Protein 3ZHO (pdb70)

Structure (mmCIF, N/CA/C/O backbone):
data_3ZHO
#
_entry.id   3ZHO
#
_cell.length_a   61.150
_cell.length_b   61.150
_cell.length_c   169.590
_cell.angle_alpha   90.00
_cell.angle_beta   90.00
_cell.angle_gamma   90.00
#
_symmetry.space_group_name_H-M   'P 41 21 2'
#
loop_
_entity.id
_entity.type
_entity.pdbx_description
1 polymer 'FLAVOPROTEIN WRBA'
2 non-polymer 'FLAVIN MONONUCLEOTIDE'
3 water water
#
loop_
_atom_site.group_PDB
_atom_site.id
_atom_site.type_symbol
_atom_site.label_atom_id
_atom_site.label_alt_id
_atom_site.label_comp_id
_atom_site.label_asym_id
_atom_site.label_entity_id
_atom_site.label_seq_id
_atom_site.pdbx_PDB_ins_code
_atom_site.Cartn_x
_atom_site.Cartn_y
_atom_site.Cartn_z
_atom_site.occupancy
_atom_site.B_iso_or_equiv
_atom_site.auth_seq_id
_atom_site.auth_comp_id
_atom_site.auth_asym_id
_atom_site.auth_atom_id
_atom_site.pdbx_PDB_model_num
ATOM 1 N N . ALA A 1 1 ? -28.515 -12.768 3.891 1.00 20.35 1 ALA A N 1
ATOM 2 C CA . ALA A 1 1 ? -27.269 -12.076 4.330 1.00 19.40 1 ALA A CA 1
ATOM 3 C C . ALA A 1 1 ? -27.548 -10.591 4.480 1.00 17.62 1 ALA A C 1
ATOM 4 O O . ALA A 1 1 ? -28.333 -10.040 3.719 1.00 20.73 1 ALA A O 1
ATOM 6 N N . LYS A 1 2 ? -26.907 -9.946 5.449 1.00 18.03 2 LYS A N 1
ATOM 7 C CA . LYS A 1 2 ? -27.094 -8.523 5.676 1.00 17.50 2 LYS A CA 1
ATOM 8 C C . LYS A 1 2 ? -25.872 -7.763 5.156 1.00 15.01 2 LYS A C 1
ATOM 9 O O . LYS A 1 2 ? -24.734 -8.104 5.497 1.00 15.82 2 LYS A O 1
ATOM 15 N N . VAL A 1 3 ? -26.125 -6.746 4.333 1.00 14.60 3 VAL A N 1
ATOM 16 C CA . VAL A 1 3 ? -25.070 -5.935 3.711 1.00 13.70 3 VAL A CA 1
ATOM 17 C C . VAL A 1 3 ? -25.222 -4.486 4.155 1.00 12.61 3 VAL A C 1
ATOM 18 O O . VAL A 1 3 ? -26.295 -3.894 3.965 1.00 15.07 3 VAL A O 1
ATOM 22 N N . LEU A 1 4 ? -24.171 -3.917 4.738 1.00 12.00 4 LEU A N 1
ATOM 23 C CA . LEU A 1 4 ? -24.132 -2.506 5.106 1.00 11.68 4 LEU A CA 1
ATOM 24 C C . LEU A 1 4 ? -23.312 -1.730 4.095 1.00 11.08 4 LEU A C 1
ATOM 25 O O . LEU A 1 4 ? -22.183 -2.100 3.821 1.00 11.37 4 LEU A O 1
ATOM 30 N N . VAL A 1 5 ? -23.898 -0.668 3.538 1.00 11.14 5 VAL A N 1
ATOM 31 C CA . VAL A 1 5 ? -23.156 0.322 2.766 1.00 10.63 5 VAL A CA 1
ATOM 32 C C . VAL A 1 5 ? -22.915 1.496 3.707 1.00 10.79 5 VAL A C 1
ATOM 33 O O . VAL A 1 5 ? -23.854 2.194 4.088 1.00 12.34 5 VAL A O 1
ATOM 37 N N . LEU A 1 6 ? -21.664 1.629 4.150 1.00 9.98 6 LEU A N 1
ATOM 38 C CA . LEU A 1 6 ? -21.268 2.590 5.171 1.00 10.06 6 LEU A CA 1
ATOM 39 C C . LEU A 1 6 ? -20.391 3.639 4.514 1.00 8.83 6 LEU A C 1
ATOM 40 O O . LEU A 1 6 ? -19.371 3.291 3.927 1.00 9.78 6 LEU A O 1
ATOM 45 N N . TYR A 1 7 ? -20.757 4.911 4.609 1.00 9.46 7 TYR A N 1
ATOM 46 C CA . TYR A 1 7 ? -20.021 5.910 3.843 1.00 9.39 7 TYR A CA 1
ATOM 47 C C . TYR A 1 7 ? -19.815 7.223 4.589 1.00 9.66 7 TYR A C 1
ATOM 48 O O . TYR A 1 7 ? -20.505 7.525 5.564 1.00 11.12 7 TYR A O 1
ATOM 57 N N . TYR A 1 8 ? -18.846 7.991 4.097 1.00 9.24 8 TYR A N 1
ATOM 58 C CA . TYR A 1 8 ? -18.686 9.394 4.428 1.00 9.40 8 TYR A CA 1
ATOM 59 C C . TYR A 1 8 ? -18.752 10.230 3.149 1.00 9.52 8 TYR A C 1
ATOM 60 O O . TYR A 1 8 ? -18.104 9.881 2.163 1.00 10.11 8 TYR A O 1
ATOM 69 N N . SER A 1 9 ? -19.515 11.319 3.184 1.00 10.22 9 SER A N 1
ATOM 70 C CA . SER A 1 9 ? -19.586 12.239 2.080 1.00 10.16 9 SER A CA 1
ATOM 71 C C . SER A 1 9 ? -19.698 13.635 2.645 1.00 10.66 9 SER A C 1
ATOM 72 O O . SER A 1 9 ? -20.475 13.903 3.550 1.00 11.56 9 SER A O 1
ATOM 84 N N . TYR A 1 11 ? -19.684 16.483 0.062 1.00 11.86 11 TYR A N 1
ATOM 85 C CA . TYR A 1 11 ? -20.378 17.258 -0.957 1.00 13.24 11 TYR A CA 1
ATOM 86 C C . TYR A 1 11 ? -21.318 16.387 -1.775 1.00 12.48 11 TYR A C 1
ATOM 87 O O . TYR A 1 11 ? -21.786 16.829 -2.808 1.00 15.34 11 TYR A O 1
ATOM 96 N N . GLY A 1 12 ? -21.625 15.176 -1.308 1.00 11.78 12 GLY A N 1
ATOM 97 C CA . GLY A 1 12 ? -22.629 14.330 -1.945 1.00 11.05 12 GLY A CA 1
ATOM 98 C C . GLY A 1 12 ? -22.177 13.318 -2.983 1.00 10.23 12 GLY A C 1
ATOM 99 O O . GLY A 1 12 ? -22.981 12.498 -3.412 1.00 11.98 12 GLY A O 1
ATOM 100 N N . HIS A 1 13 ? -20.915 13.348 -3.396 1.00 10.04 13 HIS A N 1
ATOM 101 C CA . HIS A 1 13 ? -20.465 12.446 -4.458 1.00 9.67 13 HIS A CA 1
ATOM 102 C C . HIS A 1 13 ? -20.458 11.002 -3.973 1.00 9.45 13 HIS A C 1
ATOM 103 O O . HIS A 1 13 ? -21.016 10.113 -4.628 1.00 10.26 13 HIS A O 1
ATOM 110 N N . ILE A 1 14 ? -19.860 10.755 -2.810 1.00 9.32 14 ILE A N 1
ATOM 111 C CA . ILE A 1 14 ? -19.888 9.416 -2.228 1.00 8.97 14 ILE A CA 1
ATOM 112 C C . ILE A 1 14 ? -21.311 9.004 -1.863 1.00 9.59 14 ILE A C 1
ATOM 113 O O . ILE A 1 14 ? -21.655 7.825 -1.966 1.00 10.45 14 ILE A O 1
ATOM 118 N N . GLU A 1 15 ? -22.135 9.954 -1.432 1.00 10.32 15 GLU A N 1
ATOM 119 C CA . GLU A 1 15 ? -23.530 9.649 -1.155 1.00 11.07 15 GLU A CA 1
ATOM 120 C C . GLU A 1 15 ? -24.231 9.067 -2.384 1.00 11.38 15 GLU A C 1
ATOM 121 O O . GLU A 1 15 ? -24.909 8.040 -2.297 1.00 12.15 15 GLU A O 1
ATOM 127 N N . THR A 1 16 ? -24.051 9.715 -3.531 1.00 10.68 16 THR A N 1
ATOM 128 C CA . THR A 1 16 ? -24.637 9.231 -4.777 1.00 11.59 16 THR A CA 1
ATOM 129 C C . THR A 1 16 ? -24.076 7.856 -5.141 1.00 11.21 16 THR A C 1
ATOM 130 O O . THR A 1 16 ? -24.815 6.958 -5.538 1.00 11.48 16 THR A O 1
ATOM 134 N N . MET A 1 17 ? -22.771 7.685 -4.989 1.00 10.28 17 MET A N 1
ATOM 135 C CA . MET A 1 17 ? -22.154 6.388 -5.237 1.00 10.49 17 MET A CA 1
ATOM 136 C C . MET A 1 17 ? -22.702 5.311 -4.296 1.00 10.19 17 MET A C 1
ATOM 137 O O . MET A 1 17 ? -22.970 4.178 -4.727 1.00 10.03 17 MET A O 1
ATOM 142 N N . ALA A 1 18 ? -22.901 5.675 -3.028 1.00 10.60 18 ALA A N 1
ATOM 143 C CA . ALA A 1 18 ? -23.393 4.725 -2.030 1.00 10.93 18 ALA A CA 1
ATOM 144 C C . ALA A 1 18 ? -24.791 4.245 -2.391 1.00 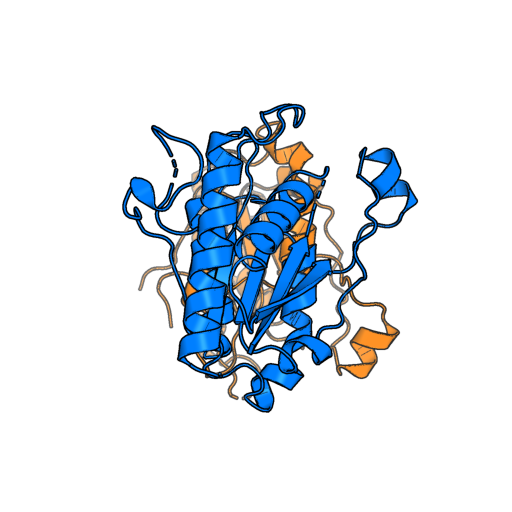11.28 18 ALA A C 1
ATOM 145 O O . ALA A 1 18 ? -25.115 3.075 -2.229 1.00 11.05 18 ALA A O 1
ATOM 147 N N . ARG A 1 19 ? -25.626 5.155 -2.882 1.00 11.85 19 ARG A N 1
ATOM 148 C CA . ARG A 1 19 ? -26.962 4.775 -3.312 1.00 12.41 19 ARG A CA 1
ATOM 149 C C . ARG A 1 19 ? -26.904 3.795 -4.488 1.00 11.58 19 ARG A C 1
ATOM 150 O O . ARG A 1 19 ? -27.700 2.860 -4.558 1.00 12.77 19 ARG A O 1
ATOM 158 N N . ALA A 1 20 ? -25.945 3.993 -5.387 1.00 11.14 20 ALA A N 1
ATOM 159 C CA . ALA A 1 20 ? -25.762 3.079 -6.509 1.00 11.32 20 ALA A CA 1
ATOM 160 C C . ALA A 1 20 ? -25.290 1.708 -6.031 1.00 10.38 20 ALA A C 1
ATOM 161 O O . ALA A 1 20 ? -25.809 0.688 -6.464 1.00 11.51 20 ALA A O 1
ATOM 163 N N . VAL A 1 21 ? -24.316 1.685 -5.132 1.00 10.38 21 VAL A N 1
ATOM 164 C CA . VAL A 1 21 ? -23.855 0.423 -4.549 1.00 10.47 21 VAL A CA 1
ATOM 165 C C . VAL A 1 21 ? -25.035 -0.343 -3.930 1.00 10.82 21 VAL A C 1
ATOM 166 O O . VAL A 1 21 ? -25.205 -1.549 -4.138 1.00 11.43 21 VAL A O 1
ATOM 170 N N . ALA A 1 22 ? -25.854 0.361 -3.160 1.00 11.28 22 ALA A N 1
ATOM 171 C CA . ALA A 1 22 ? -27.020 -0.245 -2.513 1.00 12.11 22 ALA A CA 1
ATOM 172 C C . ALA A 1 22 ? -28.041 -0.758 -3.530 1.00 12.71 22 ALA A C 1
ATOM 173 O O . ALA A 1 22 ? -28.636 -1.816 -3.329 1.00 14.00 22 ALA A O 1
ATOM 175 N N . GLU A 1 23 ? -28.251 -0.015 -4.614 1.00 13.18 23 GLU A N 1
ATOM 176 C CA . GLU A 1 23 ? -29.151 -0.449 -5.683 1.00 13.79 23 GLU A CA 1
ATOM 177 C C . GLU A 1 23 ? -28.680 -1.775 -6.260 1.00 13.82 23 GLU A C 1
ATOM 178 O O . GLU A 1 23 ? -29.474 -2.696 -6.462 1.00 14.95 23 GLU A O 1
ATOM 184 N N . GLY A 1 24 ? -27.387 -1.874 -6.539 1.00 14.07 24 GLY A N 1
ATOM 185 C CA . GLY A 1 24 ? -26.835 -3.101 -7.079 1.00 14.07 24 GLY A CA 1
ATOM 186 C C . GLY A 1 24 ? -26.976 -4.262 -6.111 1.00 14.32 24 GLY A C 1
ATOM 187 O O . GLY A 1 24 ? -27.383 -5.352 -6.491 1.00 15.11 24 GLY A O 1
ATOM 188 N N . ALA A 1 25 ? -26.633 -4.017 -4.853 1.00 13.93 25 ALA A N 1
ATOM 189 C CA . ALA A 1 25 ? -26.729 -5.044 -3.826 1.00 14.32 25 ALA A CA 1
ATOM 190 C C . ALA A 1 25 ? -28.158 -5.550 -3.651 1.00 15.22 25 ALA A C 1
ATOM 191 O O . ALA A 1 25 ? -28.378 -6.737 -3.412 1.00 16.61 25 ALA A O 1
ATOM 193 N N . SER A 1 26 ? -29.125 -4.646 -3.788 1.00 15.93 26 SER A N 1
ATOM 194 C CA A SER A 1 26 ? -30.547 -4.967 -3.615 0.76 16.74 26 SER A CA 1
ATOM 195 C CA B SER A 1 26 ? -30.523 -5.008 -3.577 0.24 16.33 26 SER A CA 1
ATOM 196 C C . SER A 1 26 ? -31.072 -5.932 -4.668 1.00 18.14 26 SER A C 1
ATOM 197 O O . SER A 1 26 ? -32.111 -6.551 -4.472 1.00 21.53 26 SER A O 1
ATOM 202 N N . LYS A 1 27 ? -30.362 -6.037 -5.792 1.00 17.64 27 LYS A N 1
ATOM 203 C CA A LYS A 1 27 ? -30.745 -6.964 -6.859 0.47 18.04 27 LYS A CA 1
ATOM 204 C CA B LYS A 1 27 ? -30.725 -6.958 -6.874 0.53 18.55 27 LYS A CA 1
ATOM 205 C C . LYS A 1 27 ? -30.603 -8.419 -6.439 1.00 19.01 27 LYS A C 1
ATOM 206 O O . LYS A 1 27 ? -31.221 -9.304 -7.026 1.00 22.13 27 LYS A O 1
ATOM 217 N N . VAL A 1 28 ? -29.786 -8.670 -5.423 1.00 18.77 28 VAL A N 1
ATOM 218 C CA . VAL A 1 28 ? -29.538 -10.025 -4.957 1.00 18.36 28 VAL A CA 1
ATOM 219 C C . VAL A 1 28 ? -30.629 -10.438 -3.976 1.00 20.25 28 VAL A C 1
ATOM 220 O O . VAL A 1 28 ? -30.748 -9.878 -2.882 1.00 20.11 28 VAL A O 1
ATOM 224 N N . ASP A 1 29 ? -31.437 -11.410 -4.384 1.00 22.63 29 ASP A N 1
ATOM 225 C CA . ASP A 1 29 ? -32.458 -11.957 -3.508 1.00 27.56 29 ASP A CA 1
ATOM 226 C C . ASP A 1 29 ? -31.785 -12.550 -2.279 1.00 28.68 29 ASP A C 1
ATOM 227 O O . ASP A 1 29 ? -30.760 -13.220 -2.385 1.00 32.51 29 ASP A O 1
ATOM 229 N N . GLY A 1 30 ? -32.343 -12.283 -1.106 1.00 30.59 30 GLY A N 1
ATOM 230 C CA . GLY A 1 30 ? -31.762 -12.789 0.127 1.00 29.11 30 GLY A CA 1
ATOM 231 C C . GLY A 1 30 ? -30.694 -11.896 0.725 1.00 25.59 30 GLY A C 1
ATOM 232 O O . GLY A 1 30 ? -30.200 -12.196 1.804 1.00 27.62 30 GLY A O 1
ATOM 233 N N . ALA A 1 31 ? -30.333 -10.813 0.031 1.00 22.59 31 ALA A N 1
ATOM 234 C CA . ALA A 1 31 ? -29.486 -9.769 0.598 1.00 21.04 31 ALA A CA 1
ATOM 235 C C . ALA A 1 31 ? -30.355 -8.637 1.136 1.00 22.07 31 ALA A C 1
ATOM 236 O O . ALA A 1 31 ? -31.126 -8.031 0.397 1.00 25.59 31 ALA A O 1
ATOM 238 N N . GLU A 1 32 ? -30.236 -8.372 2.430 1.00 19.16 32 GLU A N 1
ATOM 239 C CA . GLU A 1 32 ? -30.904 -7.247 3.063 1.00 19.20 32 GLU A CA 1
ATOM 240 C C . GLU A 1 32 ? -29.881 -6.125 3.162 1.00 17.61 32 GLU A C 1
ATOM 241 O O . GLU A 1 32 ? -28.901 -6.235 3.886 1.00 18.77 32 GLU A O 1
ATOM 247 N N . VAL A 1 33 ? -30.124 -5.044 2.440 1.00 16.87 33 VAL A N 1
ATOM 248 C CA . VAL A 1 33 ? -29.171 -3.947 2.316 1.00 16.42 33 VAL A CA 1
ATOM 249 C C . VAL A 1 33 ? -29.619 -2.750 3.136 1.00 16.94 33 VAL A C 1
ATOM 250 O O . VAL A 1 33 ? -30.803 -2.413 3.167 1.00 19.06 33 VAL A O 1
ATOM 254 N N . VAL A 1 34 ? -28.666 -2.100 3.791 1.00 16.33 34 VAL A N 1
ATOM 255 C CA . VAL A 1 34 ? -28.906 -0.878 4.549 1.00 18.61 34 VAL A CA 1
ATOM 256 C C . VAL A 1 34 ? -27.785 0.120 4.226 1.00 15.54 34 VAL A C 1
ATOM 257 O O . VAL A 1 34 ? -26.626 -0.264 4.125 1.00 15.60 34 VAL A O 1
ATOM 261 N N . VAL A 1 35 ? -28.138 1.394 4.066 1.00 15.61 35 VAL A N 1
ATOM 262 C CA . VAL A 1 35 ? -27.183 2.479 3.856 1.00 14.78 35 VAL A CA 1
ATOM 263 C C . VAL A 1 35 ? -27.116 3.359 5.097 1.00 14.10 35 VAL A C 1
ATOM 264 O O . VAL A 1 35 ? -28.135 3.861 5.551 1.00 15.91 35 VAL A O 1
ATOM 268 N N . LYS A 1 36 ? -25.916 3.531 5.646 1.00 12.73 36 LYS A N 1
ATOM 269 C CA . LYS A 1 36 ? -25.690 4.449 6.758 1.00 13.02 36 LYS A CA 1
ATOM 270 C C . LYS A 1 36 ? -24.438 5.275 6.533 1.00 12.14 36 LYS A C 1
ATOM 271 O O . LYS A 1 36 ? -23.559 4.889 5.760 1.00 12.23 36 LYS A O 1
ATOM 277 N N . ARG A 1 37 ? -24.375 6.422 7.199 1.00 13.04 37 ARG A N 1
ATOM 278 C CA . ARG A 1 37 ? -23.218 7.296 7.124 1.00 12.81 37 ARG A CA 1
ATOM 279 C C . ARG A 1 37 ? -22.509 7.360 8.459 1.00 12.42 37 ARG A C 1
ATOM 280 O O . ARG A 1 37 ? -23.125 7.152 9.502 1.00 13.48 37 ARG A O 1
ATOM 288 N N . VAL A 1 38 ? -21.212 7.651 8.425 1.00 12.56 38 VAL A N 1
ATOM 289 C CA . VAL A 1 38 ? -20.473 7.934 9.648 1.00 12.34 38 VAL A CA 1
ATOM 290 C C . VAL A 1 38 ? -20.749 9.383 10.055 1.00 12.74 38 VAL A C 1
ATOM 291 O O . VAL A 1 38 ? -21.082 10.217 9.210 1.00 12.93 38 VAL A O 1
ATOM 295 N N . PRO A 1 39 ? -20.636 9.686 11.351 1.00 14.01 39 PRO A N 1
ATOM 296 C CA . PRO A 1 39 ? -20.887 11.052 11.779 1.00 14.65 39 PRO A CA 1
ATOM 297 C C . PRO A 1 39 ? -19.996 12.098 11.107 1.00 14.44 39 PRO A C 1
ATOM 298 O O . PRO A 1 39 ? -18.814 11.865 10.871 1.00 14.60 39 PRO A O 1
ATOM 302 N N . GLU A 1 40 ? -20.585 13.248 10.806 1.00 14.41 40 GLU A N 1
ATOM 303 C CA . GLU A 1 40 ? -19.817 14.431 10.497 1.00 14.14 40 GLU A CA 1
ATOM 304 C C . GLU A 1 40 ? -19.142 14.892 11.781 1.00 16.43 40 GLU A C 1
ATOM 305 O O . GLU A 1 40 ? -19.766 14.897 12.840 1.00 20.65 40 GLU A O 1
ATOM 311 N N . THR A 1 41 ? -17.874 15.263 11.685 1.00 16.12 41 THR A N 1
ATOM 312 C CA . THR A 1 41 ? -17.102 15.732 12.824 1.00 17.38 41 THR A CA 1
ATOM 313 C C . THR A 1 41 ? -16.975 17.254 12.844 1.00 17.02 41 THR A C 1
ATOM 314 O O . THR A 1 41 ? -16.721 17.843 13.897 1.00 18.55 41 THR A O 1
ATOM 318 N N . MET A 1 42 ? -17.156 17.896 11.693 1.00 18.01 42 MET A N 1
ATOM 319 C CA . MET A 1 42 ? -17.124 19.354 11.614 1.00 19.26 42 MET A CA 1
ATOM 320 C C . MET A 1 42 ? -18.349 19.926 12.310 1.00 23.36 42 MET A C 1
ATOM 321 O O . MET A 1 42 ? -19.452 19.401 12.142 1.00 24.49 42 MET A O 1
ATOM 326 N N . PRO A 1 43 ? -18.165 21.010 13.086 1.00 26.37 43 PRO A N 1
ATOM 327 C CA . PRO A 1 43 ? -19.307 21.737 13.632 1.00 28.58 43 PRO A CA 1
ATOM 328 C C . PRO A 1 43 ? -20.261 22.156 12.509 1.00 30.43 43 PRO A C 1
ATOM 329 O O . PRO A 1 43 ? -19.795 22.514 11.420 1.00 27.35 43 PRO A O 1
ATOM 333 N N . PRO A 1 44 ? -21.582 22.079 12.752 1.00 33.27 44 PRO A N 1
ATOM 334 C CA . PRO A 1 44 ? -22.582 22.386 11.723 1.00 34.19 44 PRO A CA 1
ATOM 335 C C . PRO A 1 44 ? -22.350 23.708 10.996 1.00 33.93 44 PRO A C 1
ATOM 336 O O . PRO A 1 44 ? -22.463 23.759 9.769 1.00 33.98 44 PRO A O 1
ATOM 340 N N . GLN A 1 45 ? -22.034 24.760 11.750 1.00 35.06 45 GLN A N 1
ATOM 341 C CA . GLN A 1 45 ? -21.787 26.082 11.176 1.00 34.73 45 GLN A CA 1
ATOM 342 C C . GLN A 1 45 ? -20.661 26.064 10.142 1.00 33.11 45 GLN A C 1
ATOM 343 O O . GLN A 1 45 ? -20.817 26.602 9.051 1.00 33.43 45 GLN A O 1
ATOM 345 N N . LEU A 1 46 ? -19.537 25.441 10.490 1.00 32.34 46 LEU A N 1
ATOM 346 C CA . LEU A 1 46 ? -18.394 25.350 9.580 1.00 31.91 46 LEU A CA 1
ATOM 347 C C . LEU A 1 46 ? -18.717 24.464 8.379 1.00 29.46 46 LEU A C 1
ATOM 348 O O . LEU A 1 46 ? -18.350 24.788 7.247 1.00 28.38 46 LEU A O 1
ATOM 353 N N . PHE A 1 47 ? -19.404 23.352 8.632 1.00 25.85 47 PHE A N 1
ATOM 354 C CA . PHE A 1 47 ? -19.816 22.438 7.563 1.00 23.46 47 PHE A CA 1
ATOM 355 C C . PHE A 1 47 ? -20.701 23.157 6.549 1.00 26.11 47 PHE A C 1
ATOM 356 O O . PHE A 1 47 ? -20.460 23.081 5.344 1.00 26.49 47 PHE A O 1
ATOM 364 N N . GLU A 1 48 ? -21.717 23.858 7.049 1.00 28.17 48 GLU A N 1
ATOM 365 C CA . GLU A 1 48 ? -22.639 24.617 6.205 1.00 31.12 48 GLU A CA 1
ATOM 366 C C . GLU A 1 48 ? -21.905 25.707 5.426 1.00 32.43 48 GLU A C 1
ATOM 367 O O . GLU A 1 48 ? -22.121 25.866 4.224 1.00 34.95 48 GLU A O 1
ATOM 369 N N . LYS A 1 49 ? -21.026 26.437 6.110 1.00 32.67 49 LYS A N 1
ATOM 370 C CA . LYS A 1 49 ? -20.272 27.531 5.495 1.00 33.06 49 LYS A CA 1
ATOM 371 C C . LYS A 1 49 ? -19.323 27.025 4.411 1.00 31.88 49 LYS A C 1
ATOM 372 O O . LYS A 1 49 ? -19.027 27.750 3.461 1.00 35.49 49 LYS A O 1
ATOM 374 N N . ALA A 1 50 ? -18.867 25.779 4.550 1.00 30.16 50 ALA A N 1
ATOM 375 C CA . ALA A 1 50 ? -17.983 25.147 3.569 1.00 28.08 50 ALA A CA 1
ATOM 376 C C . ALA A 1 50 ? -18.744 24.592 2.359 1.00 28.31 50 ALA A C 1
ATOM 377 O O . ALA A 1 50 ? -18.131 24.055 1.434 1.00 29.79 50 ALA A O 1
ATOM 379 N N . GLY A 1 51 ? -20.069 24.706 2.377 1.00 27.84 51 GLY A N 1
ATOM 380 C CA . GLY A 1 51 ? -20.911 24.199 1.303 1.00 28.25 51 GLY A CA 1
ATOM 381 C C . GLY A 1 51 ? -21.201 22.718 1.421 1.00 25.26 51 GLY A C 1
ATOM 382 O O . GLY A 1 51 ? -21.505 22.064 0.426 1.00 26.09 51 GLY A O 1
ATOM 383 N N . GLY A 1 52 ? -21.114 22.182 2.636 1.00 23.68 52 GLY A N 1
ATOM 384 C CA . GLY A 1 52 ? -21.379 20.768 2.862 1.00 19.30 52 GLY A CA 1
ATOM 385 C C . GLY A 1 52 ? -22.827 20.397 2.590 1.00 20.63 52 GLY A C 1
ATOM 386 O O . GLY A 1 52 ? -23.736 21.231 2.729 1.00 24.31 52 GLY A O 1
ATOM 387 N N . LYS A 1 53 ? -23.039 19.143 2.199 1.00 20.50 53 LYS A N 1
ATOM 388 C CA . LYS A 1 53 ? -24.375 18.671 1.875 1.00 20.42 53 LYS A CA 1
ATOM 389 C C . LYS A 1 53 ? -24.988 17.881 3.031 1.00 22.16 53 LYS A C 1
ATOM 390 O O . LYS A 1 53 ? -24.406 16.934 3.535 1.00 22.32 53 LYS A O 1
ATOM 396 N N . THR A 1 54 ? -26.181 18.288 3.444 1.00 23.90 54 THR A N 1
ATOM 397 C CA . THR A 1 54 ? -26.956 17.556 4.446 1.00 26.62 54 THR A CA 1
ATOM 398 C C . THR A 1 54 ? -27.491 16.264 3.812 1.00 24.85 54 THR A C 1
ATOM 399 O O . THR A 1 54 ? -27.785 16.220 2.615 1.00 26.26 54 THR A O 1
ATOM 403 N N . GLN A 1 55 ? -27.601 15.207 4.611 1.00 25.04 55 GLN A N 1
ATOM 404 C CA . GLN A 1 55 ? -27.871 13.867 4.083 1.00 22.97 55 GLN A CA 1
ATOM 405 C C . GLN A 1 55 ? -28.878 13.122 4.940 1.00 24.53 55 GLN A C 1
ATOM 406 O O . GLN A 1 55 ? -28.871 13.248 6.161 1.00 28.24 55 GLN A O 1
ATOM 412 N N . THR A 1 56 ? -29.751 12.356 4.294 1.00 25.31 56 THR A N 1
ATOM 413 C CA . THR A 1 56 ? -30.847 11.692 4.999 1.00 26.47 56 THR A CA 1
ATOM 414 C C . THR A 1 56 ? -30.457 10.347 5.605 1.00 24.24 56 THR A C 1
ATOM 415 O O . THR A 1 56 ? -31.184 9.825 6.446 1.00 27.22 56 THR A O 1
ATOM 419 N N . ALA A 1 57 ? -29.329 9.770 5.193 1.00 22.17 57 ALA A N 1
ATOM 420 C CA . ALA A 1 57 ? -28.977 8.458 5.713 1.00 19.64 57 ALA A CA 1
ATOM 421 C C . ALA A 1 57 ? -28.814 8.495 7.229 1.00 18.96 57 ALA A C 1
ATOM 422 O O . ALA A 1 57 ? -28.268 9.465 7.768 1.00 20.56 57 ALA A O 1
ATOM 424 N N . PRO A 1 58 ? -29.285 7.438 7.919 1.00 17.88 58 PRO A N 1
ATOM 425 C CA . PRO A 1 58 ? -29.042 7.306 9.348 1.00 18.03 58 PRO A CA 1
ATOM 426 C C . PRO A 1 58 ? -27.556 7.231 9.656 1.00 15.99 58 PRO A C 1
ATOM 427 O O . PRO A 1 58 ? -26.779 6.771 8.827 1.00 16.27 58 PRO A O 1
ATOM 431 N N . VAL A 1 59 ? -27.191 7.701 10.842 1.00 16.52 59 VAL A N 1
ATOM 432 C CA . VAL A 1 59 ? -25.812 7.695 11.302 1.00 15.99 59 VAL A CA 1
ATOM 433 C C . VAL A 1 59 ? -25.522 6.362 11.989 1.00 15.53 59 VAL A C 1
ATOM 434 O O . VAL A 1 59 ? -26.250 5.946 12.892 1.00 17.91 59 VAL A O 1
ATOM 438 N N . ALA A 1 60 ? -24.477 5.685 11.537 1.00 15.18 60 ALA A N 1
ATOM 439 C CA . ALA A 1 60 ? -24.090 4.406 12.111 1.00 14.21 60 ALA A CA 1
ATOM 440 C C . ALA A 1 60 ? -23.342 4.599 13.414 1.00 14.36 60 ALA A C 1
ATOM 441 O O . ALA A 1 60 ? -22.711 5.625 13.627 1.00 15.96 60 ALA A O 1
ATOM 443 N N . THR A 1 61 ? -23.434 3.604 14.285 1.00 15.35 61 THR A N 1
ATOM 444 C CA . THR A 1 61 ? -22.548 3.502 15.428 1.00 16.06 61 THR A CA 1
ATOM 445 C C . THR A 1 61 ? -21.474 2.470 15.107 1.00 15.77 61 THR A C 1
ATOM 446 O O . THR A 1 61 ? -21.694 1.560 14.301 1.00 15.62 61 THR A O 1
ATOM 450 N N . PRO A 1 62 ? -20.315 2.574 15.764 1.00 16.80 62 PRO A N 1
ATOM 451 C CA . PRO A 1 62 ? -19.298 1.559 15.498 1.00 18.40 62 PRO A CA 1
ATOM 452 C C . PRO A 1 62 ? -19.768 0.150 15.854 1.00 18.19 62 PRO A C 1
ATOM 453 O O . PRO A 1 62 ? -19.433 -0.807 15.161 1.00 20.35 62 PRO A O 1
ATOM 457 N N . GLN A 1 63 ? -20.548 0.036 16.923 1.00 18.57 63 GLN A N 1
ATOM 458 C CA . GLN A 1 63 ? -20.942 -1.265 17.457 1.00 21.69 63 GLN A CA 1
ATOM 459 C C . GLN A 1 63 ? -21.780 -2.058 16.463 1.00 19.92 63 GLN A C 1
ATOM 460 O O . GLN A 1 63 ? -21.657 -3.276 16.376 1.00 23.13 63 GLN A O 1
ATOM 466 N N . GLU A 1 64 ? -22.627 -1.374 15.699 1.00 17.57 64 GLU A N 1
ATOM 467 C CA . GLU A 1 64 ? -23.571 -2.083 14.852 1.00 17.74 64 GLU A CA 1
ATOM 468 C C . GLU A 1 64 ? -22.928 -2.748 13.638 1.00 16.72 64 GLU A C 1
ATOM 469 O O . GLU A 1 64 ? -23.579 -3.561 12.990 1.00 16.26 64 GLU A O 1
ATOM 475 N N . LEU A 1 65 ? -21.673 -2.411 13.322 1.00 15.05 65 LEU A N 1
ATOM 476 C CA . LEU A 1 65 ? -20.980 -3.077 12.213 1.00 13.30 65 LEU A CA 1
ATOM 477 C C . LEU A 1 65 ? -20.946 -4.596 12.403 1.00 13.56 65 LEU A C 1
ATOM 478 O O . LEU A 1 65 ? -20.925 -5.342 11.422 1.00 14.00 65 LEU A O 1
ATOM 483 N N . ALA A 1 66 ? -20.969 -5.046 13.660 1.00 14.78 66 ALA A N 1
ATOM 484 C CA . ALA A 1 66 ? -20.955 -6.468 13.995 1.00 15.50 66 ALA A CA 1
ATOM 485 C C . ALA A 1 66 ? -22.171 -7.217 13.459 1.00 15.28 66 ALA A C 1
ATOM 486 O O . ALA A 1 66 ? -22.149 -8.436 13.332 1.00 17.87 66 ALA A O 1
ATOM 488 N N . ASP A 1 67 ? -23.235 -6.482 13.145 1.00 15.65 67 ASP A N 1
ATOM 489 C CA . ASP A 1 67 ? -24.513 -7.082 12.768 1.00 18.38 67 ASP A CA 1
ATOM 490 C C . ASP A 1 67 ? -24.608 -7.468 11.301 1.00 17.40 67 ASP A C 1
ATOM 491 O O . ASP A 1 67 ? -25.631 -7.983 10.872 1.00 21.26 67 ASP A O 1
ATOM 496 N N . TYR A 1 68 ? -23.561 -7.217 10.523 1.00 15.66 68 TYR A N 1
ATOM 497 C CA . TYR A 1 68 ? -23.627 -7.390 9.069 1.00 15.29 68 TYR A CA 1
ATOM 498 C C . TYR A 1 68 ? -22.690 -8.479 8.596 1.00 15.06 68 TYR A C 1
ATOM 499 O O . TYR A 1 68 ? -21.692 -8.770 9.250 1.00 17.34 68 TYR A O 1
ATOM 508 N N . ASP A 1 69 ? -23.032 -9.097 7.472 1.00 13.61 69 ASP A N 1
ATOM 509 C CA . ASP A 1 69 ? -22.195 -10.110 6.844 1.00 13.68 69 ASP A CA 1
ATOM 510 C C . ASP A 1 69 ? -21.182 -9.534 5.862 1.00 12.35 69 ASP A C 1
ATOM 511 O O . ASP A 1 69 ? -20.181 -10.170 5.551 1.00 12.67 69 ASP A O 1
ATOM 516 N N . ALA A 1 70 ? -21.488 -8.351 5.338 1.00 11.83 70 ALA A N 1
ATOM 517 C CA . ALA A 1 70 ? -20.620 -7.655 4.405 1.00 11.00 70 ALA A CA 1
ATOM 518 C C . ALA A 1 70 ? -20.763 -6.170 4.656 1.00 10.80 70 ALA A C 1
ATOM 519 O O . ALA A 1 70 ? -21.869 -5.698 4.930 1.00 11.87 70 ALA A O 1
ATOM 521 N N . ILE A 1 71 ? -19.649 -5.450 4.571 1.00 10.17 71 ILE A N 1
ATOM 522 C CA . ILE A 1 71 ? -19.661 -4.004 4.711 1.00 10.02 71 ILE A CA 1
ATOM 523 C C . ILE A 1 71 ? -18.911 -3.396 3.536 1.00 8.95 71 ILE A C 1
ATOM 524 O O . ILE A 1 71 ? -17.765 -3.759 3.267 1.00 9.45 71 ILE A O 1
ATOM 529 N N . ILE A 1 72 ? -19.585 -2.499 2.819 1.00 9.17 72 ILE A N 1
ATOM 530 C CA . ILE A 1 72 ? -18.998 -1.812 1.686 1.00 8.79 72 ILE A CA 1
ATOM 531 C C . ILE A 1 72 ? -18.796 -0.360 2.111 1.00 8.77 72 ILE A C 1
ATOM 532 O O . ILE A 1 72 ? -19.762 0.363 2.381 1.00 10.00 72 ILE A O 1
ATOM 537 N N . PHE A 1 73 ? -17.529 0.033 2.214 1.00 8.33 73 PHE A N 1
ATOM 538 C CA . PHE A 1 73 ? -17.128 1.323 2.755 1.00 8.57 73 PHE A CA 1
ATOM 539 C C . PHE A 1 73 ? -16.900 2.324 1.633 1.00 8.18 73 PHE A C 1
ATOM 540 O O . PHE A 1 73 ? -16.142 2.044 0.700 1.00 8.70 73 PHE A O 1
ATOM 548 N N . GLY A 1 74 ? -17.486 3.511 1.755 1.00 8.29 74 GLY A N 1
ATOM 549 C CA . GLY A 1 74 ? -17.264 4.595 0.819 1.00 7.83 74 GLY A CA 1
ATOM 550 C C . GLY A 1 74 ? -16.617 5.778 1.500 1.00 7.56 74 GLY A C 1
ATOM 551 O O . GLY A 1 74 ? -17.060 6.219 2.562 1.00 8.91 74 GLY A O 1
ATOM 552 N N . THR A 1 75 ? -15.582 6.316 0.875 1.00 8.04 75 THR A N 1
ATOM 553 C CA . THR A 1 75 ? -14.913 7.498 1.389 1.00 8.31 75 THR A CA 1
ATOM 554 C C . THR A 1 75 ? -14.369 8.326 0.233 1.00 7.87 75 THR A C 1
ATOM 555 O O . THR A 1 75 ? -13.844 7.761 -0.730 1.00 8.20 75 THR A O 1
ATOM 559 N N . PRO A 1 76 ? -14.442 9.657 0.336 1.00 8.24 76 PRO A N 1
ATOM 560 C CA . PRO A 1 76 ? -13.693 10.445 -0.630 1.00 8.69 76 PRO A CA 1
ATOM 561 C C . PRO A 1 76 ? -12.195 10.256 -0.431 1.00 8.92 76 PRO A C 1
ATOM 562 O O . PRO A 1 76 ? -11.731 9.869 0.633 1.00 9.28 76 PRO A O 1
ATOM 566 N N . THR A 1 77 ? -11.447 10.554 -1.483 1.00 9.21 77 THR A N 1
ATOM 567 C CA . THR A 1 77 ? -10.000 10.604 -1.425 1.00 10.21 77 THR A CA 1
ATOM 568 C C . THR A 1 77 ? -9.593 11.910 -0.769 1.00 9.65 77 THR A C 1
ATOM 569 O O . THR A 1 77 ? -9.975 12.989 -1.235 1.00 10.66 77 THR A O 1
ATOM 573 N N . ARG A 1 78 ? -8.811 11.792 0.302 1.00 9.35 78 ARG A N 1
ATOM 574 C CA . ARG A 1 78 ? -8.270 12.932 1.038 1.00 10.07 78 ARG A CA 1
ATOM 575 C C . ARG A 1 78 ? -6.750 12.766 1.079 1.00 8.76 78 ARG A C 1
ATOM 576 O O . ARG A 1 78 ? -6.211 12.091 1.948 1.00 8.77 78 ARG A O 1
ATOM 584 N N . PHE A 1 79 ? -6.063 13.342 0.096 1.00 9.46 79 PHE A N 1
ATOM 585 C CA . PHE A 1 79 ? -4.612 13.218 -0.046 1.00 9.52 79 PHE A CA 1
ATOM 586 C C . PHE A 1 79 ? -4.182 11.750 0.035 1.00 8.76 79 PHE A C 1
ATOM 587 O O . PHE A 1 79 ? -3.221 11.395 0.709 1.00 8.89 79 PHE A O 1
ATOM 595 N N . GLY A 1 80 ? -4.908 10.902 -0.690 1.00 8.91 80 GLY A N 1
ATOM 596 C CA . GLY A 1 80 ? -4.554 9.500 -0.807 1.00 9.74 80 GLY A CA 1
ATOM 597 C C . GLY A 1 80 ? -4.851 8.627 0.405 1.00 8.37 80 GLY A C 1
ATOM 598 O O . GLY A 1 80 ? -4.357 7.492 0.494 1.00 8.69 80 GLY A O 1
ATOM 599 N N . ASN A 1 81 ? -5.652 9.141 1.344 1.00 8.33 81 ASN A N 1
ATOM 600 C CA . ASN A 1 81 ? -6.190 8.363 2.463 1.00 8.24 81 ASN A CA 1
A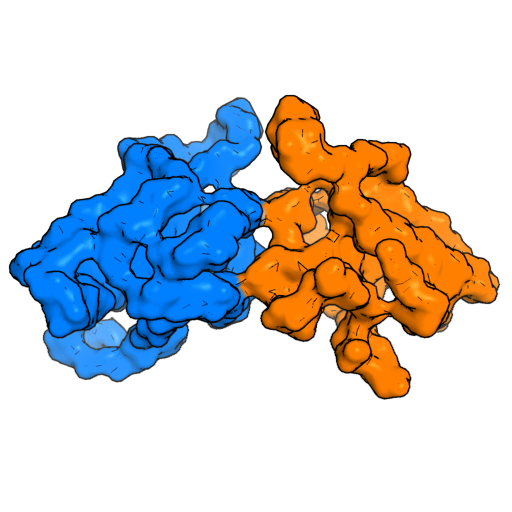TOM 601 C C . ASN A 1 81 ? -7.701 8.512 2.480 1.00 7.85 81 ASN A C 1
ATOM 602 O O . ASN A 1 81 ? -8.274 9.330 1.773 1.00 9.30 81 ASN A O 1
ATOM 607 N N . MET A 1 82 ? -8.341 7.720 3.325 1.00 7.99 82 MET A N 1
ATOM 608 C CA . MET A 1 82 ? -9.726 7.935 3.679 1.00 8.03 82 MET A CA 1
ATOM 609 C C . MET A 1 82 ? -9.864 9.282 4.395 1.00 7.71 82 MET A C 1
ATOM 610 O O . MET A 1 82 ? -8.877 9.876 4.840 1.00 8.55 82 MET A O 1
ATOM 615 N N . SER A 1 83 ? -11.094 9.769 4.501 1.00 8.55 83 SER A N 1
ATOM 616 C CA . SER A 1 83 ? -11.328 11.007 5.225 1.00 8.95 83 SER A CA 1
ATOM 617 C C . SER A 1 83 ? -11.087 10.898 6.727 1.00 8.52 83 SER A C 1
ATOM 618 O O . SER A 1 83 ? -11.176 9.819 7.307 1.00 9.08 83 SER A O 1
ATOM 621 N N . GLY A 1 84 ? -10.832 12.042 7.354 1.00 8.95 84 GLY A N 1
ATOM 622 C CA . GLY A 1 84 ? -10.721 12.104 8.815 1.00 9.32 84 GLY A CA 1
ATOM 623 C C . GLY A 1 84 ? -11.967 11.584 9.501 1.00 9.32 84 GLY A C 1
ATOM 624 O O . GLY A 1 84 ? -11.868 10.946 10.543 1.00 10.13 84 GLY A O 1
ATOM 625 N N . GLN A 1 85 ? -13.133 11.807 8.907 1.00 9.57 85 GLN A N 1
ATOM 626 C CA . GLN A 1 85 ? -14.374 11.340 9.507 1.00 10.31 85 GLN A CA 1
ATOM 627 C C . GLN A 1 85 ? -14.473 9.817 9.510 1.00 9.66 85 GLN A C 1
ATOM 628 O O . GLN A 1 85 ? -14.865 9.216 10.510 1.00 11.02 85 GLN A O 1
ATOM 634 N N . MET A 1 86 ? -14.088 9.181 8.405 1.00 8.94 86 MET A N 1
ATOM 635 C CA . MET A 1 86 ? -14.072 7.725 8.346 1.00 8.21 86 MET A CA 1
ATOM 636 C C . MET A 1 86 ? -12.976 7.148 9.247 1.00 7.91 86 MET A C 1
ATOM 637 O O . MET A 1 86 ? -13.187 6.143 9.914 1.00 9.02 86 MET A O 1
ATOM 642 N N . ARG A 1 87 ? -11.810 7.784 9.269 1.00 8.37 87 ARG A N 1
ATOM 643 C CA . ARG A 1 87 ? -10.705 7.333 10.107 1.00 7.88 87 ARG A CA 1
ATOM 644 C C . ARG A 1 87 ? -11.063 7.424 11.601 1.00 8.88 87 ARG A C 1
ATOM 645 O O . ARG A 1 87 ? -10.778 6.523 12.382 1.00 9.76 87 ARG A O 1
ATOM 653 N N . THR A 1 88 ? -11.692 8.524 11.993 1.00 9.51 88 THR A N 1
ATOM 654 C CA . THR A 1 88 ? -12.141 8.712 13.371 1.00 10.17 88 THR A CA 1
ATOM 655 C C . THR A 1 88 ? -13.138 7.625 13.747 1.00 10.66 88 THR A C 1
ATOM 656 O O . THR A 1 88 ? -13.069 7.052 14.835 1.00 11.71 88 THR A O 1
ATOM 660 N N . PHE A 1 89 ? -14.075 7.336 12.850 1.00 9.85 89 PHE A N 1
ATOM 661 C CA . PHE A 1 89 ? -15.076 6.306 13.097 1.00 10.01 89 PHE A CA 1
ATOM 662 C C . PHE A 1 89 ? -14.407 4.935 13.251 1.00 9.83 89 PHE A C 1
ATOM 663 O O . PHE A 1 89 ? -14.692 4.205 14.196 1.00 10.36 89 PHE A O 1
ATOM 671 N N . LEU A 1 90 ? -13.508 4.577 12.341 1.00 9.94 90 LEU A N 1
ATOM 672 C CA . LEU A 1 90 ? -12.848 3.280 12.405 1.00 9.52 90 LEU A CA 1
ATOM 673 C C . LEU A 1 90 ? -11.938 3.158 13.633 1.00 8.99 90 LEU A C 1
ATOM 674 O O . LEU A 1 90 ? -11.763 2.065 14.181 1.00 9.80 90 LEU A O 1
ATOM 679 N N . ASP A 1 91 ? -11.413 4.285 14.121 1.00 9.23 91 ASP A N 1
ATOM 680 C CA . ASP A 1 91 ? -10.623 4.265 15.343 1.00 9.52 91 ASP A CA 1
ATOM 681 C C . ASP A 1 91 ? -11.485 3.944 16.566 1.00 10.82 91 ASP A C 1
ATOM 682 O O . ASP A 1 91 ? -10.930 3.660 17.626 1.00 12.90 91 ASP A O 1
ATOM 687 N N . GLN A 1 92 ? -12.813 3.969 16.435 1.00 10.92 92 GLN A N 1
ATOM 688 C CA . GLN A 1 92 ? -13.726 3.613 17.512 1.00 11.59 92 GLN A CA 1
ATOM 689 C C . GLN A 1 92 ? -14.144 2.145 17.477 1.00 12.98 92 GLN A C 1
ATOM 690 O O . GLN A 1 92 ? -15.012 1.737 18.251 1.00 14.64 92 GLN A O 1
ATOM 696 N N . THR A 1 93 ? -13.524 1.351 16.603 1.00 12.27 93 THR A N 1
ATOM 697 C CA . THR A 1 93 ? -13.870 -0.072 16.444 1.00 12.04 93 THR A CA 1
ATOM 698 C C . THR A 1 93 ? -12.924 -1.025 17.202 1.00 12.26 93 THR A C 1
ATOM 699 O O . THR A 1 93 ? -12.919 -2.224 16.949 1.00 12.29 93 THR A O 1
ATOM 703 N N . GLY A 1 94 ? -12.173 -0.494 18.170 1.00 13.24 94 GLY A N 1
ATOM 704 C CA . GLY A 1 94 ? -11.279 -1.298 18.996 1.00 14.20 94 GLY A CA 1
ATOM 705 C C . GLY A 1 94 ? -11.957 -2.424 19.767 1.00 14.29 94 GLY A C 1
ATOM 706 O O . GLY A 1 94 ? -11.396 -3.511 19.917 1.00 14.50 94 GLY A O 1
ATOM 707 N N . GLY A 1 95 ? -13.165 -2.174 20.265 1.00 15.58 95 GLY A N 1
ATOM 708 C CA . GLY A 1 95 ? -13.922 -3.209 20.958 1.00 16.59 95 GLY A CA 1
ATOM 709 C C . GLY A 1 95 ? -14.303 -4.349 20.038 1.00 15.77 95 GLY A C 1
ATOM 710 O O . GLY A 1 95 ? -14.179 -5.517 20.397 1.00 17.72 95 GLY A O 1
ATOM 711 N N . LEU A 1 96 ? -14.764 -4.009 18.838 1.00 15.65 96 LEU A N 1
ATOM 712 C CA . LEU A 1 96 ? -15.048 -5.019 17.823 1.00 15.19 96 LEU A CA 1
ATOM 713 C C . LEU A 1 96 ? -13.792 -5.801 17.482 1.00 13.58 96 LEU A C 1
ATOM 714 O O . LEU A 1 96 ? -13.839 -7.009 17.293 1.00 14.61 96 LEU A O 1
ATOM 719 N N . TRP A 1 97 ? -12.673 -5.097 17.367 1.00 12.74 97 TRP A N 1
ATOM 720 C CA . TRP A 1 97 ? -11.414 -5.750 17.034 1.00 13.03 97 TRP A CA 1
ATOM 721 C C . TRP A 1 97 ? -11.044 -6.800 18.086 1.00 15.56 97 TRP A C 1
ATOM 722 O O . TRP A 1 97 ? -10.669 -7.934 17.767 1.00 15.29 97 TRP A O 1
ATOM 733 N N . ALA A 1 98 ? -11.141 -6.410 19.348 1.00 16.43 98 ALA A N 1
ATOM 734 C CA . ALA A 1 98 ? -10.734 -7.275 20.438 1.00 17.93 98 ALA A CA 1
ATOM 735 C C . ALA A 1 98 ? -11.586 -8.543 20.528 1.00 18.48 98 ALA A C 1
ATOM 736 O O . ALA A 1 98 ? -11.087 -9.601 20.922 1.00 20.28 98 ALA A O 1
ATOM 738 N N . SER A 1 99 ? -12.863 -8.441 20.161 1.00 17.95 99 SER A N 1
ATOM 739 C CA . SER A 1 99 ? -13.768 -9.585 20.258 1.00 17.99 99 SER A CA 1
ATOM 740 C C . SER A 1 99 ? -13.828 -10.412 18.976 1.00 17.34 99 SER A C 1
ATOM 741 O O . SER A 1 99 ? -14.516 -11.418 18.928 1.00 20.37 99 SER A O 1
ATOM 744 N N . GLY A 1 100 ? -13.142 -9.976 17.926 1.00 16.16 100 GLY A N 1
ATOM 745 C CA . GLY A 1 100 ? -13.179 -10.685 16.657 1.00 14.16 100 GLY A CA 1
ATOM 746 C C . GLY A 1 100 ? -14.479 -10.475 15.905 1.00 13.97 100 GLY A C 1
ATOM 747 O O . GLY A 1 100 ? -14.824 -11.274 15.029 1.00 15.25 100 GLY A O 1
ATOM 748 N N . ALA A 1 101 ? -15.196 -9.394 16.212 1.00 14.94 101 ALA A N 1
ATOM 749 C CA . ALA A 1 101 ? -16.553 -9.225 15.703 1.00 15.85 101 ALA A CA 1
ATOM 750 C C . ALA A 1 101 ? -16.663 -9.166 14.187 1.00 15.09 101 ALA A C 1
ATOM 751 O O . ALA A 1 101 ? -17.663 -9.594 13.629 1.00 16.91 101 ALA A O 1
ATOM 753 N N . LEU A 1 102 ? -15.648 -8.633 13.517 1.00 12.67 102 LEU A N 1
ATOM 754 C CA . LEU A 1 102 ? -15.697 -8.498 12.070 1.00 12.61 102 LEU A CA 1
ATOM 755 C C . LEU A 1 102 ? -14.898 -9.571 11.342 1.00 11.34 102 LEU A C 1
ATOM 756 O O . LEU A 1 102 ? -14.842 -9.567 10.111 1.00 12.32 102 LEU A O 1
ATOM 761 N N . TYR A 1 103 ? -14.294 -10.497 12.081 1.00 11.37 103 TYR A N 1
ATOM 762 C CA . TYR A 1 103 ? -13.402 -11.469 11.473 1.00 10.61 103 TYR A CA 1
ATOM 763 C C . TYR A 1 103 ? -14.129 -12.300 10.436 1.00 10.75 103 TYR A C 1
ATOM 764 O O . TYR A 1 103 ? -15.176 -12.880 10.710 1.00 12.56 103 TYR A O 1
ATOM 773 N N . GLY A 1 104 ? -13.555 -12.357 9.244 1.00 10.48 104 GLY A N 1
ATOM 774 C CA . GLY A 1 104 ? -14.056 -13.231 8.202 1.00 11.69 104 GLY A CA 1
ATOM 775 C C . GLY A 1 104 ? -15.194 -12.665 7.382 1.00 11.92 104 GLY A C 1
ATOM 776 O O . GLY A 1 104 ? -15.593 -13.282 6.397 1.00 13.77 104 GLY A O 1
ATOM 777 N N . LYS A 1 105 ? -15.734 -11.517 7.792 1.00 11.57 105 LYS A N 1
ATOM 778 C CA . LYS A 1 105 ? -16.813 -10.862 7.067 1.00 11.34 105 LYS A CA 1
ATOM 779 C C . LYS A 1 105 ? -16.261 -10.200 5.812 1.00 10.42 105 LYS A C 1
ATOM 780 O O . LYS A 1 105 ? -15.078 -9.875 5.729 1.00 10.66 105 LYS A O 1
ATOM 786 N N . LEU A 1 106 ? -17.116 -10.014 4.817 1.00 10.31 106 LEU A N 1
ATOM 787 C CA . LEU A 1 106 ? -16.680 -9.409 3.568 1.00 9.75 106 LEU A CA 1
ATOM 788 C C . LEU A 1 106 ? -16.590 -7.895 3.683 1.00 9.89 106 LEU A C 1
ATOM 789 O O . LEU A 1 106 ? -17.449 -7.260 4.298 1.00 10.87 106 LEU A O 1
ATOM 794 N N . ALA A 1 107 ? -15.576 -7.330 3.035 1.00 9.23 107 ALA A N 1
ATOM 795 C CA . ALA A 1 107 ? -15.375 -5.898 2.969 1.00 9.29 107 ALA A CA 1
ATOM 796 C C . ALA A 1 107 ? -15.029 -5.485 1.555 1.00 8.50 107 ALA A C 1
ATOM 797 O O . ALA A 1 107 ? -14.352 -6.210 0.834 1.00 9.51 107 ALA A O 1
ATOM 799 N N . SER A 1 108 ? -15.472 -4.295 1.169 1.00 8.20 108 SER A N 1
ATOM 800 C CA . SER A 1 108 ? -15.140 -3.761 -0.142 1.00 7.78 108 SER A CA 1
ATOM 801 C C . SER A 1 108 ? -15.184 -2.237 -0.031 1.00 7.18 108 SER A C 1
ATOM 802 O O . SER A 1 108 ? -15.793 -1.725 0.897 1.00 8.55 108 SER A O 1
ATOM 805 N N . VAL A 1 109 ? -14.531 -1.519 -0.948 1.00 7.46 109 VAL A N 1
ATOM 806 C CA . VAL A 1 109 ? -14.348 -0.073 -0.804 1.00 7.21 109 VAL A CA 1
ATOM 807 C C . VAL A 1 109 ? -14.602 0.660 -2.115 1.0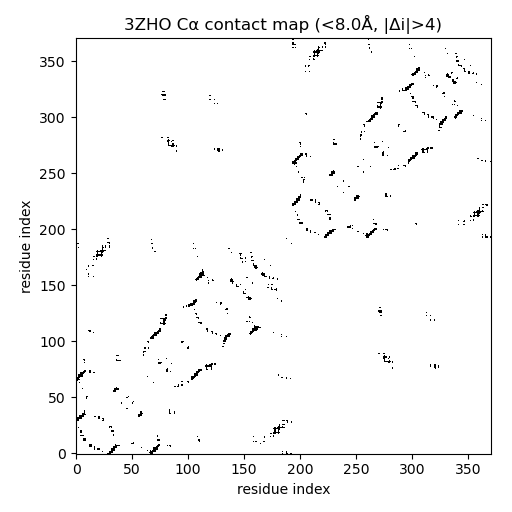0 7.11 109 VAL A C 1
ATOM 808 O O . VAL A 1 109 ? -14.210 0.160 -3.169 1.00 7.55 109 VAL A O 1
ATOM 812 N N . PHE A 1 110 ? -15.228 1.831 -2.031 1.00 7.63 110 PHE A N 1
ATOM 813 C CA . PHE A 1 110 ? -15.409 2.711 -3.178 1.00 7.82 110 PHE A CA 1
ATOM 814 C C . PHE A 1 110 ? -15.007 4.129 -2.792 1.00 8.05 110 PHE A C 1
ATOM 815 O O . PHE A 1 110 ? -14.984 4.489 -1.594 1.00 8.69 110 PHE A O 1
ATOM 823 N N . SER A 1 111 ? -14.682 4.948 -3.795 1.00 8.26 111 SER A N 1
ATOM 824 C CA A SER A 1 111 ? -14.155 6.282 -3.516 0.79 8.58 111 SER A CA 1
ATOM 825 C CA B SER A 1 111 ? -14.088 6.256 -3.574 0.21 8.29 111 SER A CA 1
ATOM 826 C C . SER A 1 111 ? -14.581 7.316 -4.557 1.00 8.31 111 SER A C 1
ATOM 827 O O . SER A 1 111 ? -15.394 7.049 -5.448 1.00 9.90 111 SER A O 1
ATOM 832 N N . SER A 1 112 ? -14.066 8.520 -4.359 1.00 9.50 112 SER A N 1
ATOM 833 C CA A SER A 1 112 ? -14.320 9.655 -5.221 0.52 10.08 112 SER A CA 1
ATOM 834 C CA B SER A 1 112 ? -14.312 9.649 -5.233 0.48 9.81 112 SER A CA 1
ATOM 835 C C . SER A 1 112 ? -13.088 10.552 -5.159 1.00 10.23 112 SER A C 1
ATOM 836 O O . SER A 1 112 ? -12.389 10.567 -4.159 1.00 11.26 112 SER A O 1
ATOM 841 N N . THR A 1 113 ? -12.814 11.282 -6.224 1.00 10.81 113 THR A N 1
ATOM 842 C CA . THR A 1 113 ? -11.698 12.216 -6.265 1.00 10.96 113 THR A CA 1
ATOM 843 C C . THR A 1 113 ? -12.119 13.488 -6.960 1.00 11.15 113 THR A C 1
ATOM 844 O O . THR A 1 113 ? -13.117 13.507 -7.648 1.00 14.35 113 THR A O 1
ATOM 848 N N . GLY A 1 114 ? -11.345 14.537 -6.785 1.00 11.78 114 GLY A N 1
ATOM 849 C CA . GLY A 1 114 ? -11.530 15.775 -7.520 1.00 13.00 114 GLY A CA 1
ATOM 850 C C . GLY A 1 114 ? -10.977 15.640 -8.928 1.00 15.27 114 GLY A C 1
ATOM 851 O O . GLY A 1 114 ? -11.677 15.898 -9.896 1.00 16.42 114 GLY A O 1
ATOM 852 N N . THR A 1 115 ? -9.723 15.204 -9.035 1.00 16.42 115 THR A N 1
ATOM 853 C CA . THR A 1 115 ? -9.017 15.134 -10.322 1.00 19.14 115 THR A CA 1
ATOM 854 C C . THR A 1 115 ? -8.271 13.816 -10.585 1.00 20.51 115 THR A C 1
ATOM 855 O O . THR A 1 115 ? -7.449 13.748 -11.506 1.00 24.04 115 THR A O 1
ATOM 859 N N . GLY A 1 116 ? -8.547 12.781 -9.790 1.00 19.96 116 GLY A N 1
ATOM 860 C CA . GLY A 1 116 ? -8.032 11.433 -10.041 1.00 19.02 116 GLY A CA 1
ATOM 861 C C . GLY A 1 116 ? -6.916 10.965 -9.112 1.00 19.18 116 GLY A C 1
ATOM 862 O O . GLY A 1 116 ? -6.882 9.786 -8.693 1.00 22.58 116 GLY A O 1
ATOM 863 N N . GLY A 1 117 ? -6.002 11.872 -8.770 1.00 16.13 117 GLY A N 1
ATOM 864 C CA . GLY A 1 117 ? -4.787 11.489 -8.052 1.00 13.94 117 GLY A CA 1
ATOM 865 C C . GLY A 1 117 ? -5.050 11.048 -6.627 1.00 11.36 117 GLY A C 1
ATOM 866 O O . GLY A 1 117 ? -5.689 11.739 -5.847 1.00 14.22 117 GLY A O 1
ATOM 867 N N . GLY A 1 118 ? -4.555 9.875 -6.279 1.00 9.98 118 GLY A N 1
ATOM 868 C CA . GLY A 1 118 ? -4.659 9.352 -4.940 1.00 9.92 118 GLY A CA 1
ATOM 869 C C . GLY A 1 118 ? -5.745 8.330 -4.706 1.00 8.25 118 GLY A C 1
ATOM 870 O O . GLY A 1 118 ? -5.764 7.700 -3.650 1.00 10.14 118 GLY A O 1
ATOM 871 N N . GLN A 1 119 ? -6.633 8.117 -5.663 1.00 9.19 119 GLN A N 1
ATOM 872 C CA . GLN A 1 119 ? -7.745 7.186 -5.460 1.00 10.28 119 GLN A CA 1
ATOM 873 C C . GLN A 1 119 ? -7.283 5.769 -5.160 1.00 8.79 119 GLN A C 1
ATOM 874 O O . GLN A 1 119 ? -7.885 5.069 -4.336 1.00 10.35 119 GLN A O 1
ATOM 880 N N . GLU A 1 120 ? -6.220 5.341 -5.830 1.00 8.09 120 GLU A N 1
ATOM 881 C CA . GLU A 1 120 ? -5.718 3.982 -5.617 1.00 8.25 120 GLU A CA 1
ATOM 882 C C . GLU A 1 120 ? -5.221 3.806 -4.193 1.00 7.79 120 GLU A C 1
ATOM 883 O O . GLU A 1 120 ? -5.472 2.788 -3.539 1.00 8.94 120 GLU A O 1
ATOM 889 N N . GLN A 1 121 ? -4.524 4.817 -3.711 1.00 7.77 121 GLN A N 1
ATOM 890 C CA . GLN A 1 121 ? -3.952 4.803 -2.370 1.00 7.53 121 GLN A CA 1
ATOM 891 C C . GLN A 1 121 ? -5.051 4.888 -1.303 1.00 6.69 121 GLN A C 1
ATOM 892 O O . GLN A 1 121 ? -4.948 4.258 -0.256 1.00 7.63 121 GLN A O 1
ATOM 898 N N . THR A 1 122 ? -6.105 5.643 -1.578 1.00 6.98 122 THR A N 1
ATOM 899 C CA . THR A 1 122 ? -7.226 5.708 -0.647 1.00 6.89 122 THR A CA 1
ATOM 900 C C . THR A 1 122 ? -7.839 4.329 -0.441 1.00 7.03 122 THR A C 1
ATOM 901 O O . THR A 1 122 ? -8.087 3.889 0.689 1.00 7.63 122 THR A O 1
ATOM 905 N N . ILE A 1 123 ? -8.086 3.615 -1.537 1.00 6.97 123 ILE A N 1
ATOM 906 C CA . ILE A 1 123 ? -8.711 2.313 -1.433 1.00 7.69 123 ILE A CA 1
ATOM 907 C C . ILE A 1 123 ? -7.794 1.306 -0.749 1.00 6.63 123 ILE A C 1
ATOM 908 O O . ILE A 1 123 ? -8.210 0.619 0.189 1.00 7.50 123 ILE A O 1
ATOM 913 N N . THR A 1 124 ? -6.551 1.198 -1.195 1.00 7.01 124 THR A N 1
ATOM 914 C CA . THR A 1 124 ? -5.673 0.185 -0.624 1.00 7.49 124 THR A CA 1
ATOM 915 C C . THR A 1 124 ? -5.302 0.485 0.827 1.00 6.87 124 THR A C 1
ATOM 916 O O . THR A 1 124 ? -5.135 -0.443 1.624 1.00 7.50 124 THR A O 1
ATOM 920 N N . SER A 1 125 ? -5.206 1.757 1.205 1.00 6.97 125 SER A N 1
ATOM 921 C CA . SER A 1 125 ? -4.920 2.072 2.604 1.00 7.56 125 SER A CA 1
ATOM 922 C C . SER A 1 125 ? -6.143 1.871 3.496 1.00 7.61 125 SER A C 1
ATOM 923 O O . SER A 1 125 ? -5.998 1.674 4.697 1.00 9.46 125 SER A O 1
ATOM 926 N N . THR A 1 126 ? -7.332 1.840 2.920 1.00 6.89 126 THR A N 1
ATOM 927 C CA . THR A 1 126 ? -8.534 1.448 3.661 1.00 7.11 126 THR A CA 1
ATOM 928 C C . THR A 1 126 ? -8.538 -0.075 3.851 1.00 7.14 126 THR A C 1
ATOM 929 O O . THR A 1 126 ? -8.855 -0.582 4.934 1.00 7.71 126 THR A O 1
ATOM 933 N N . TRP A 1 127 ? -8.167 -0.820 2.804 1.00 7.08 127 TRP A N 1
ATOM 934 C CA . TRP A 1 127 ? -8.009 -2.275 2.919 1.00 7.44 127 TRP A CA 1
ATOM 935 C C . TRP A 1 127 ? -7.140 -2.661 4.111 1.00 6.71 127 TRP A C 1
ATOM 936 O O . TRP A 1 127 ? -7.431 -3.648 4.800 1.00 7.67 127 TRP A O 1
ATOM 947 N N . THR A 1 128 ? -6.070 -1.911 4.376 1.00 7.63 128 THR A N 1
ATOM 948 C CA . THR A 1 128 ? -5.193 -2.218 5.504 1.00 7.63 128 THR A CA 1
ATOM 949 C C . THR A 1 128 ? -6.000 -2.369 6.786 1.00 6.93 128 THR A C 1
ATOM 950 O O . THR A 1 128 ? -5.851 -3.357 7.513 1.00 7.68 128 THR A O 1
ATOM 954 N N . THR A 1 129 ? -6.825 -1.386 7.102 1.00 7.53 129 THR A N 1
ATOM 955 C CA . THR A 1 129 ? -7.615 -1.443 8.331 1.00 8.12 129 THR A CA 1
ATOM 956 C C . THR A 1 129 ? -8.582 -2.619 8.347 1.00 7.87 129 THR A C 1
ATOM 957 O O . THR A 1 129 ? -8.761 -3.286 9.368 1.00 8.84 129 THR A O 1
ATOM 961 N N . LEU A 1 130 ? -9.214 -2.883 7.211 1.00 7.71 130 LEU A N 1
ATOM 962 C CA . LEU A 1 130 ? -10.110 -4.021 7.087 1.00 8.34 130 LEU A CA 1
ATOM 963 C C . LEU A 1 130 ? -9.370 -5.327 7.395 1.00 7.40 130 LEU A C 1
ATOM 964 O O . LEU A 1 130 ? -9.919 -6.225 8.036 1.00 7.81 130 LEU A O 1
ATOM 969 N N . ALA A 1 131 ? -8.129 -5.422 6.951 1.00 7.32 131 ALA A N 1
ATOM 970 C CA . ALA A 1 131 ? -7.326 -6.599 7.205 1.00 8.12 131 ALA A CA 1
ATOM 971 C C . ALA A 1 131 ? -6.982 -6.776 8.680 1.00 7.80 131 ALA A C 1
ATOM 972 O O . ALA A 1 131 ? -6.906 -7.909 9.165 1.00 8.06 131 ALA A O 1
ATOM 974 N N . HIS A 1 132 ? -6.779 -5.677 9.411 1.00 7.76 132 HIS A N 1
ATOM 975 C CA . HIS A 1 132 ? -6.547 -5.790 10.862 1.00 8.23 132 HIS A CA 1
ATOM 976 C C . HIS A 1 132 ? -7.741 -6.411 11.568 1.00 8.28 132 HIS A C 1
ATOM 977 O O . HIS A 1 132 ? -7.566 -7.118 12.554 1.00 9.20 132 HIS A O 1
ATOM 984 N N . HIS A 1 133 ? -8.939 -6.168 11.037 1.00 8.20 133 HIS A N 1
ATOM 985 C CA . HIS A 1 133 ? -10.175 -6.775 11.529 1.00 8.47 133 HIS A CA 1
ATOM 986 C C . HIS A 1 133 ? -10.406 -8.187 10.983 1.00 8.17 133 HIS A C 1
ATOM 987 O O . HIS A 1 133 ? -11.421 -8.814 11.322 1.00 9.96 133 HIS A O 1
ATOM 994 N N . GLY A 1 134 ? -9.499 -8.693 10.153 1.00 7.81 134 GLY A N 1
ATOM 995 C CA . GLY A 1 134 ? -9.637 -10.022 9.596 1.00 8.13 134 GLY A CA 1
ATOM 996 C C . GLY A 1 134 ? -10.701 -10.142 8.521 1.00 7.84 134 GLY A C 1
ATOM 997 O O . GLY A 1 134 ? -11.151 -11.246 8.207 1.00 8.62 134 GLY A O 1
ATOM 998 N N . MET A 1 135 ? -11.108 -9.025 7.921 1.00 7.88 135 MET A N 1
ATOM 999 C CA . MET A 1 135 ? -12.141 -9.072 6.901 1.00 7.95 135 MET A CA 1
ATOM 1000 C C . MET A 1 135 ? -11.562 -9.565 5.584 1.00 7.88 135 MET A C 1
ATOM 1001 O O . MET A 1 135 ? -10.410 -9.300 5.252 1.00 8.72 135 MET A O 1
ATOM 1006 N N . VAL A 1 136 ? -12.410 -10.255 4.823 1.00 8.21 136 VAL A N 1
ATOM 1007 C CA . VAL A 1 136 ? -12.085 -10.724 3.486 1.00 8.13 136 VAL A CA 1
ATOM 1008 C C . VAL A 1 136 ? -12.304 -9.553 2.532 1.00 9.26 136 VAL A C 1
ATOM 1009 O O . VAL A 1 136 ? -13.363 -8.949 2.524 1.00 11.98 136 VAL A O 1
ATOM 1013 N N . ILE A 1 137 ? -11.283 -9.214 1.759 1.00 8.46 137 ILE A N 1
ATOM 1014 C CA . ILE A 1 137 ? -11.273 -8.000 0.933 1.00 8.49 137 ILE A CA 1
ATOM 1015 C C . ILE A 1 137 ? -11.672 -8.324 -0.493 1.00 8.17 137 ILE A C 1
ATOM 1016 O O . ILE A 1 137 ? -11.092 -9.199 -1.123 1.00 9.12 137 ILE A O 1
ATOM 1021 N N . VAL A 1 138 ? -12.641 -7.576 -1.010 1.00 8.25 138 VAL A N 1
ATOM 1022 C CA . VAL A 1 138 ? -13.188 -7.825 -2.337 1.00 8.24 138 VAL A CA 1
ATOM 1023 C C . VAL A 1 138 ? -12.851 -6.654 -3.271 1.00 7.51 138 VAL A C 1
ATOM 1024 O O . VAL A 1 138 ? -13.505 -5.612 -3.243 1.00 8.39 138 VAL A O 1
ATOM 1028 N N . PRO A 1 139 ? -11.817 -6.808 -4.111 1.00 7.77 139 PRO A N 1
ATOM 1029 C CA A PRO A 1 139 ? -11.559 -5.868 -5.196 0.50 7.65 139 PRO A CA 1
ATOM 1030 C CA B PRO A 1 139 ? -11.595 -5.837 -5.176 0.50 7.99 139 PRO A CA 1
ATOM 1031 C C . PRO A 1 139 ? -12.562 -6.114 -6.324 1.00 7.86 139 PRO A C 1
ATOM 1032 O O . PRO A 1 139 ? -13.199 -7.164 -6.370 1.00 9.66 139 PRO A O 1
ATOM 1039 N N . ILE A 1 140 ? -12.698 -5.169 -7.240 1.00 8.87 140 ILE A N 1
ATOM 1040 C CA . ILE A 1 140 ? -13.605 -5.367 -8.364 1.00 9.39 140 ILE A CA 1
ATOM 1041 C C . ILE A 1 140 ? -12.922 -5.827 -9.645 1.00 9.35 140 ILE A C 1
ATOM 1042 O O . ILE A 1 140 ? -13.602 -6.283 -10.552 1.00 11.07 140 ILE A O 1
ATOM 1047 N N . GLY A 1 141 ? -11.594 -5.766 -9.714 1.00 9.02 141 GLY A N 1
ATOM 1048 C CA . GLY A 1 141 ? -10.887 -6.160 -10.919 1.00 10.40 141 GLY A CA 1
ATOM 1049 C C . GLY A 1 141 ? -11.475 -5.465 -12.124 1.00 10.45 141 GLY A C 1
ATOM 1050 O O . GLY A 1 141 ? -11.861 -4.286 -12.064 1.00 11.50 141 GLY A O 1
ATOM 1051 N N . TYR A 1 142 ? -11.543 -6.205 -13.222 1.00 12.70 142 TYR A N 1
ATOM 1052 C CA . TYR A 1 142 ? -12.195 -5.718 -14.433 1.00 13.87 142 TYR A CA 1
ATOM 1053 C C . TYR A 1 142 ? -13.235 -6.762 -14.809 1.00 13.92 142 TYR A C 1
ATOM 1054 O O . TYR A 1 142 ? -12.928 -7.727 -15.496 1.00 15.81 142 TYR A O 1
ATOM 1063 N N . ALA A 1 143 ? -14.457 -6.592 -14.321 1.00 14.43 143 ALA A N 1
ATOM 1064 C CA . ALA A 1 143 ? -15.492 -7.612 -14.453 1.00 15.59 143 ALA A CA 1
ATOM 1065 C C . ALA A 1 143 ? -15.927 -7.788 -15.888 1.00 16.21 143 ALA A C 1
ATOM 1066 O O . ALA A 1 143 ? -15.756 -6.896 -16.724 1.00 17.23 143 ALA A O 1
ATOM 1068 N N . ALA A 1 144 ? -16.492 -8.957 -16.167 1.00 17.20 144 ALA A N 1
ATOM 1069 C CA . ALA A 1 144 ? -17.077 -9.244 -17.467 1.00 18.48 144 ALA A CA 1
ATOM 1070 C C . ALA A 1 144 ? -18.034 -8.119 -17.861 1.00 19.18 144 ALA A C 1
ATOM 1071 O O . ALA A 1 144 ? -18.917 -7.736 -17.090 1.00 18.61 144 ALA A O 1
ATOM 1073 N N . GLN A 1 145 ? -17.852 -7.596 -19.069 1.00 22.62 145 GLN A N 1
ATOM 1074 C CA . GLN A 1 145 ? -18.583 -6.408 -19.528 1.00 23.62 145 GLN A CA 1
ATOM 1075 C C . GLN A 1 145 ? -20.102 -6.546 -19.452 1.00 22.81 145 GLN A C 1
ATOM 1076 O O . GLN A 1 145 ? -20.800 -5.570 -19.172 1.00 26.06 145 GLN A O 1
ATOM 1078 N N . GLU A 1 146 ? -20.621 -7.749 -19.684 1.00 24.64 146 GLU A N 1
ATOM 1079 C CA . GLU A 1 146 ? -22.075 -7.936 -19.689 1.00 27.41 146 GLU A CA 1
ATOM 1080 C C . GLU A 1 146 ? -22.700 -7.852 -18.290 1.00 25.14 146 GLU A C 1
ATOM 1081 O O . GLU A 1 146 ? -23.924 -7.790 -18.163 1.00 28.07 146 GLU A O 1
ATOM 1087 N N . LEU A 1 147 ? -21.870 -7.846 -17.247 1.00 21.97 147 LEU A N 1
ATOM 1088 C CA . LEU A 1 147 ? -22.372 -7.711 -15.879 1.00 21.75 147 LEU A CA 1
ATOM 1089 C C . LEU A 1 147 ? -22.635 -6.263 -15.456 1.00 21.37 147 LEU A C 1
ATOM 1090 O O . LEU A 1 147 ? -23.195 -6.024 -14.377 1.00 24.02 147 LEU A O 1
ATOM 1095 N N . PHE A 1 148 ? -22.222 -5.297 -16.281 1.00 20.30 148 PHE A N 1
ATOM 1096 C CA . PHE A 1 148 ? -22.551 -3.884 -16.038 1.00 19.98 148 PHE A CA 1
ATOM 1097 C C . PHE A 1 148 ? -23.844 -3.527 -16.748 1.00 20.44 148 PHE A C 1
ATOM 1098 O O . PHE A 1 148 ? -24.077 -3.950 -17.890 1.00 21.36 148 PHE A O 1
ATOM 1106 N N . ASP A 1 149 ? -24.679 -2.726 -16.092 1.00 18.74 149 ASP A N 1
ATOM 1107 C CA . ASP A 1 149 ? -25.973 -2.370 -16.670 1.00 19.58 149 ASP A CA 1
ATOM 1108 C C . ASP A 1 149 ? -25.894 -1.178 -17.636 1.00 21.72 149 ASP A C 1
ATOM 1109 O O . ASP A 1 149 ? -26.915 -0.747 -18.182 1.00 25.69 149 ASP A O 1
ATOM 1114 N N . VAL A 1 150 ? -24.682 -0.666 -17.850 1.00 22.40 150 VAL A N 1
ATOM 1115 C CA . VAL A 1 150 ? -24.402 0.334 -18.884 1.00 25.75 150 VAL A CA 1
ATOM 1116 C C . VAL A 1 150 ? -23.310 -0.221 -19.798 1.00 31.90 150 VAL A C 1
ATOM 1117 O O . VAL A 1 150 ? -22.268 -0.677 -19.318 1.00 35.80 150 VAL A O 1
ATOM 1121 N N . SER A 1 151 ? -23.555 -0.183 -21.107 1.00 36.88 151 SER A N 1
ATOM 1122 C CA . SER A 1 151 ? -22.630 -0.743 -22.094 1.00 39.24 151 SER A CA 1
ATOM 1123 C C . SER A 1 151 ? -21.361 0.095 -22.239 1.00 42.38 151 SER A C 1
ATOM 1124 O O . SER A 1 151 ? -21.345 1.280 -21.902 1.00 38.22 151 SER A O 1
ATOM 1127 N N . GLN A 1 152 ? -20.307 -0.543 -22.749 1.00 45.50 152 GLN A N 1
ATOM 1128 C CA . GLN A 1 152 ? -19.025 0.114 -23.033 1.00 46.21 152 GLN A CA 1
ATOM 1129 C C . GLN A 1 152 ? -18.391 0.761 -21.795 1.00 47.67 152 GLN A C 1
ATOM 1130 O O . GLN A 1 152 ? -17.794 1.836 -21.883 1.00 50.21 152 GLN A O 1
ATOM 1132 N N . VAL A 1 153 ? -18.513 0.090 -20.651 1.00 47.01 153 VAL A N 1
ATOM 1133 C CA . VAL A 1 153 ? -17.972 0.595 -19.383 1.00 41.06 153 VAL A CA 1
ATOM 1134 C C . VAL A 1 153 ? -16.461 0.361 -19.305 1.00 42.66 153 VAL A C 1
ATOM 1135 O O . VAL A 1 153 ? -15.956 -0.688 -19.713 1.00 47.40 153 VAL A O 1
ATOM 11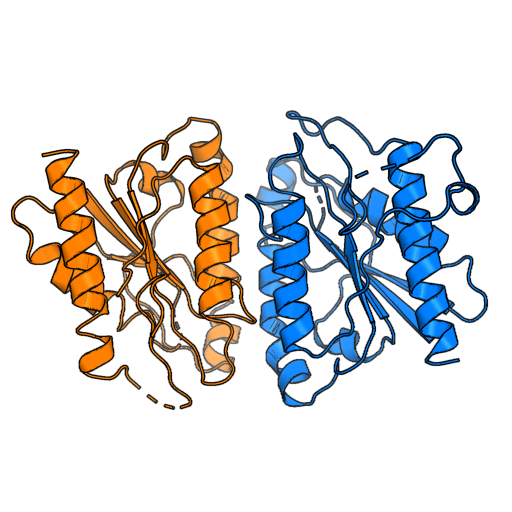39 N N . THR A 1 157 ? -10.067 1.929 -11.773 1.00 21.54 157 THR A N 1
ATOM 1140 C CA . THR A 1 157 ? -9.173 1.022 -11.074 1.00 16.90 157 THR A CA 1
ATOM 1141 C C . THR A 1 157 ? -9.845 -0.347 -10.827 1.00 12.85 157 THR A C 1
ATOM 1142 O O . THR A 1 157 ? -11.053 -0.479 -10.772 1.00 14.13 157 THR A O 1
ATOM 1146 N N . PRO A 1 158 ? -9.035 -1.361 -10.610 1.00 10.01 158 PRO A N 1
ATOM 1147 C CA . PRO A 1 158 ? -9.547 -2.659 -10.196 1.00 9.09 158 PRO A CA 1
ATOM 1148 C C . PRO A 1 158 ? -9.792 -2.742 -8.685 1.00 7.82 158 PRO A C 1
ATOM 1149 O O . PRO A 1 158 ? -10.205 -3.783 -8.175 1.00 8.76 158 PRO A O 1
ATOM 1153 N N . TYR A 1 159 ? -9.502 -1.676 -7.950 1.00 7.72 159 TYR A N 1
ATOM 1154 C CA . TYR A 1 159 ? -9.517 -1.760 -6.481 1.00 8.13 159 TYR A CA 1
ATOM 1155 C C . TYR A 1 159 ? -10.931 -1.546 -5.925 1.00 7.60 159 TYR A C 1
ATOM 1156 O O . TYR A 1 159 ? -11.305 -2.162 -4.949 1.00 9.32 159 TYR A O 1
ATOM 1165 N N . GLY A 1 160 ? -11.709 -0.696 -6.577 1.00 8.61 160 GLY A N 1
ATOM 1166 C CA . GLY A 1 160 ? -13.067 -0.386 -6.160 1.00 8.62 160 GLY A CA 1
ATOM 1167 C C . GLY A 1 160 ? -13.614 0.690 -7.075 1.00 8.54 160 GLY A C 1
ATOM 1168 O O . GLY A 1 160 ? -12.866 1.308 -7.813 1.00 9.89 160 GLY A O 1
ATOM 1169 N N . ALA A 1 161 ? -14.915 0.932 -7.032 1.00 8.28 161 ALA A N 1
ATOM 1170 C CA . ALA A 1 161 ? -15.528 1.918 -7.902 1.00 8.65 161 ALA A CA 1
ATOM 1171 C C . ALA A 1 161 ? -15.111 3.302 -7.495 1.00 9.03 161 ALA A C 1
ATOM 1172 O O . ALA A 1 161 ? -14.939 3.598 -6.322 1.00 10.46 161 ALA A O 1
ATOM 1174 N N . THR A 1 162 ? -14.983 4.182 -8.474 1.00 9.12 162 THR A N 1
ATOM 1175 C CA A THR A 1 162 ? -14.580 5.570 -8.254 0.50 10.31 162 THR A CA 1
ATOM 1176 C CA B THR A 1 162 ? -14.680 5.585 -8.188 0.50 9.46 162 THR A CA 1
ATOM 1177 C C . THR A 1 162 ? -15.406 6.537 -9.125 1.00 9.79 162 THR A C 1
ATOM 1178 O O . THR A 1 162 ? -16.100 6.125 -10.065 1.00 10.79 162 THR A O 1
ATOM 1185 N N . THR A 1 163 ? -15.316 7.818 -8.801 1.00 10.70 163 THR A N 1
ATOM 1186 C CA . THR A 1 163 ? -15.975 8.858 -9.564 1.00 10.33 163 THR A CA 1
ATOM 1187 C C . THR A 1 163 ? -15.168 10.138 -9.458 1.00 10.81 163 THR A C 1
ATOM 1188 O O . THR A 1 163 ? -14.473 10.358 -8.466 1.00 12.42 163 THR A O 1
ATOM 1192 N N . ILE A 1 164 ? -15.260 10.965 -10.490 1.00 11.44 164 ILE A N 1
ATOM 1193 C CA . ILE A 1 164 ? -14.553 12.230 -10.570 1.00 11.57 164 ILE A CA 1
ATOM 1194 C C . ILE A 1 164 ? -15.504 13.386 -10.266 1.00 11.05 164 ILE A C 1
ATOM 1195 O O . ILE A 1 164 ? -16.513 13.557 -10.945 1.00 11.43 164 ILE A O 1
ATOM 1200 N N . ALA A 1 165 ? -15.165 14.187 -9.267 1.00 12.40 165 ALA A N 1
ATOM 1201 C CA . ALA A 1 165 ? -15.979 15.326 -8.840 1.00 13.17 165 ALA A CA 1
ATOM 1202 C C . ALA A 1 165 ? -15.577 16.614 -9.530 1.00 13.80 165 ALA A C 1
ATOM 1203 O O . ALA A 1 165 ? -16.296 17.606 -9.443 1.00 14.98 165 ALA A O 1
ATOM 1205 N N . GLY A 1 166 ? -14.426 16.606 -10.200 1.00 13.70 166 GLY A N 1
ATOM 1206 C CA . GLY A 1 166 ? -13.888 17.802 -10.833 1.00 15.21 166 GLY A CA 1
ATOM 1207 C C . GLY A 1 166 ? -13.116 18.642 -9.841 1.00 18.13 166 GLY A C 1
ATOM 1208 O O . GLY A 1 166 ? -13.306 18.532 -8.617 1.00 17.50 166 GLY A O 1
ATOM 1209 N N . GLY A 1 167 ? -12.233 19.488 -10.356 1.00 20.75 167 GLY A N 1
ATOM 1210 C CA . GLY A 1 167 ? -11.462 20.383 -9.511 1.00 22.15 167 GLY A CA 1
ATOM 1211 C C . GLY A 1 167 ? -12.344 21.314 -8.699 1.00 23.13 167 GLY A C 1
ATOM 1212 O O . GLY A 1 167 ? -11.979 21.704 -7.589 1.00 27.04 167 GLY A O 1
ATOM 1213 N N . ASP A 1 168 ? -13.502 21.665 -9.257 1.00 22.84 168 ASP A N 1
ATOM 1214 C CA . ASP A 1 168 ? -14.448 22.574 -8.602 1.00 22.81 168 ASP A CA 1
ATOM 1215 C C . ASP A 1 168 ? -15.533 21.835 -7.809 1.00 20.15 168 ASP A C 1
ATOM 1216 O O . ASP A 1 168 ? -16.392 22.470 -7.195 1.00 22.19 168 ASP A O 1
ATOM 1221 N N . GLY A 1 169 ? -15.489 20.501 -7.817 1.00 18.14 169 GLY A N 1
ATOM 1222 C CA . GLY A 1 169 ? -16.492 19.694 -7.127 1.00 17.34 169 GLY A CA 1
ATOM 1223 C C . GLY A 1 169 ? -17.865 19.639 -7.781 1.00 16.08 169 GLY A C 1
ATOM 1224 O O . GLY A 1 169 ? -18.775 18.990 -7.276 1.00 16.52 169 GLY A O 1
ATOM 1225 N N . SER A 1 170 ? -18.029 20.283 -8.934 1.00 14.99 170 SER A N 1
ATOM 1226 C CA . SER A 1 170 ? -19.366 20.418 -9.514 1.00 15.85 170 SER A CA 1
ATOM 1227 C C . SER A 1 170 ? -19.774 19.243 -10.417 1.00 14.59 170 SER A C 1
ATOM 1228 O O . SER A 1 170 ? -20.929 19.148 -10.819 1.00 16.61 170 SER A O 1
ATOM 1231 N N . ARG A 1 171 ? -18.846 18.350 -10.746 1.00 13.00 171 ARG A N 1
ATOM 1232 C CA . ARG A 1 171 ? -19.189 17.218 -11.595 1.00 12.52 171 ARG A CA 1
ATOM 1233 C C . ARG A 1 171 ? -19.925 16.172 -10.762 1.00 12.98 171 ARG A C 1
ATOM 1234 O O . ARG A 1 171 ? -19.581 15.945 -9.613 1.00 14.78 171 ARG A O 1
ATOM 1242 N N . GLN A 1 172 ? -20.946 15.550 -11.343 1.00 12.88 172 GLN A N 1
ATOM 1243 C CA . GLN A 1 172 ? -21.728 14.502 -10.696 1.00 13.91 172 GLN A CA 1
ATOM 1244 C C . GLN A 1 172 ? -21.369 13.165 -11.327 1.00 11.69 172 GLN A C 1
ATOM 1245 O O . GLN A 1 172 ? -20.904 13.127 -12.463 1.00 12.26 172 GLN A O 1
ATOM 1251 N N . PRO A 1 173 ? -21.596 12.057 -10.612 1.00 11.94 173 PRO A N 1
ATOM 1252 C CA . PRO A 1 173 ? -21.186 10.783 -11.192 1.00 11.79 173 PRO A CA 1
ATOM 1253 C C . PRO A 1 173 ? -21.927 10.473 -12.486 1.00 12.67 173 PRO A C 1
ATOM 1254 O O . PRO A 1 173 ? -23.139 10.676 -12.580 1.00 13.66 173 PRO A O 1
ATOM 1258 N N . SER A 1 174 ? -21.187 9.997 -13.477 1.00 11.76 174 SER A N 1
ATOM 1259 C CA . SER A 1 174 ? -21.778 9.633 -14.752 1.00 11.55 174 SER A CA 1
ATOM 1260 C C . SER A 1 174 ? -22.465 8.280 -14.629 1.00 12.02 174 SER A C 1
ATOM 1261 O O . SER A 1 174 ? -22.190 7.520 -13.709 1.00 11.96 174 SER A O 1
ATOM 1264 N N . GLN A 1 175 ? -23.333 7.953 -15.578 1.00 12.29 175 GLN A N 1
ATOM 1265 C CA . GLN A 1 175 ? -23.970 6.643 -15.545 1.00 13.35 175 GLN A CA 1
ATOM 1266 C C . GLN A 1 175 ? -22.953 5.505 -15.714 1.00 12.64 175 GLN A C 1
ATOM 1267 O O . GLN A 1 175 ? -23.140 4.439 -15.147 1.00 14.27 175 GLN A O 1
ATOM 1273 N N . GLU A 1 176 ? -21.859 5.746 -16.438 1.00 12.59 176 GLU A N 1
ATOM 1274 C CA . GLU A 1 176 ? -20.780 4.761 -16.548 1.00 13.55 176 GLU A CA 1
ATOM 1275 C C . GLU A 1 176 ? -20.172 4.476 -15.173 1.00 12.42 176 GLU A C 1
ATOM 1276 O O . GLU A 1 176 ? -19.988 3.315 -14.787 1.00 13.04 176 GLU A O 1
ATOM 1279 N N . GLU A 1 177 ? -19.851 5.535 -14.433 1.00 11.45 177 GLU A N 1
ATOM 1280 C CA . GLU A 1 177 ? -19.292 5.381 -13.091 1.00 10.13 177 GLU A CA 1
ATOM 1281 C C . GLU A 1 177 ? -20.294 4.713 -12.153 1.00 10.06 177 GLU A C 1
ATOM 1282 O O . GLU A 1 177 ? -19.930 3.826 -11.373 1.00 11.06 177 GLU A O 1
ATOM 1288 N N . LEU A 1 178 ? -21.554 5.118 -12.218 1.00 10.55 178 LEU A N 1
ATOM 1289 C CA . LEU A 1 178 ? -22.552 4.545 -11.328 1.00 11.16 178 LEU A CA 1
ATOM 1290 C C . LEU A 1 178 ? -22.818 3.084 -11.653 1.00 10.99 178 LEU A C 1
ATOM 1291 O O . LEU A 1 178 ? -23.121 2.298 -10.765 1.00 11.88 178 LEU A O 1
ATOM 1296 N N . SER A 1 179 ? -22.708 2.709 -12.923 1.00 11.58 179 SER A N 1
ATOM 1297 C CA . SER A 1 179 ? -22.860 1.325 -13.314 1.00 12.23 179 SER A CA 1
ATOM 1298 C C . SER A 1 179 ? -21.814 0.428 -12.647 1.00 11.09 179 SER A C 1
ATOM 1299 O O . SER A 1 179 ? -22.127 -0.690 -12.222 1.00 11.16 179 SER A O 1
ATOM 1302 N N . ILE A 1 180 ? -20.577 0.908 -12.556 1.00 10.23 180 ILE A N 1
ATOM 1303 C CA . ILE A 1 180 ? -19.529 0.141 -11.887 1.00 10.16 180 ILE A CA 1
ATOM 1304 C C . ILE A 1 180 ? -19.815 0.032 -10.385 1.00 9.56 180 ILE A C 1
ATOM 1305 O O . ILE A 1 180 ? -19.640 -1.025 -9.797 1.00 10.03 180 ILE A O 1
ATOM 1310 N N . ALA A 1 181 ? -20.297 1.111 -9.772 1.00 9.43 181 ALA A N 1
ATOM 1311 C CA . ALA A 1 181 ? -20.715 1.081 -8.378 1.00 9.36 181 ALA A CA 1
ATOM 1312 C C . ALA A 1 181 ? -21.847 0.074 -8.154 1.00 9.17 181 ALA A C 1
ATOM 1313 O O . ALA A 1 181 ? -21.815 -0.697 -7.198 1.00 9.79 181 ALA A O 1
ATOM 1315 N N . ARG A 1 182 ? -22.836 0.068 -9.038 1.00 10.10 182 ARG A N 1
ATOM 1316 C CA . ARG A 1 182 ? -23.933 -0.890 -8.932 1.00 10.54 182 ARG A CA 1
ATOM 1317 C C . ARG A 1 182 ? -23.416 -2.322 -9.054 1.00 11.07 182 ARG A C 1
ATOM 1318 O O . ARG A 1 182 ? -23.843 -3.213 -8.312 1.00 11.63 182 ARG A O 1
ATOM 1326 N N . TYR A 1 183 ? -22.494 -2.547 -9.992 1.00 10.56 183 TYR A N 1
ATOM 1327 C CA . TYR A 1 183 ? -21.885 -3.862 -10.118 1.00 10.59 183 TYR A CA 1
ATOM 1328 C C . TYR A 1 183 ? -21.184 -4.272 -8.816 1.00 10.62 183 TYR A C 1
ATOM 1329 O O . TYR A 1 183 ? -21.316 -5.409 -8.364 1.00 10.95 183 TYR A O 1
ATOM 1338 N N . GLN A 1 184 ? -20.412 -3.363 -8.235 1.00 9.84 184 GLN A N 1
ATOM 1339 C CA . GLN A 1 184 ? -19.685 -3.658 -6.997 1.00 9.51 184 GLN A CA 1
ATOM 1340 C C . GLN A 1 184 ? -20.652 -4.120 -5.894 1.00 9.28 184 GLN A C 1
ATOM 1341 O O . GLN A 1 184 ? -20.398 -5.107 -5.203 1.00 10.33 184 GLN A O 1
ATOM 1347 N N . GLY A 1 185 ? -21.765 -3.424 -5.735 1.00 9.74 185 GLY A N 1
ATOM 1348 C CA . GLY A 1 185 ? -22.765 -3.817 -4.757 1.00 10.31 185 GLY A CA 1
ATOM 1349 C C . GLY A 1 185 ? -23.361 -5.178 -5.045 1.00 11.40 185 GLY A C 1
ATOM 1350 O O . GLY A 1 185 ? -23.516 -5.999 -4.146 1.00 11.50 185 GLY A O 1
ATOM 1351 N N . GLU A 1 186 ? -23.727 -5.412 -6.300 1.00 11.30 186 GLU A N 1
ATOM 1352 C CA . GLU A 1 186 ? -24.323 -6.689 -6.680 1.00 12.10 186 GLU A CA 1
ATOM 1353 C C . GLU A 1 186 ? -23.358 -7.848 -6.481 1.00 11.65 186 GLU A C 1
ATOM 1354 O O . GLU A 1 186 ? -23.734 -8.906 -5.987 1.00 12.33 186 GLU A O 1
ATOM 1360 N N . TYR A 1 187 ? -22.111 -7.628 -6.861 1.00 11.41 187 TYR A N 1
ATOM 1361 C CA . TYR A 1 187 ? -21.066 -8.639 -6.727 1.00 11.37 187 TYR A CA 1
ATOM 1362 C C . TYR A 1 187 ? -20.813 -8.995 -5.259 1.00 11.56 187 TYR A C 1
ATOM 1363 O O . TYR A 1 187 ? -20.840 -10.166 -4.887 1.00 12.45 187 TYR A O 1
ATOM 1372 N N . VAL A 1 188 ? -20.609 -7.989 -4.420 1.00 11.43 188 VAL A N 1
ATOM 1373 C CA . VAL A 1 188 ? -20.376 -8.227 -3.002 1.00 11.62 188 VAL A CA 1
ATOM 1374 C C . VAL A 1 188 ? -21.584 -8.879 -2.327 1.00 12.10 188 VAL A C 1
ATOM 1375 O O . VAL A 1 188 ? -21.425 -9.808 -1.537 1.00 12.14 188 VAL A O 1
ATOM 1379 N N . ALA A 1 189 ? -22.790 -8.412 -2.646 1.00 12.30 189 ALA A N 1
ATOM 1380 C CA . ALA A 1 189 ? -23.979 -8.994 -2.046 1.00 13.33 189 ALA A CA 1
ATOM 1381 C C . ALA A 1 189 ? -24.146 -10.454 -2.444 1.00 13.98 189 ALA A C 1
ATOM 1382 O O . ALA A 1 189 ? -24.564 -11.267 -1.633 1.00 14.29 189 ALA A O 1
ATOM 1384 N N . GLY A 1 190 ? -23.817 -10.786 -3.687 1.00 13.08 190 GLY A N 1
ATOM 1385 C CA . GLY A 1 190 ? -23.882 -12.171 -4.146 1.00 13.90 190 GLY A CA 1
ATOM 1386 C C . GLY A 1 190 ? -22.958 -13.073 -3.368 1.00 14.18 190 GLY A C 1
ATOM 1387 O O . GLY A 1 190 ? -23.316 -14.191 -2.991 1.00 14.62 190 GLY A O 1
ATOM 1388 N N . LEU A 1 191 ? -21.752 -12.581 -3.122 1.00 14.08 191 LEU A N 1
ATOM 1389 C CA . LEU A 1 191 ? -20.792 -13.309 -2.306 1.00 14.07 191 LEU A CA 1
ATOM 1390 C C . LEU A 1 191 ? -21.293 -13.495 -0.878 1.00 14.55 191 LEU A C 1
ATOM 1391 O O . LEU A 1 191 ? -21.125 -14.564 -0.283 1.00 15.83 191 LEU A O 1
ATOM 1396 N N . ALA A 1 192 ? -21.901 -12.446 -0.325 1.00 13.75 192 ALA A N 1
ATOM 1397 C CA . ALA A 1 192 ? -22.412 -12.508 1.041 1.00 15.68 192 ALA A CA 1
ATOM 1398 C C . ALA A 1 192 ? -23.484 -13.580 1.184 1.00 15.53 192 ALA A C 1
ATOM 1399 O O . ALA A 1 192 ? -23.509 -14.306 2.170 1.00 16.91 192 ALA A O 1
ATOM 1401 N N . VAL A 1 193 ? -24.365 -13.677 0.193 1.00 16.24 193 VAL A N 1
ATOM 1402 C CA . VAL A 1 193 ? -25.419 -14.692 0.200 1.00 17.87 193 VAL A CA 1
ATOM 1403 C C . VAL A 1 193 ? -24.837 -16.088 -0.001 1.00 18.13 193 VAL A C 1
ATOM 1404 O O . VAL A 1 193 ? -25.258 -17.037 0.647 1.00 20.14 193 VAL A O 1
ATOM 1408 N N . LYS A 1 194 ? -23.844 -16.203 -0.872 1.00 17.19 194 LYS A N 1
ATOM 1409 C CA . LYS A 1 194 ? -23.175 -17.483 -1.098 1.00 19.20 194 LYS A CA 1
ATOM 1410 C C . LYS A 1 194 ? -22.551 -18.017 0.195 1.00 19.51 194 LYS A C 1
ATOM 1411 O O . LYS A 1 194 ? -22.626 -19.213 0.485 1.00 21.79 194 LYS A O 1
ATOM 1417 N N . LEU A 1 195 ? -21.951 -17.118 0.974 1.00 19.56 195 LEU A N 1
ATOM 1418 C CA . LEU A 1 195 ? -21.277 -17.490 2.223 1.00 20.90 195 LEU A CA 1
ATOM 1419 C C . LEU A 1 195 ? -22.195 -17.620 3.443 1.00 21.50 195 LEU A C 1
ATOM 1420 O O . LEU A 1 195 ? -21.894 -18.389 4.354 1.00 25.46 195 LEU A O 1
ATOM 1425 N N . ASN A 1 196 ? -23.291 -16.866 3.478 1.00 22.65 196 ASN A N 1
ATOM 1426 C CA . ASN A 1 196 ? -24.118 -16.755 4.691 1.00 23.30 196 ASN A CA 1
ATOM 1427 C C . ASN A 1 196 ? -25.603 -17.086 4.544 1.00 23.76 196 ASN A C 1
ATOM 1428 O O . ASN A 1 196 ? -26.334 -17.090 5.540 1.00 26.72 196 ASN A O 1
ATOM 1433 N N A GLY A 1 197 ? -26.044 -17.372 3.320 0.42 24.77 197 GLY A N 1
ATOM 1434 N N B GLY A 1 197 ? -26.044 -17.362 3.321 0.58 24.40 197 GLY A N 1
ATOM 1435 C CA A GLY A 1 197 ? -27.442 -17.711 3.054 0.42 25.29 197 GLY A CA 1
ATOM 1436 C CA B GLY A 1 197 ? -27.460 -17.580 3.051 0.58 20.03 197 GLY A CA 1
ATOM 1437 C C A GLY A 1 197 ? -28.264 -16.509 2.628 0.42 23.73 197 GLY A C 1
ATOM 1438 C C B GLY A 1 197 ? -28.243 -16.281 3.071 0.58 23.04 197 GLY A C 1
ATOM 1439 O O A GLY A 1 197 ? -29.483 -16.486 2.805 0.42 20.94 197 GLY A O 1
ATOM 1440 O O B GLY A 1 197 ? -27.663 -15.195 3.117 0.58 20.88 197 GLY A O 1
ATOM 1441 N N . ALA B 1 1 ? 17.749 26.738 9.744 1.00 24.08 1 ALA B N 1
ATOM 1442 C CA . ALA B 1 1 ? 16.525 26.041 9.248 1.00 22.77 1 ALA B CA 1
ATOM 1443 C C . ALA B 1 1 ? 15.551 25.755 10.389 1.00 22.40 1 ALA B C 1
ATOM 1444 O O . ALA B 1 1 ? 15.975 25.495 11.511 1.00 26.90 1 ALA B O 1
ATOM 1446 N N . LYS B 1 2 ? 14.256 25.822 10.097 1.00 22.19 2 LYS B N 1
ATOM 1447 C CA . LYS B 1 2 ? 13.210 25.611 11.090 1.00 20.44 2 LYS B CA 1
ATOM 1448 C C . LYS B 1 2 ? 12.646 24.193 10.947 1.00 17.64 2 LYS B C 1
ATOM 1449 O O . LYS B 1 2 ? 12.232 23.800 9.859 1.00 17.10 2 LYS B O 1
ATOM 1455 N N . VAL B 1 3 ? 12.646 23.437 12.047 1.00 16.58 3 VAL B N 1
ATOM 1456 C CA . VAL B 1 3 ? 12.147 22.070 12.090 1.00 15.13 3 VAL B CA 1
ATOM 1457 C C . VAL B 1 3 ? 10.975 21.981 13.053 1.00 14.14 3 VAL B C 1
ATOM 1458 O O . VAL B 1 3 ? 11.098 22.351 14.215 1.00 15.87 3 VAL B O 1
ATOM 1462 N N . LEU B 1 4 ? 9.840 21.497 12.570 1.00 13.06 4 LEU B N 1
ATOM 1463 C CA . LEU B 1 4 ? 8.681 21.229 13.397 1.00 13.18 4 LEU B CA 1
ATOM 1464 C C . LEU B 1 4 ? 8.553 19.737 13.653 1.00 12.20 4 LEU B C 1
ATOM 1465 O O . LEU B 1 4 ? 8.543 18.949 12.708 1.00 12.67 4 LEU B O 1
ATOM 1470 N N . VAL B 1 5 ? 8.432 19.346 14.916 1.00 12.27 5 VAL B N 1
ATOM 1471 C CA . VAL B 1 5 ? 8.049 17.987 15.289 1.00 12.09 5 VAL B CA 1
ATOM 1472 C C . VAL B 1 5 ? 6.577 18.088 15.654 1.00 11.60 5 VAL B C 1
ATOM 1473 O O . VAL B 1 5 ? 6.224 18.730 16.648 1.00 13.22 5 VAL B O 1
ATOM 1477 N N . LEU B 1 6 ? 5.727 17.505 14.806 1.00 11.25 6 LEU B N 1
ATOM 1478 C CA . LEU B 1 6 ? 4.273 17.620 14.925 1.00 10.76 6 LEU B CA 1
ATOM 1479 C C . LEU B 1 6 ? 3.710 16.249 15.219 1.00 10.23 6 LEU B C 1
ATOM 1480 O O . LEU B 1 6 ? 3.942 15.329 14.447 1.00 10.24 6 LEU B O 1
ATOM 1485 N N . TYR B 1 7 ? 2.973 16.095 16.310 1.00 10.78 7 TYR B N 1
ATOM 1486 C CA . TYR B 1 7 ? 2.577 14.762 16.716 1.00 10.76 7 TYR B CA 1
ATOM 1487 C C . TYR B 1 7 ? 1.157 14.672 17.240 1.00 10.45 7 TYR B C 1
ATOM 1488 O O . TYR B 1 7 ? 0.554 15.668 17.670 1.00 12.48 7 TYR B O 1
ATOM 1497 N N . TYR B 1 8 ? 0.640 13.447 17.190 1.00 9.85 8 TYR B N 1
ATOM 1498 C CA . TYR B 1 8 ? -0.550 13.057 17.925 1.00 9.40 8 TYR B CA 1
ATOM 1499 C C . TYR B 1 8 ? -0.179 11.929 18.877 1.00 9.27 8 TYR B C 1
ATOM 1500 O O . TYR B 1 8 ? 0.443 10.961 18.467 1.00 8.92 8 TYR B O 1
ATOM 1509 N N . SER B 1 9 ? -0.587 12.056 20.138 1.00 9.43 9 SER B N 1
ATOM 1510 C CA . SER B 1 9 ? -0.441 10.986 21.107 1.00 9.48 9 SER B CA 1
ATOM 1511 C C . SER B 1 9 ? -1.692 10.946 21.973 1.00 10.35 9 SER B C 1
ATOM 1512 O O . SER B 1 9 ? -2.233 11.966 22.387 1.00 11.87 9 SER B O 1
ATOM 1524 N N . TYR B 1 11 ? -1.795 8.040 24.530 1.00 9.75 11 TYR B N 1
ATOM 1525 C CA . TYR B 1 11 ? -1.341 7.454 25.793 1.00 10.60 11 TYR B CA 1
ATOM 1526 C C . TYR B 1 11 ? 0.112 7.795 26.119 1.00 9.79 11 TYR B C 1
ATOM 1527 O O . TYR B 1 11 ? 0.696 7.196 27.014 1.00 12.24 11 TYR B O 1
ATOM 1536 N N . GLY B 1 12 ? 0.692 8.756 25.403 1.00 9.86 12 GLY B N 1
ATOM 1537 C CA . GLY B 1 12 ? 2.016 9.260 25.718 1.00 9.95 12 GLY B CA 1
ATOM 1538 C C . GLY B 1 12 ? 3.196 8.657 24.977 1.00 8.72 12 GLY B C 1
ATOM 1539 O O . GLY B 1 12 ? 4.307 9.168 25.112 1.00 10.09 12 GLY B O 1
ATOM 1540 N N . HIS B 1 13 ? 3.010 7.587 24.205 1.00 9.05 13 HIS B N 1
ATOM 1541 C CA . HIS B 1 13 ? 4.159 6.935 23.573 1.00 9.13 13 HIS B CA 1
ATOM 1542 C C . HIS B 1 13 ? 4.772 7.802 22.477 1.00 8.56 13 HIS B C 1
ATOM 1543 O O . HIS B 1 13 ? 5.974 8.019 22.442 1.00 9.00 13 HIS B O 1
ATOM 1550 N N . ILE B 1 14 ? 3.931 8.330 21.598 1.00 8.24 14 ILE B N 1
ATOM 1551 C CA . ILE B 1 14 ? 4.402 9.263 20.572 1.00 8.53 14 ILE B CA 1
ATOM 1552 C C . ILE B 1 14 ? 4.931 10.546 21.228 1.00 8.89 14 ILE B C 1
ATOM 1553 O O . ILE B 1 14 ? 5.922 11.110 20.768 1.00 9.87 14 ILE B O 1
ATOM 1558 N N . GLU B 1 15 ? 4.289 10.999 22.303 1.00 9.04 15 GLU B N 1
ATOM 1559 C CA . GLU B 1 15 ? 4.779 12.169 23.039 1.00 10.16 15 GLU B CA 1
ATOM 1560 C C . GLU B 1 15 ? 6.233 11.965 23.468 1.00 9.76 15 GLU B C 1
ATOM 1561 O O . GLU B 1 15 ? 7.072 12.846 23.287 1.00 10.54 15 GLU B O 1
ATOM 1567 N N . THR B 1 16 ? 6.526 10.803 24.050 1.00 9.59 16 THR B N 1
ATOM 1568 C CA . THR B 1 16 ? 7.885 10.483 24.473 1.00 10.31 16 THR B CA 1
ATOM 1569 C C . THR B 1 16 ? 8.843 10.433 23.273 1.00 9.57 16 THR B C 1
ATOM 1570 O O . THR B 1 16 ? 9.956 10.947 23.319 1.00 10.43 16 THR B O 1
ATOM 1574 N N A MET B 1 17 ? 8.406 9.789 22.198 0.78 9.25 17 MET B N 1
ATOM 1575 N N B MET B 1 17 ? 8.403 9.796 22.192 0.22 9.37 17 MET B N 1
ATOM 1576 C CA A MET B 1 17 ? 9.212 9.737 20.982 0.78 9.42 17 MET B CA 1
ATOM 1577 C CA B MET B 1 17 ? 9.204 9.740 20.971 0.22 9.32 17 MET B CA 1
ATOM 1578 C C A MET B 1 17 ? 9.481 11.124 20.393 0.78 9.55 17 MET B C 1
ATOM 1579 C C B MET B 1 17 ? 9.488 11.130 20.410 0.22 9.74 17 MET B C 1
ATOM 1580 O O A MET B 1 17 ? 10.584 11.392 19.904 0.78 10.51 17 MET B O 1
ATOM 1581 O O B MET B 1 17 ? 10.600 11.402 19.954 0.22 9.88 17 MET B O 1
ATOM 1590 N N . ALA B 1 18 ? 8.483 12.002 20.449 1.00 9.66 18 ALA B N 1
ATOM 1591 C CA . ALA B 1 18 ? 8.612 13.345 19.878 1.00 10.27 18 ALA B CA 1
ATOM 1592 C C . ALA B 1 18 ? 9.701 14.136 20.608 1.00 10.79 18 ALA B C 1
ATOM 1593 O O . ALA B 1 18 ? 10.455 14.869 19.980 1.00 10.89 18 ALA B O 1
ATOM 1595 N N . ARG B 1 19 ? 9.801 13.972 21.925 1.00 11.02 19 ARG B N 1
ATOM 1596 C CA . ARG B 1 19 ? 10.865 14.623 22.679 1.00 12.38 19 ARG B CA 1
ATOM 1597 C C . ARG B 1 19 ? 12.234 14.144 22.224 1.00 11.75 19 ARG B C 1
ATOM 1598 O O . ARG B 1 19 ? 13.146 14.939 22.060 1.00 12.70 19 ARG B O 1
ATOM 1606 N N . ALA B 1 20 ? 12.369 12.841 21.984 1.00 10.73 20 ALA B N 1
ATOM 1607 C CA . ALA B 1 20 ? 13.627 12.284 21.496 1.00 11.04 20 ALA B CA 1
ATOM 1608 C C . ALA B 1 20 ? 13.968 12.810 20.089 1.00 10.18 20 ALA B C 1
ATOM 1609 O O . ALA B 1 20 ? 15.100 13.198 19.816 1.00 11.47 20 ALA B O 1
ATOM 1611 N N . VAL B 1 21 ? 12.984 12.819 19.192 1.00 10.55 21 VAL B N 1
ATOM 1612 C CA . VAL B 1 21 ? 13.207 13.367 17.862 1.00 10.88 21 VAL B CA 1
ATOM 1613 C C . VAL B 1 21 ? 13.704 14.817 17.949 1.00 11.09 21 VAL B C 1
ATOM 1614 O O . VAL B 1 21 ? 14.673 15.203 17.281 1.00 12.59 21 VAL B O 1
ATOM 1618 N N . ALA B 1 22 ? 13.039 15.614 18.779 1.00 12.12 22 ALA B N 1
ATOM 1619 C CA . ALA B 1 22 ? 13.414 17.013 18.965 1.00 13.44 22 ALA B CA 1
ATOM 1620 C C . ALA B 1 22 ? 14.828 17.176 19.521 1.00 14.33 22 ALA B C 1
ATOM 1621 O O . ALA B 1 22 ? 15.554 18.071 19.101 1.00 15.74 22 ALA B O 1
ATOM 1623 N N . GLU B 1 23 ? 15.204 16.311 20.462 1.00 14.64 23 GLU B N 1
ATOM 1624 C CA . GLU B 1 23 ? 16.571 16.292 21.002 1.00 15.77 23 GLU B CA 1
ATOM 1625 C C . GLU B 1 23 ? 17.590 16.074 19.895 1.00 15.30 23 GLU B C 1
ATOM 1626 O O . GLU B 1 23 ? 18.609 16.764 19.831 1.00 17.51 23 GLU B O 1
ATOM 1632 N N . GLY B 1 24 ? 17.326 15.088 19.043 1.00 13.71 24 GLY B N 1
ATOM 1633 C CA . GLY B 1 24 ? 18.224 14.797 17.938 1.00 13.68 24 GLY B CA 1
ATOM 1634 C C . GLY B 1 24 ? 18.360 15.977 16.995 1.00 13.70 24 GLY B C 1
ATOM 1635 O O . GLY B 1 24 ? 19.472 16.361 16.623 1.00 15.92 24 GLY B O 1
ATOM 1636 N N . ALA B 1 25 ? 17.228 16.561 16.605 1.00 13.79 25 ALA B N 1
ATOM 1637 C CA . ALA B 1 25 ? 17.234 17.712 15.707 1.00 14.49 25 ALA B CA 1
ATOM 1638 C C . ALA B 1 25 ? 18.005 18.877 16.317 1.00 15.66 25 ALA B C 1
ATOM 1639 O O . ALA B 1 25 ? 18.686 19.620 15.611 1.00 18.08 25 ALA B O 1
ATOM 1641 N N . SER B 1 26 ? 17.916 19.025 17.638 1.00 16.58 26 SER B N 1
ATOM 1642 C CA . SER B 1 26 ? 18.569 20.129 18.329 1.00 19.01 26 SER B CA 1
ATOM 1643 C C . SER B 1 26 ? 20.096 19.994 18.401 1.00 19.48 26 SER B C 1
ATOM 1644 O O . SER B 1 26 ? 20.789 20.975 18.693 1.00 23.48 26 SER B O 1
ATOM 1647 N N . LYS B 1 27 ? 20.616 18.793 18.143 1.00 19.61 27 LYS B N 1
ATOM 1648 C CA . LYS B 1 27 ? 22.067 18.585 18.037 1.00 20.86 27 LYS B CA 1
ATOM 1649 C C . LYS B 1 27 ? 22.688 19.292 16.827 1.00 21.84 27 LYS B C 1
ATOM 1650 O O . LYS B 1 27 ? 23.891 19.511 16.798 1.00 25.05 27 LYS B O 1
ATOM 1656 N N . VAL B 1 28 ? 21.868 19.625 15.833 1.00 20.17 28 VAL B N 1
ATOM 1657 C CA . VAL B 1 28 ? 22.352 20.205 14.593 1.00 19.36 28 VAL B CA 1
ATOM 1658 C C . VAL B 1 28 ? 22.442 21.727 14.720 1.00 19.81 28 VAL B C 1
ATOM 1659 O O . VAL B 1 28 ? 21.441 22.409 14.937 1.00 19.64 28 VAL B O 1
ATOM 1663 N N . ASP B 1 29 ? 23.654 22.253 14.587 1.00 23.84 29 ASP B N 1
ATOM 1664 C CA . ASP B 1 29 ? 23.865 23.695 14.595 1.00 28.12 29 ASP B CA 1
ATOM 1665 C C . ASP B 1 29 ? 23.078 24.332 13.454 1.00 28.45 29 ASP B C 1
ATOM 1666 O O . ASP B 1 29 ? 23.145 23.881 12.314 1.00 32.95 29 ASP B O 1
ATOM 1671 N N . GLY B 1 30 ? 22.326 25.380 13.765 1.00 30.96 30 GLY B N 1
ATOM 1672 C CA . GLY B 1 30 ? 21.543 26.081 12.754 1.00 30.96 30 GLY B CA 1
ATOM 1673 C C . GLY B 1 30 ? 20.120 25.574 12.620 1.00 28.76 30 GLY B C 1
ATOM 1674 O O . GLY B 1 30 ? 19.312 26.191 11.933 1.00 31.87 30 GLY B O 1
ATOM 1675 N N . ALA B 1 31 ? 19.807 24.460 13.283 1.00 25.23 31 ALA B N 1
ATOM 1676 C CA . ALA B 1 31 ? 18.441 23.953 13.325 1.00 24.09 31 ALA B CA 1
ATOM 1677 C C . ALA B 1 31 ? 17.685 24.571 14.502 1.00 23.70 31 ALA B C 1
ATOM 1678 O O . ALA B 1 31 ? 18.128 24.487 15.653 1.00 30.10 31 ALA B O 1
ATOM 1680 N N . GLU B 1 32 ? 16.576 25.229 14.189 1.00 22.37 32 GLU B N 1
ATOM 1681 C CA A GLU B 1 32 ? 15.663 25.780 15.196 0.50 23.15 32 GLU B CA 1
ATOM 1682 C CA B GLU B 1 32 ? 15.663 25.785 15.168 0.50 23.25 32 GLU B CA 1
ATOM 1683 C C . GLU B 1 32 ? 14.462 24.842 15.291 1.00 22.51 32 GLU B C 1
ATOM 1684 O O . GLU B 1 32 ? 13.688 24.701 14.348 1.00 25.82 32 GLU B O 1
ATOM 1695 N N . VAL B 1 33 ? 14.318 24.197 16.443 1.00 20.51 33 VAL B N 1
ATOM 1696 C CA . VAL B 1 33 ? 13.361 23.110 16.626 1.00 19.53 33 VAL B CA 1
ATOM 1697 C C . VAL B 1 33 ? 12.193 23.488 17.524 1.00 18.62 33 VAL B C 1
ATOM 1698 O O . VAL B 1 33 ? 12.384 24.095 18.573 1.00 22.03 33 VAL B O 1
ATOM 1702 N N . VAL B 1 34 ? 10.993 23.094 17.109 1.00 17.78 34 VAL B N 1
ATOM 1703 C CA A VAL B 1 34 ? 9.742 23.350 17.826 0.51 18.64 34 VAL B CA 1
ATOM 1704 C CA B VAL B 1 34 ? 9.811 23.283 17.928 0.49 18.57 34 VAL B CA 1
ATOM 1705 C C . VAL B 1 34 ? 8.911 22.057 17.861 1.00 16.96 34 VAL B C 1
ATOM 1706 O O . VAL B 1 34 ? 8.827 21.370 16.845 1.00 16.99 34 VAL B O 1
ATOM 1713 N N . VAL B 1 35 ? 8.280 21.758 18.988 1.00 17.02 35 VAL B N 1
ATOM 1714 C CA . VAL B 1 35 ? 7.419 20.602 19.131 1.00 16.11 35 VAL B CA 1
ATOM 1715 C C . VAL B 1 35 ? 5.996 21.077 19.362 1.00 15.02 35 VAL B C 1
ATOM 1716 O O . VAL B 1 35 ? 5.738 21.870 20.273 1.00 17.98 35 VAL B O 1
ATOM 1720 N N . LYS B 1 36 ? 5.070 20.593 18.543 1.00 14.74 36 LYS B N 1
ATOM 1721 C CA . LYS B 1 36 ? 3.659 20.902 18.711 1.00 14.21 36 LYS B CA 1
ATOM 1722 C C . LYS B 1 36 ? 2.824 19.660 18.492 1.00 12.95 36 LYS B C 1
ATOM 1723 O O . LYS B 1 36 ? 3.255 18.712 17.831 1.00 13.59 36 LYS B O 1
ATOM 1729 N N . ARG B 1 37 ? 1.608 19.692 19.025 1.00 13.66 37 ARG B N 1
ATOM 1730 C CA . ARG B 1 37 ? 0.655 18.615 18.810 1.00 13.29 37 ARG B CA 1
ATOM 1731 C C . ARG B 1 37 ? -0.516 19.055 17.957 1.00 13.70 37 ARG B C 1
ATOM 1732 O O . ARG B 1 37 ? -0.817 20.241 17.863 1.00 14.73 37 ARG B O 1
ATOM 1740 N N . VAL B 1 38 ? -1.156 18.083 17.319 1.00 12.64 38 VAL B N 1
ATOM 1741 C CA . VAL B 1 38 ? -2.454 18.322 16.684 1.00 13.19 38 VAL B CA 1
ATOM 1742 C C . VAL B 1 38 ? -3.527 18.247 17.778 1.00 13.17 38 VAL B C 1
ATOM 1743 O O . VAL B 1 38 ? -3.344 17.575 18.805 1.00 13.88 38 VAL B O 1
ATOM 1747 N N . PRO B 1 39 ? -4.650 18.948 17.578 1.00 14.07 39 PRO B N 1
ATOM 1748 C CA . PRO B 1 39 ? -5.714 18.919 18.566 1.00 15.66 39 PRO B CA 1
ATOM 1749 C C . PRO B 1 39 ? -6.244 17.532 18.838 1.00 14.11 39 PRO B C 1
ATOM 1750 O O . PRO B 1 39 ? -6.355 16.717 17.932 1.00 14.91 39 PRO B O 1
ATOM 1754 N N . GLU B 1 40 ? -6.590 17.281 20.093 1.00 14.65 40 GLU B N 1
ATOM 1755 C CA . GLU B 1 40 ? -7.411 16.145 20.416 1.00 14.61 40 GLU B CA 1
ATOM 1756 C C . GLU B 1 40 ? -8.804 16.445 19.876 1.00 16.81 40 GLU B C 1
ATOM 1757 O O . GLU B 1 40 ? -9.292 17.560 20.008 1.00 22.53 40 GLU B O 1
ATOM 1763 N N . THR B 1 41 ? -9.419 15.465 19.233 1.00 15.42 41 THR B N 1
ATOM 1764 C CA . THR B 1 41 ? -10.745 15.628 18.665 1.00 16.75 41 THR B CA 1
ATOM 1765 C C . THR B 1 41 ? -11.821 15.082 19.582 1.00 17.06 41 THR B C 1
ATOM 1766 O O . THR B 1 41 ? -12.970 15.525 19.508 1.00 19.03 41 THR B O 1
ATOM 1770 N N . MET B 1 42 ? -11.477 14.126 20.448 1.00 17.09 42 MET B N 1
ATOM 1771 C CA A MET B 1 42 ? -12.414 13.526 21.404 0.50 16.68 42 MET B CA 1
ATOM 1772 C CA B MET B 1 42 ? -12.523 13.603 21.294 0.50 19.11 42 MET B CA 1
ATOM 1773 C C . MET B 1 42 ? -12.791 14.548 22.462 1.00 17.73 42 MET B C 1
ATOM 1774 O O . MET B 1 42 ? -11.897 15.223 22.981 1.00 20.21 42 MET B O 1
ATOM 1783 N N . PRO B 1 43 ? -14.079 14.658 22.819 1.00 19.81 43 PRO B N 1
ATOM 1784 C CA . PRO B 1 43 ? -14.435 15.462 23.972 1.00 19.00 43 PRO B CA 1
ATOM 1785 C C . PRO B 1 43 ? -13.650 14.953 25.175 1.00 17.34 43 PRO B C 1
ATOM 1786 O O . PRO B 1 43 ? -13.426 13.736 25.294 1.00 16.48 43 PRO B O 1
ATOM 1790 N N . PRO B 1 44 ? -13.191 15.867 26.047 1.00 17.15 44 PRO B N 1
ATOM 1791 C CA . PRO B 1 44 ? -12.411 15.430 27.209 1.00 17.95 44 PRO B CA 1
ATOM 1792 C C . PRO B 1 44 ? -13.069 14.300 28.003 1.00 17.96 44 PRO B C 1
ATOM 1793 O O . PRO B 1 44 ? -12.377 13.404 28.486 1.00 20.22 44 PRO B O 1
ATOM 1797 N N . GLN B 1 45 ? -14.393 14.337 28.120 1.00 19.84 45 GLN B N 1
ATOM 1798 C CA . GLN B 1 45 ? -15.150 13.244 28.728 1.00 21.86 45 GLN B CA 1
ATOM 1799 C C . GLN B 1 45 ? -14.763 11.881 28.196 1.00 20.22 45 GLN B C 1
ATOM 1800 O O . GLN B 1 45 ? -14.514 10.934 28.958 1.00 22.32 45 GLN B O 1
ATOM 1806 N N . LEU B 1 46 ? -14.775 11.779 26.872 1.00 18.66 46 LEU B N 1
ATOM 1807 C CA . LEU B 1 46 ? -14.494 10.535 26.185 1.00 18.20 46 LEU B CA 1
ATOM 1808 C C . LEU B 1 46 ? -12.998 10.187 26.247 1.00 17.27 46 LEU B C 1
ATOM 1809 O O . LEU B 1 46 ? -12.632 9.014 26.385 1.00 20.25 46 LEU B O 1
ATOM 1814 N N . PHE B 1 47 ? -12.138 11.201 26.167 1.00 16.82 47 PHE B N 1
ATOM 1815 C CA . PHE B 1 47 ? -10.685 11.016 26.289 1.00 15.74 47 PHE B CA 1
ATOM 1816 C C . PHE B 1 47 ? -10.313 10.451 27.661 1.00 16.34 47 PHE B C 1
ATOM 1817 O O . PHE B 1 47 ? -9.525 9.513 27.774 1.00 16.05 47 PHE B O 1
ATOM 1825 N N . GLU B 1 48 ? -10.928 11.008 28.699 1.00 18.82 48 GLU B N 1
ATOM 1826 C CA . GLU B 1 48 ? -10.735 10.542 30.070 1.00 22.05 48 GLU B CA 1
ATOM 1827 C C . GLU B 1 48 ? -11.276 9.130 30.275 1.00 21.97 48 GLU B C 1
ATOM 1828 O O . GLU B 1 48 ? -10.606 8.299 30.891 1.00 25.27 48 GLU B O 1
ATOM 1831 N N . LYS B 1 49 ? -12.465 8.854 29.737 1.00 23.57 49 LYS B N 1
ATOM 1832 C CA . LYS B 1 49 ? -13.080 7.524 29.844 1.00 24.55 49 LYS B CA 1
ATOM 1833 C C . LYS B 1 49 ? -12.158 6.456 29.271 1.00 24.12 49 LYS B C 1
ATOM 1834 O O . LYS B 1 49 ? -12.065 5.352 29.800 1.00 25.40 49 LYS B O 1
ATOM 1837 N N . ALA B 1 50 ? -11.463 6.810 28.196 1.00 23.40 50 ALA B N 1
ATOM 1838 C CA . ALA B 1 50 ? -10.546 5.895 27.523 1.00 21.63 50 ALA B CA 1
ATOM 1839 C C . ALA B 1 50 ? -9.157 5.828 28.174 1.00 19.93 50 ALA B C 1
ATOM 1840 O O . ALA B 1 50 ? -8.296 5.104 27.692 1.00 20.28 50 ALA B O 1
ATOM 1842 N N . GLY B 1 51 ? -8.939 6.579 29.250 1.00 18.47 51 GLY B N 1
ATOM 1843 C CA . GLY B 1 51 ? -7.665 6.557 29.983 1.00 18.97 51 GLY B CA 1
ATOM 1844 C C . GLY B 1 51 ? -6.543 7.338 29.306 1.00 16.44 51 GLY B C 1
ATOM 1845 O O . GLY B 1 51 ? -5.358 7.032 29.480 1.00 17.14 51 GLY B O 1
ATOM 1846 N N . GLY B 1 52 ? -6.903 8.346 28.526 1.00 13.98 52 GLY B N 1
ATOM 1847 C CA . GLY B 1 52 ? -5.910 9.142 27.823 1.00 13.15 52 GLY B CA 1
ATOM 1848 C C . GLY B 1 52 ? -5.003 9.941 28.734 1.00 13.42 52 GLY B C 1
ATOM 1849 O O . GLY B 1 52 ? -5.379 10.303 29.855 1.00 15.09 52 GLY B O 1
ATOM 1850 N N . LYS B 1 53 ? -3.801 10.212 28.247 1.00 13.15 53 LYS B N 1
ATOM 1851 C CA . LYS B 1 53 ? -2.819 11.044 28.925 1.00 13.95 53 LYS B CA 1
ATOM 1852 C C . LYS B 1 53 ? -2.928 12.455 28.366 1.00 13.72 53 LYS B C 1
ATOM 1853 O O . LYS B 1 53 ? -2.607 12.700 27.211 1.00 14.65 53 LYS B O 1
ATOM 1859 N N . THR B 1 54 ? -3.388 13.397 29.180 1.00 17.61 54 THR B N 1
ATOM 1860 C CA . THR B 1 54 ? -3.636 14.734 28.673 1.00 18.56 54 THR B CA 1
ATOM 1861 C C . THR B 1 54 ? -2.339 15.325 28.148 1.00 18.42 54 THR B C 1
ATOM 1862 O O . THR B 1 54 ? -1.305 15.272 28.809 1.00 17.51 54 THR B O 1
ATOM 1866 N N . GLN B 1 55 ? -2.401 15.842 26.926 1.00 18.14 55 GLN B N 1
ATOM 1867 C CA . GLN B 1 55 ? -1.264 16.454 26.272 1.00 18.05 55 GLN B CA 1
ATOM 1868 C C . GLN B 1 55 ? -1.249 17.950 26.566 1.00 17.21 55 GLN B C 1
ATOM 1869 O O . GLN B 1 55 ? -2.299 18.588 26.599 1.00 18.60 55 GLN B O 1
ATOM 1875 N N . THR B 1 56 ? -0.056 18.492 26.798 1.00 19.22 56 THR B N 1
ATOM 1876 C CA . THR B 1 56 ? 0.122 19.898 27.137 1.00 19.81 56 THR B CA 1
ATOM 1877 C C . THR B 1 56 ? 1.041 20.688 26.190 1.00 19.06 56 THR B C 1
ATOM 1878 O O . THR B 1 56 ? 1.222 21.893 26.376 1.00 20.84 56 THR B O 1
ATOM 1882 N N . ALA B 1 57 ? 1.615 20.036 25.178 1.00 17.51 57 ALA B N 1
ATOM 1883 C CA . ALA B 1 57 ? 2.386 20.753 24.155 1.00 17.26 57 ALA B CA 1
ATOM 1884 C C . ALA B 1 57 ? 1.491 21.777 23.472 1.00 16.99 57 ALA B C 1
ATOM 1885 O O . ALA B 1 57 ? 0.275 21.595 23.425 1.00 17.07 57 ALA B O 1
ATOM 1887 N N . PRO B 1 58 ? 2.084 22.867 22.957 1.00 17.83 58 PRO B N 1
ATOM 1888 C CA . PRO B 1 58 ? 1.295 23.823 22.190 1.00 18.33 58 PRO B CA 1
ATOM 1889 C C . PRO B 1 58 ? 0.621 23.135 21.000 1.00 16.30 58 PRO B C 1
ATOM 1890 O O . PRO B 1 58 ? 1.186 22.211 20.395 1.00 16.13 58 PRO B O 1
ATOM 1894 N N . VAL B 1 59 ? -0.595 23.578 20.705 1.00 15.95 59 VAL B N 1
ATOM 1895 C CA . VAL B 1 59 ? -1.374 23.022 19.630 1.00 17.96 59 VAL B CA 1
ATOM 1896 C C . VAL B 1 59 ? -1.059 23.766 18.333 1.00 18.29 59 VAL B C 1
ATOM 1897 O O . VAL B 1 59 ? -1.128 24.994 18.267 1.00 20.00 59 VAL B O 1
ATOM 1901 N N . ALA B 1 60 ? -0.720 23.009 17.295 1.00 18.69 60 ALA B N 1
ATOM 1902 C CA . ALA B 1 60 ? -0.461 23.602 15.987 1.00 18.36 60 ALA B CA 1
ATOM 1903 C C . ALA B 1 60 ? -1.764 23.927 15.265 1.00 18.87 60 ALA B C 1
ATOM 1904 O O . ALA B 1 60 ? -2.782 23.258 15.461 1.00 20.03 60 ALA B O 1
ATOM 1906 N N . THR B 1 61 ? -1.725 24.959 14.429 1.00 19.60 61 THR B N 1
ATOM 1907 C CA . THR B 1 61 ? -2.781 25.191 13.445 1.00 18.92 61 THR B CA 1
ATOM 1908 C C . THR B 1 61 ? -2.348 24.554 12.135 1.00 17.82 61 THR B C 1
ATOM 1909 O O . THR B 1 61 ? -1.153 24.393 11.904 1.00 17.68 61 THR B O 1
ATOM 1913 N N . PRO B 1 62 ? -3.310 24.198 11.264 1.00 18.01 62 PRO B N 1
ATOM 1914 C CA . PRO B 1 62 ? -2.913 23.603 9.994 1.00 16.76 62 PRO B CA 1
ATOM 1915 C C . PRO B 1 62 ? -2.075 24.556 9.162 1.00 16.47 62 PRO B C 1
ATOM 1916 O O . PRO B 1 62 ? -1.170 24.118 8.447 1.00 18.58 62 PRO B O 1
ATOM 1920 N N . GLN B 1 63 ? -2.363 25.853 9.267 1.00 16.84 63 GLN B N 1
ATOM 1921 C CA . GLN B 1 63 ? -1.760 26.824 8.378 1.00 18.49 63 GLN B CA 1
ATOM 1922 C C . GLN B 1 63 ? -0.309 27.139 8.723 1.00 18.85 63 GLN B C 1
ATOM 1923 O O . GLN B 1 63 ? 0.461 27.506 7.840 1.00 20.87 63 GLN B O 1
ATOM 1929 N N . GLU B 1 64 ? 0.084 26.966 9.987 1.00 18.25 64 GLU B N 1
ATOM 1930 C CA . GLU B 1 64 ? 1.443 27.344 10.401 1.00 19.53 64 GLU B CA 1
ATOM 1931 C C . GLU B 1 64 ? 2.519 26.369 9.922 1.00 18.18 64 GLU B C 1
ATOM 1932 O O . GLU B 1 64 ? 3.710 26.660 10.027 1.00 19.75 64 GLU B O 1
ATOM 1938 N N . LEU B 1 65 ? 2.106 25.210 9.415 1.00 17.88 65 LEU B N 1
ATOM 1939 C CA . LEU B 1 65 ? 3.048 24.227 8.883 1.00 16.96 65 LEU B CA 1
ATOM 1940 C C . LEU B 1 65 ? 3.940 24.839 7.798 1.00 17.67 65 LEU B C 1
ATOM 1941 O O . LEU B 1 65 ? 5.096 24.452 7.643 1.00 18.18 65 LEU B O 1
ATOM 1946 N N . ALA B 1 66 ? 3.400 25.818 7.077 1.00 19.90 66 ALA B N 1
ATOM 1947 C CA . ALA B 1 66 ? 4.120 26.501 6.002 1.00 21.12 66 ALA B CA 1
ATOM 1948 C C . ALA B 1 66 ? 5.389 27.232 6.476 1.00 20.82 66 ALA B C 1
ATOM 1949 O O . ALA B 1 66 ? 6.288 27.530 5.685 1.00 22.75 66 ALA B O 1
ATOM 1951 N N . ASP B 1 67 ? 5.468 27.529 7.770 1.00 19.77 67 ASP B N 1
ATOM 1952 C CA . ASP B 1 67 ? 6.593 28.287 8.301 1.00 19.59 67 ASP B CA 1
ATOM 1953 C C . ASP B 1 67 ? 7.886 27.489 8.463 1.00 19.51 67 ASP B C 1
ATOM 1954 O O . ASP B 1 67 ? 8.934 28.084 8.706 1.00 23.83 67 ASP B O 1
ATOM 1959 N N . TYR B 1 68 ? 7.831 26.169 8.297 1.00 18.03 68 TYR B N 1
ATOM 1960 C CA . TYR B 1 68 ? 8.971 25.308 8.618 1.00 17.51 68 TYR B CA 1
ATOM 1961 C C . TYR B 1 68 ? 9.659 24.776 7.371 1.00 16.15 68 TYR B C 1
ATOM 1962 O O . TYR B 1 68 ? 9.049 24.669 6.327 1.00 17.95 68 TYR B O 1
ATOM 1971 N N . ASP B 1 69 ? 10.938 24.449 7.505 1.00 16.60 69 ASP B N 1
ATOM 1972 C CA . ASP B 1 69 ? 11.726 23.861 6.418 1.00 15.53 69 ASP B CA 1
ATOM 1973 C C . ASP B 1 69 ? 11.621 22.334 6.385 1.00 14.13 69 ASP B C 1
ATOM 1974 O O . ASP B 1 69 ? 11.788 21.707 5.344 1.00 13.83 69 ASP B O 1
ATOM 1979 N N . ALA B 1 70 ? 11.346 21.743 7.542 1.00 13.03 70 ALA B N 1
ATOM 1980 C CA . ALA B 1 70 ? 11.164 20.300 7.691 1.00 12.00 70 ALA B CA 1
ATOM 1981 C C . ALA B 1 70 ? 10.084 20.066 8.724 1.00 11.25 70 ALA B C 1
ATOM 1982 O O . ALA B 1 70 ? 10.030 20.779 9.728 1.00 13.65 70 ALA B O 1
ATOM 1984 N N . ILE B 1 71 ? 9.234 19.079 8.470 1.00 10.80 71 ILE B N 1
ATOM 1985 C CA . ILE B 1 71 ? 8.224 18.664 9.433 1.00 10.16 71 ILE B CA 1
ATOM 1986 C C . ILE B 1 71 ? 8.357 17.166 9.652 1.00 9.42 71 ILE B C 1
ATOM 1987 O O . ILE B 1 71 ? 8.338 16.387 8.703 1.00 9.47 71 ILE B O 1
ATOM 1992 N N . ILE B 1 72 ? 8.511 16.771 10.911 1.00 9.99 72 ILE B N 1
ATOM 1993 C CA . ILE B 1 72 ? 8.621 15.376 11.304 1.00 9.07 72 ILE B CA 1
ATOM 1994 C C . ILE B 1 72 ? 7.339 15.021 12.049 1.00 8.55 72 ILE B C 1
ATOM 1995 O O . ILE B 1 72 ? 7.061 15.562 13.140 1.00 10.64 72 ILE B O 1
ATOM 2000 N N . PHE B 1 73 ? 6.537 14.160 11.426 1.00 8.60 73 PHE B N 1
ATOM 2001 C CA . PHE B 1 73 ? 5.200 13.839 11.881 1.00 8.60 73 PHE B CA 1
ATOM 2002 C C . PHE B 1 73 ? 5.205 12.561 12.704 1.00 8.11 73 PHE B C 1
ATOM 2003 O O . PHE B 1 73 ? 5.743 11.542 12.255 1.00 8.64 73 PHE B O 1
ATOM 2011 N N . GLY B 1 74 ? 4.562 12.589 13.873 1.00 8.51 74 GLY B N 1
ATOM 2012 C CA . GLY B 1 74 ? 4.427 11.421 14.725 1.00 8.41 74 GLY B CA 1
ATOM 2013 C C . GLY B 1 74 ? 2.975 11.036 14.888 1.00 7.66 74 GLY B C 1
ATOM 2014 O O . GLY B 1 74 ? 2.141 11.880 15.215 1.00 9.36 74 GLY B O 1
ATOM 2015 N N . THR B 1 75 ? 2.672 9.755 14.682 1.00 7.64 75 THR B N 1
ATOM 2016 C CA . THR B 1 75 ? 1.326 9.249 14.887 1.00 8.40 75 THR B CA 1
ATOM 2017 C C . THR B 1 75 ? 1.371 7.824 15.419 1.00 7.97 75 THR B C 1
ATOM 2018 O O . THR B 1 75 ? 2.221 7.046 15.002 1.00 8.26 75 THR B O 1
ATOM 2022 N N . PRO B 1 76 ? 0.455 7.465 16.320 1.00 7.85 76 PRO B N 1
ATOM 2023 C CA . PRO B 1 76 ? 0.313 6.054 16.634 1.00 7.99 76 PRO B CA 1
ATOM 2024 C C . PRO B 1 76 ? -0.177 5.276 15.420 1.00 8.04 76 PRO B C 1
ATOM 2025 O O . PRO B 1 76 ? -0.794 5.851 14.526 1.00 8.76 76 PRO B O 1
ATOM 2029 N N . THR B 1 77 ? 0.097 3.983 15.426 1.00 8.40 77 THR B N 1
ATOM 2030 C CA . THR B 1 77 ? -0.461 3.038 14.481 1.00 8.73 77 THR B CA 1
ATOM 2031 C C . THR B 1 77 ? -1.903 2.743 14.882 1.00 9.12 77 THR B C 1
ATOM 2032 O O . THR B 1 77 ? -2.161 2.282 15.995 1.00 10.27 77 THR B O 1
ATOM 2036 N N . ARG B 1 78 ? -2.832 3.026 13.972 1.00 9.46 78 ARG B N 1
ATOM 2037 C CA . ARG B 1 78 ? -4.251 2.809 14.171 1.00 9.88 78 ARG B CA 1
ATOM 2038 C C . ARG B 1 78 ? -4.764 1.921 13.019 1.00 8.69 78 ARG B C 1
ATOM 2039 O O . ARG B 1 78 ? -5.153 2.414 11.945 1.00 9.15 78 ARG B O 1
ATOM 2047 N N . PHE B 1 79 ? -4.712 0.614 13.229 1.00 9.02 79 PHE B N 1
ATOM 2048 C CA . PHE B 1 79 ? -5.049 -0.353 12.190 1.00 8.63 79 PHE B CA 1
ATOM 2049 C C . PHE B 1 79 ? -4.331 -0.053 10.875 1.00 7.96 79 PHE B C 1
ATOM 2050 O O . PHE B 1 79 ? -4.911 -0.098 9.794 1.00 8.33 79 PHE B O 1
ATOM 2058 N N . GLY B 1 80 ? -3.043 0.223 10.980 1.00 8.45 80 GLY B N 1
ATOM 2059 C CA . GLY B 1 80 ? -2.220 0.427 9.799 1.00 8.44 80 GLY B CA 1
ATOM 2060 C C . GLY B 1 80 ? -2.416 1.751 9.070 1.00 7.55 80 GLY B C 1
ATOM 2061 O O . GLY B 1 80 ? -1.959 1.899 7.925 1.00 8.34 80 GLY B O 1
ATOM 2062 N N . ASN B 1 81 ? -3.073 2.718 9.721 1.00 7.60 81 ASN B N 1
ATOM 2063 C CA . ASN B 1 81 ? -3.158 4.102 9.249 1.00 7.58 81 ASN B CA 1
ATOM 2064 C C . ASN B 1 81 ? -2.685 5.028 10.361 1.00 6.90 81 ASN B C 1
ATOM 2065 O O . ASN B 1 81 ? -2.506 4.609 11.512 1.00 8.40 81 ASN B O 1
ATOM 2070 N N . MET B 1 82 ? -2.518 6.300 10.022 1.00 7.33 82 MET B N 1
ATOM 2071 C CA . MET B 1 82 ? -2.401 7.343 11.032 1.00 7.13 82 MET B CA 1
ATOM 2072 C C . MET B 1 82 ? -3.692 7.418 11.861 1.00 7.39 82 MET B C 1
ATOM 2073 O O . MET B 1 82 ? -4.735 6.888 11.471 1.00 8.11 82 MET B O 1
ATOM 2078 N N . SER B 1 83 ? -3.641 8.128 12.980 1.00 7.80 83 SER B N 1
ATOM 2079 C CA . SER B 1 83 ? -4.833 8.283 13.804 1.00 7.97 83 SER B CA 1
ATOM 2080 C C . SER B 1 83 ? -5.856 9.197 13.148 1.00 7.63 83 SER B C 1
ATOM 2081 O O . SER B 1 83 ? -5.525 10.063 12.330 1.00 8.24 83 SER B O 1
ATOM 2084 N N . GLY B 1 84 ? -7.108 9.056 13.580 1.00 8.00 84 GLY B N 1
ATOM 2085 C CA . GLY B 1 84 ? -8.152 9.966 13.121 1.00 9.10 84 GLY B CA 1
ATOM 2086 C C . GLY B 1 84 ? -7.846 11.419 13.424 1.00 8.41 84 GLY B C 1
ATOM 2087 O O . GLY B 1 84 ? -8.212 12.300 12.660 1.00 9.79 84 GLY B O 1
ATOM 2088 N N . GLN B 1 85 ? -7.163 11.679 14.530 1.00 9.04 85 GLN B N 1
ATOM 2089 C CA . GLN B 1 85 ? -6.827 13.040 14.922 1.00 9.76 85 GLN B CA 1
ATOM 2090 C C . GLN B 1 85 ? -5.819 13.652 13.960 1.00 9.35 85 GLN B C 1
ATOM 2091 O O . GLN B 1 85 ? -5.963 14.804 13.549 1.00 10.10 85 GLN B O 1
ATOM 2097 N N . MET B 1 86 ? -4.810 12.883 13.569 1.00 9.04 86 MET B N 1
ATOM 2098 C CA . MET B 1 86 ? -3.843 13.352 12.580 1.00 9.20 86 MET B CA 1
ATOM 2099 C C . MET B 1 86 ? -4.499 13.489 11.199 1.00 8.54 86 MET B C 1
ATOM 2100 O O . MET B 1 86 ? -4.224 14.451 10.474 1.00 9.43 86 MET B O 1
ATOM 2105 N N . ARG B 1 87 ? -5.361 12.543 10.847 1.00 8.69 87 ARG B N 1
ATOM 2106 C CA . ARG B 1 87 ? -6.059 12.585 9.556 1.00 8.59 87 ARG B CA 1
ATOM 2107 C C . ARG B 1 87 ? -6.960 13.801 9.469 1.00 9.27 87 ARG B C 1
ATOM 2108 O O . ARG B 1 87 ? -7.010 14.492 8.450 1.00 10.23 87 ARG B O 1
ATOM 2116 N N . THR B 1 88 ? -7.683 14.073 10.542 1.00 9.89 88 THR B N 1
ATOM 2117 C CA . THR B 1 88 ? -8.562 15.235 10.604 1.00 10.96 88 THR B CA 1
ATOM 2118 C C . THR B 1 88 ? -7.756 16.516 10.435 1.00 10.75 88 THR B C 1
ATOM 2119 O O . THR B 1 88 ? -8.132 17.405 9.668 1.00 12.22 88 THR B O 1
ATOM 2123 N N . PHE B 1 89 ? -6.641 16.603 11.148 1.00 10.32 89 PHE B N 1
ATOM 2124 C CA . PHE B 1 89 ? -5.766 17.764 11.038 1.00 10.92 89 PHE B CA 1
ATOM 2125 C C . PHE B 1 89 ? -5.245 17.934 9.606 1.00 11.16 89 PHE B C 1
ATOM 2126 O O . PHE B 1 89 ? -5.301 19.029 9.036 1.00 12.20 89 PHE B O 1
ATOM 2134 N N . LEU B 1 90 ? -4.749 16.859 9.003 1.00 10.76 90 LEU B N 1
ATOM 2135 C CA . LEU B 1 90 ? -4.221 16.951 7.643 1.00 10.38 90 LEU B CA 1
ATOM 2136 C C . LEU B 1 90 ? -5.321 17.259 6.620 1.00 10.72 90 LEU B C 1
ATOM 2137 O O . LEU B 1 90 ? -5.065 17.918 5.613 1.00 11.08 90 LEU B O 1
ATOM 2142 N N . ASP B 1 91 ? -6.554 16.836 6.896 1.00 10.60 91 ASP B N 1
ATOM 2143 C CA . ASP B 1 91 ? -7.689 17.199 6.042 1.00 10.81 91 ASP B CA 1
ATOM 2144 C C . ASP B 1 91 ? -7.995 18.703 6.107 1.00 11.84 91 ASP B C 1
ATOM 2145 O O . ASP B 1 91 ? -8.779 19.192 5.299 1.00 14.84 91 ASP B O 1
ATOM 2150 N N . GLN B 1 92 ? -7.384 19.435 7.038 1.00 11.74 92 GLN B N 1
ATOM 2151 C CA . GLN B 1 92 ? -7.567 20.874 7.154 1.00 12.95 92 GLN B CA 1
ATOM 2152 C C . GLN B 1 92 ? -6.436 21.646 6.480 1.00 14.31 92 GLN B C 1
ATOM 2153 O O . GLN B 1 92 ? -6.364 22.864 6.593 1.00 16.14 92 GLN B O 1
ATOM 2159 N N . THR B 1 93 ? -5.574 20.946 5.744 1.00 14.67 93 THR B N 1
ATOM 2160 C CA . THR B 1 93 ? -4.457 21.593 5.038 1.00 14.98 93 THR B CA 1
ATOM 2161 C C . THR B 1 93 ? -4.742 21.836 3.544 1.00 14.27 93 THR B C 1
ATOM 2162 O O . THR B 1 93 ? -3.817 22.099 2.770 1.00 16.24 93 THR B O 1
ATOM 2166 N N . GLY B 1 94 ? -6.008 21.770 3.143 1.00 16.54 94 GLY B N 1
ATOM 2167 C CA . GLY B 1 94 ? -6.409 22.065 1.770 1.00 17.82 94 GLY B CA 1
ATOM 2168 C C . GLY B 1 94 ? -5.988 23.440 1.276 1.00 18.48 94 GLY B C 1
ATOM 2169 O O . GLY B 1 94 ?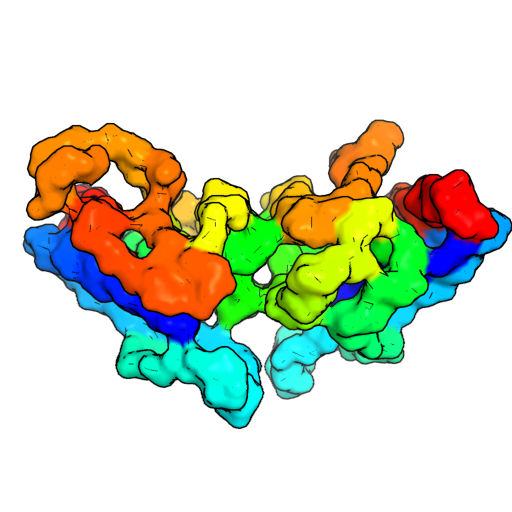 -5.611 23.586 0.122 1.00 19.26 94 GLY B O 1
ATOM 2170 N N . GLY B 1 95 ? -6.036 24.441 2.146 1.00 18.85 95 GLY B N 1
ATOM 2171 C CA . GLY B 1 95 ? -5.617 25.793 1.786 1.00 18.98 95 GLY B CA 1
ATOM 2172 C C . GLY B 1 95 ? -4.139 25.875 1.462 1.00 19.14 95 GLY B C 1
ATOM 2173 O O . GLY B 1 95 ? -3.727 26.559 0.542 1.00 21.70 95 GLY B O 1
ATOM 2174 N N . LEU B 1 96 ? -3.331 25.154 2.220 1.00 17.97 96 LEU B N 1
ATOM 2175 C CA . LEU B 1 96 ? -1.901 25.062 1.938 1.00 18.61 96 LEU B CA 1
ATOM 2176 C C . LEU B 1 96 ? -1.651 24.309 0.638 1.00 17.76 96 LEU B C 1
ATOM 2177 O O . LEU B 1 96 ? -0.766 24.682 -0.131 1.00 18.85 96 LEU B O 1
ATOM 2182 N N . TRP B 1 97 ? -2.408 23.235 0.410 1.00 17.09 97 TRP B N 1
ATOM 2183 C CA . TRP B 1 97 ? -2.222 22.439 -0.791 1.00 15.42 97 TRP B CA 1
ATOM 2184 C C . TRP B 1 97 ? -2.457 23.288 -2.045 1.00 16.40 97 TRP B C 1
ATOM 2185 O O . TRP B 1 97 ? -1.669 23.250 -3.007 1.00 18.21 97 TRP B O 1
ATOM 2196 N N . ALA B 1 98 ? -3.542 24.057 -2.037 1.00 17.85 98 ALA B N 1
ATOM 2197 C CA . ALA B 1 98 ? -3.887 24.889 -3.175 1.00 20.09 98 ALA B CA 1
ATOM 2198 C C . ALA B 1 98 ? -2.829 25.953 -3.452 1.00 19.62 98 ALA B C 1
ATOM 2199 O O . ALA B 1 98 ? -2.654 26.364 -4.598 1.00 22.26 98 ALA B O 1
ATOM 2201 N N . SER B 1 99 ? -2.151 26.417 -2.410 1.00 18.99 99 SER B N 1
ATOM 2202 C CA A SER B 1 99 ? -1.157 27.481 -2.566 0.58 17.91 99 SER B CA 1
ATOM 2203 C CA B SER B 1 99 ? -1.149 27.476 -2.529 0.42 16.73 99 SER B CA 1
ATOM 2204 C C . SER B 1 99 ? 0.260 26.954 -2.786 1.00 19.45 99 SER B C 1
ATOM 2205 O O . SER B 1 99 ? 1.173 27.734 -3.038 1.00 21.04 99 SER B O 1
ATOM 2210 N N . GLY B 1 100 ? 0.442 25.638 -2.700 1.00 18.66 100 GLY B N 1
ATOM 2211 C CA . GLY B 1 100 ? 1.764 25.041 -2.854 1.00 18.79 100 GLY B CA 1
ATOM 2212 C C . GLY B 1 100 ? 2.673 25.343 -1.673 1.00 16.12 100 GLY B C 1
ATOM 2213 O O . GLY B 1 100 ? 3.893 25.295 -1.793 1.00 15.89 100 GLY B O 1
ATOM 2214 N N . ALA B 1 101 ? 2.080 25.633 -0.522 1.00 18.04 101 ALA B N 1
ATOM 2215 C CA . ALA B 1 101 ? 2.840 26.165 0.602 1.00 18.70 101 ALA B CA 1
ATOM 2216 C C . ALA B 1 101 ? 3.867 25.197 1.193 1.00 17.42 101 ALA B C 1
ATOM 2217 O O . ALA B 1 101 ? 4.889 25.626 1.739 1.00 20.73 101 ALA B O 1
ATOM 2219 N N . LEU B 1 102 ? 3.606 23.902 1.096 1.00 14.32 102 LEU B N 1
ATOM 2220 C CA . LEU B 1 102 ? 4.532 22.909 1.658 1.00 12.53 102 LEU B CA 1
ATOM 2221 C C . LEU B 1 102 ? 5.427 22.292 0.588 1.00 11.58 102 LEU B C 1
ATOM 2222 O O . LEU B 1 102 ? 6.254 21.444 0.899 1.00 11.92 102 LEU B O 1
ATOM 2227 N N . TYR B 1 103 ? 5.294 22.758 -0.652 1.00 12.02 103 TYR B N 1
ATOM 2228 C CA . TYR B 1 103 ? 5.981 22.123 -1.761 1.00 11.72 103 TYR B CA 1
ATOM 2229 C C . TYR B 1 103 ? 7.497 22.137 -1.556 1.00 11.66 103 TYR B C 1
ATOM 2230 O O . TYR B 1 103 ? 8.082 23.192 -1.296 1.00 13.40 103 TYR B O 1
ATOM 2239 N N . GLY B 1 104 ? 8.130 20.975 -1.703 1.00 10.93 104 GLY B N 1
ATOM 2240 C CA . GLY B 1 104 ? 9.574 20.877 -1.663 1.00 12.20 104 GLY B CA 1
ATOM 2241 C C . GLY B 1 104 ? 10.197 20.828 -0.280 1.00 11.79 104 GLY B C 1
ATOM 2242 O O . GLY B 1 104 ? 11.401 20.613 -0.154 1.00 13.56 104 GLY B O 1
ATOM 2243 N N . LYS B 1 105 ? 9.392 21.035 0.760 1.00 11.05 105 LYS B N 1
ATOM 2244 C CA . LYS B 1 105 ? 9.886 20.965 2.136 1.00 10.81 105 LYS B CA 1
ATOM 2245 C C . LYS B 1 105 ? 10.097 19.522 2.552 1.00 10.17 105 LYS B C 1
ATOM 2246 O O . LYS B 1 105 ? 9.482 18.613 2.002 1.00 10.47 105 LYS B O 1
ATOM 2252 N N . LEU B 1 106 ? 10.985 19.315 3.510 1.00 10.13 106 LEU B N 1
ATOM 2253 C CA . LEU B 1 106 ? 11.288 17.976 3.991 1.00 9.46 106 LEU B CA 1
ATOM 2254 C C . LEU B 1 106 ? 10.220 17.437 4.934 1.00 9.37 106 LEU B C 1
ATOM 2255 O O . LEU B 1 106 ? 9.723 18.162 5.787 1.00 10.64 106 LEU B O 1
ATOM 2260 N N . ALA B 1 107 ? 9.908 16.157 4.785 1.00 9.10 107 ALA B N 1
ATOM 2261 C CA . ALA B 1 107 ? 8.962 15.470 5.657 1.00 8.53 107 ALA B CA 1
ATOM 2262 C C . ALA B 1 107 ? 9.529 14.138 6.074 1.00 8.45 107 ALA B C 1
ATOM 2263 O O . ALA B 1 107 ? 10.209 13.476 5.301 1.00 9.30 107 ALA B O 1
ATOM 2265 N N . SER B 1 108 ? 9.187 13.709 7.288 1.00 8.36 108 SER B N 1
ATOM 2266 C CA . SER B 1 108 ? 9.624 12.420 7.799 1.00 7.85 108 SER B CA 1
ATOM 2267 C C . SER B 1 108 ? 8.597 11.985 8.833 1.00 6.92 108 SER B C 1
ATOM 2268 O O . SER B 1 108 ? 7.891 12.832 9.355 1.00 8.27 108 SER B O 1
ATOM 2271 N N . VAL B 1 109 ? 8.504 10.686 9.108 1.00 7.58 109 VAL B N 1
ATOM 2272 C CA . VAL B 1 109 ? 7.430 10.147 9.940 1.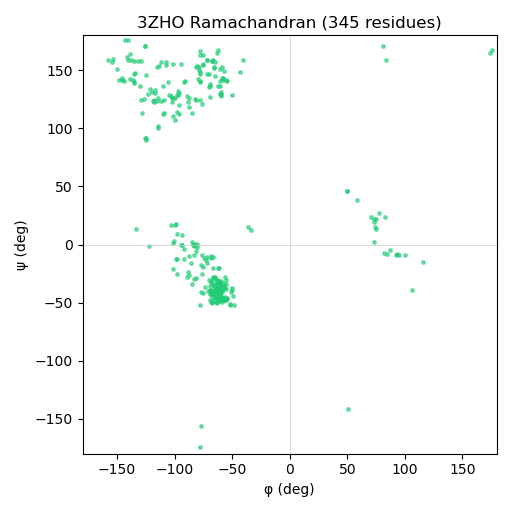00 7.02 109 VAL B CA 1
ATOM 2273 C C . VAL B 1 109 ? 7.953 9.142 10.956 1.00 7.33 109 VAL B C 1
ATOM 2274 O O . VAL B 1 109 ? 8.822 8.339 10.630 1.00 7.52 109 VAL B O 1
ATOM 2278 N N . PHE B 1 110 ? 7.416 9.205 12.176 1.00 7.79 110 PHE B N 1
ATOM 2279 C CA . PHE B 1 110 ? 7.695 8.201 13.207 1.00 7.69 110 PHE B CA 1
ATOM 2280 C C . PHE B 1 110 ? 6.382 7.702 13.780 1.00 7.54 110 PHE B C 1
ATOM 2281 O O . PHE B 1 110 ? 5.346 8.371 13.686 1.00 7.61 110 PHE B O 1
ATOM 2289 N N . SER B 1 111 ? 6.412 6.513 14.373 1.00 8.25 111 SER B N 1
ATOM 2290 C CA A SER B 1 111 ? 5.179 5.900 14.856 0.50 7.47 111 SER B CA 1
ATOM 2291 C CA B SER B 1 111 ? 5.192 5.858 14.833 0.50 8.78 111 SER B CA 1
ATOM 2292 C C . SER B 1 111 ? 5.374 5.120 16.157 1.00 8.87 111 SER B C 1
ATOM 2293 O O . SER B 1 111 ? 6.487 4.948 16.639 1.00 12.36 111 SER B O 1
ATOM 2298 N N . SER B 1 112 ? 4.255 4.699 16.730 1.00 10.86 112 SER B N 1
ATOM 2299 C CA A SER B 1 112 ? 4.208 3.867 17.927 0.64 10.57 112 SER B CA 1
ATOM 2300 C CA B SER B 1 112 ? 4.218 3.864 17.917 0.36 11.23 112 SER B CA 1
ATOM 2301 C C . SER B 1 112 ? 3.194 2.792 17.627 1.00 10.15 112 SER B C 1
ATOM 2302 O O . SER B 1 112 ? 2.256 3.014 16.865 1.00 12.16 112 SER B O 1
ATOM 2307 N N . THR B 1 113 ? 3.374 1.635 18.230 1.00 10.98 113 THR B N 1
ATOM 2308 C CA . THR B 1 113 ? 2.510 0.527 17.942 1.00 10.28 113 THR B CA 1
ATOM 2309 C C . THR B 1 113 ? 2.529 -0.464 19.081 1.00 11.17 113 THR B C 1
ATOM 2310 O O . THR B 1 113 ? 3.447 -0.472 19.905 1.00 12.81 113 THR B O 1
ATOM 2314 N N . GLY B 1 114 ? 1.482 -1.271 19.135 1.00 11.13 114 GLY B N 1
ATOM 2315 C CA . GLY B 1 114 ? 1.512 -2.503 19.913 1.00 12.32 114 GLY B CA 1
ATOM 2316 C C . GLY B 1 114 ? 2.303 -3.562 19.157 1.00 12.89 114 GLY B C 1
ATOM 2317 O O . GLY B 1 114 ? 3.132 -3.244 18.282 1.00 13.97 114 GLY B O 1
ATOM 2318 N N . THR B 1 115 ? 2.040 -4.824 19.456 1.00 14.31 115 THR B N 1
ATOM 2319 C CA . THR B 1 115 ? 2.815 -5.906 18.874 1.00 15.37 115 THR B CA 1
ATOM 2320 C C . THR B 1 115 ? 2.079 -6.623 17.755 1.00 16.00 115 THR B C 1
ATOM 2321 O O . THR B 1 115 ? 2.451 -7.733 17.373 1.00 19.13 115 THR B O 1
ATOM 2325 N N . GLY B 1 116 ? 1.037 -5.994 17.229 1.00 14.31 116 GLY B N 1
ATOM 2326 C CA . GLY B 1 116 ? 0.213 -6.619 16.210 1.00 15.01 116 GLY B CA 1
ATOM 2327 C C . GLY B 1 116 ? 0.597 -6.305 14.781 1.00 13.94 116 GLY B C 1
ATOM 2328 O O . GLY B 1 116 ? -0.038 -6.810 13.860 1.00 16.38 116 GLY B O 1
ATOM 2329 N N . GLY B 1 117 ? 1.624 -5.488 14.572 1.00 12.34 117 GLY B N 1
ATOM 2330 C CA . GLY B 1 117 ? 1.958 -5.051 13.222 1.00 12.01 117 GLY B CA 1
ATOM 2331 C C . GLY B 1 117 ? 1.087 -3.901 12.744 1.00 9.34 117 GLY B C 1
ATOM 2332 O O . GLY B 1 117 ? 0.105 -3.524 13.369 1.00 10.92 117 GLY B O 1
ATOM 2333 N N . GLY B 1 118 ? 1.474 -3.334 11.606 1.00 8.49 118 GLY B N 1
ATOM 2334 C CA . GLY B 1 118 ? 0.787 -2.216 10.997 1.00 7.73 118 GLY B CA 1
ATOM 2335 C C . GLY B 1 118 ? 1.602 -0.952 10.935 1.00 7.02 118 GLY B C 1
ATOM 2336 O O . GLY B 1 118 ? 1.246 -0.030 10.199 1.00 7.97 118 GLY B O 1
ATOM 2337 N N . GLN B 1 119 ? 2.697 -0.889 11.685 1.00 7.83 119 GLN B N 1
ATOM 2338 C CA . GLN B 1 119 ? 3.492 0.339 11.747 1.00 8.96 119 GLN B CA 1
ATOM 2339 C C . GLN B 1 119 ? 4.090 0.729 10.398 1.00 7.81 119 GLN B C 1
ATOM 2340 O O . GLN B 1 119 ? 4.236 1.913 10.117 1.00 8.90 119 GLN B O 1
ATOM 2346 N N . GLU B 1 120 ? 4.415 -0.249 9.557 1.00 7.84 120 GLU B N 1
ATOM 2347 C CA . GLU B 1 120 ? 4.971 0.075 8.236 1.00 8.29 120 GLU B CA 1
ATOM 2348 C C . GLU B 1 120 ? 3.905 0.715 7.361 1.00 7.04 120 GLU B C 1
ATOM 2349 O O . GLU B 1 120 ? 4.165 1.705 6.672 1.00 8.50 120 GLU B O 1
ATOM 2355 N N . GLN B 1 121 ? 2.702 0.157 7.409 1.00 7.18 121 GLN B N 1
ATOM 2356 C CA . GLN B 1 121 ? 1.582 0.697 6.671 1.00 7.25 121 GLN B CA 1
ATOM 2357 C C . GLN B 1 121 ? 1.189 2.086 7.183 1.00 7.24 121 GLN B C 1
ATOM 2358 O O . GLN B 1 121 ? 0.817 2.954 6.393 1.00 7.11 121 GLN B O 1
ATOM 2364 N N . THR B 1 122 ? 1.278 2.319 8.486 1.00 6.92 122 THR B N 1
ATOM 2365 C CA . THR B 1 122 ? 0.997 3.640 9.024 1.00 6.89 122 THR B CA 1
ATOM 2366 C C . THR B 1 122 ? 1.956 4.672 8.456 1.00 6.49 122 THR B C 1
ATOM 2367 O O . THR B 1 122 ? 1.552 5.753 8.028 1.00 7.35 122 THR B O 1
ATOM 2371 N N . ILE B 1 123 ? 3.239 4.342 8.451 1.00 6.77 123 ILE B N 1
ATOM 2372 C CA . ILE B 1 123 ? 4.231 5.304 7.958 1.00 7.30 123 ILE B CA 1
ATOM 2373 C C . ILE B 1 123 ? 4.074 5.565 6.459 1.00 7.10 123 ILE B C 1
ATOM 2374 O O . ILE B 1 123 ? 4.019 6.717 6.017 1.00 7.51 123 ILE B O 1
ATOM 2379 N N . THR B 1 124 ? 3.971 4.503 5.683 1.00 7.08 124 THR B N 1
ATOM 2380 C CA . THR B 1 124 ? 3.905 4.689 4.233 1.00 7.95 124 THR B CA 1
ATOM 2381 C C . THR B 1 124 ? 2.592 5.321 3.772 1.00 7.03 124 THR B C 1
ATOM 2382 O O . THR B 1 124 ? 2.579 6.079 2.792 1.00 7.64 124 THR B O 1
ATOM 2386 N N . SER B 1 125 ? 1.492 5.074 4.487 1.00 6.91 125 SER B N 1
ATOM 2387 C CA . SER B 1 125 ? 0.234 5.727 4.122 1.00 7.62 125 SER B CA 1
ATOM 2388 C C . SER B 1 125 ? 0.215 7.180 4.574 1.00 7.33 125 SER B C 1
ATOM 2389 O O . SER B 1 125 ? -0.549 7.974 4.048 1.00 11.15 125 SER B O 1
ATOM 2392 N N . THR B 1 126 ? 1.085 7.547 5.497 1.00 7.01 126 THR B N 1
ATOM 2393 C CA . THR B 1 126 ? 1.270 8.955 5.868 1.00 7.30 126 THR B C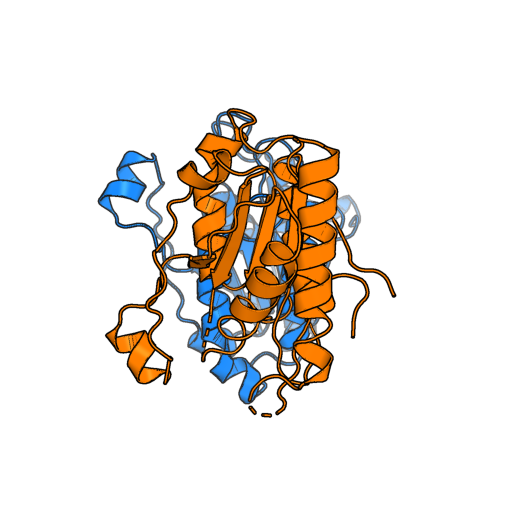A 1
ATOM 2394 C C . THR B 1 126 ? 2.114 9.656 4.782 1.00 6.86 126 THR B C 1
ATOM 2395 O O . THR B 1 126 ? 1.806 10.775 4.350 1.00 7.91 126 THR B O 1
ATOM 2399 N N . TRP B 1 127 ? 3.144 8.971 4.289 1.00 7.50 127 TRP B N 1
ATOM 2400 C CA . TRP B 1 127 ? 3.931 9.479 3.170 1.00 7.54 127 TRP B CA 1
ATOM 2401 C C . TRP B 1 127 ? 3.061 9.901 2.001 1.00 7.60 127 TRP B C 1
ATOM 2402 O O . TRP B 1 127 ? 3.345 10.894 1.334 1.00 8.49 127 TRP B O 1
ATOM 2413 N N . THR B 1 128 ? 2.022 9.121 1.702 1.00 7.57 128 THR B N 1
ATOM 2414 C CA . THR B 1 128 ? 1.142 9.438 0.589 1.00 8.90 128 THR B CA 1
ATOM 2415 C C . THR B 1 128 ? 0.656 10.873 0.687 1.00 8.21 128 THR B C 1
ATOM 2416 O O . THR B 1 128 ? 0.727 11.638 -0.280 1.00 8.48 128 THR B O 1
ATOM 2420 N N . THR B 1 129 ? 0.120 11.265 1.835 1.00 8.03 129 THR B N 1
ATOM 2421 C CA . THR B 1 129 ? -0.407 12.612 1.997 1.00 8.83 129 THR B CA 1
ATOM 2422 C C . THR B 1 129 ? 0.678 13.676 1.844 1.00 8.05 129 THR B C 1
ATOM 2423 O O . THR B 1 129 ? 0.472 14.725 1.230 1.00 8.99 129 THR B O 1
ATOM 2427 N N . LEU B 1 130 ? 1.845 13.386 2.402 1.00 7.76 130 LEU B N 1
ATOM 2428 C CA . LEU B 1 130 ? 2.978 14.294 2.297 1.00 8.61 130 LEU B CA 1
ATOM 2429 C C . LEU B 1 130 ? 3.339 14.526 0.822 1.00 8.17 130 LEU B C 1
ATOM 2430 O O . LEU B 1 130 ? 3.660 15.641 0.417 1.00 8.58 130 LEU B O 1
ATOM 2435 N N . ALA B 1 131 ? 3.261 13.464 0.028 1.00 7.59 131 ALA B N 1
ATOM 2436 C CA . ALA B 1 131 ? 3.565 13.546 -1.402 1.00 8.33 131 ALA B CA 1
ATOM 2437 C C . ALA B 1 131 ? 2.540 14.388 -2.158 1.00 7.90 131 ALA B C 1
ATOM 2438 O O . ALA B 1 131 ? 2.898 15.089 -3.106 1.00 8.46 131 ALA B O 1
ATOM 2440 N N . HIS B 1 132 ? 1.273 14.359 -1.746 1.00 8.31 132 HIS B N 1
ATOM 2441 C CA . HIS B 1 132 ? 0.280 15.228 -2.388 1.00 8.94 132 HIS B CA 1
ATOM 2442 C C . HIS B 1 132 ? 0.643 16.697 -2.205 1.00 9.30 132 HIS B C 1
ATOM 2443 O O . HIS B 1 132 ? 0.371 17.521 -3.079 1.00 11.23 132 HIS B O 1
ATOM 2450 N N . HIS B 1 133 ? 1.249 17.016 -1.060 1.00 9.75 133 HIS B N 1
ATOM 2451 C CA . HIS B 1 133 ? 1.749 18.361 -0.776 1.00 9.98 133 HIS B CA 1
ATOM 2452 C C . HIS B 1 133 ? 3.105 18.646 -1.428 1.00 9.62 133 HIS B C 1
ATOM 2453 O O . HIS B 1 133 ? 3.652 19.735 -1.273 1.00 11.27 133 HIS B O 1
ATOM 2460 N N . GLY B 1 134 ? 3.655 17.682 -2.154 1.00 8.96 134 GLY B N 1
ATOM 2461 C CA . GLY B 1 134 ? 4.930 17.860 -2.824 1.00 9.05 134 GLY B CA 1
ATOM 2462 C C . GLY B 1 134 ? 6.118 17.861 -1.893 1.00 9.00 134 GLY B C 1
ATOM 2463 O O . GLY B 1 134 ? 7.182 18.356 -2.260 1.00 9.83 134 GLY B O 1
ATOM 2464 N N . MET B 1 135 ? 5.965 17.283 -0.706 1.00 9.03 135 MET B N 1
ATOM 2465 C CA . MET B 1 135 ? 7.073 17.237 0.246 1.00 8.56 135 MET B CA 1
ATOM 2466 C C . MET B 1 135 ? 8.070 16.153 -0.122 1.00 8.55 135 MET B C 1
ATOM 2467 O O . MET B 1 135 ? 7.706 15.112 -0.656 1.00 9.01 135 MET B O 1
ATOM 2472 N N . VAL B 1 136 ? 9.334 16.428 0.177 1.00 8.73 136 VAL B N 1
ATOM 2473 C CA . VAL B 1 136 ? 10.422 15.487 0.014 1.00 8.68 136 VAL B CA 1
ATOM 2474 C C . VAL B 1 136 ? 10.438 14.544 1.210 1.00 8.86 136 VAL B C 1
ATOM 2475 O O . VAL B 1 136 ? 10.492 14.999 2.345 1.00 12.14 136 VAL B O 1
ATOM 2479 N N . ILE B 1 137 ? 10.367 13.245 0.958 1.00 8.27 137 ILE B N 1
ATOM 2480 C CA . ILE B 1 137 ? 10.147 12.248 1.999 1.00 8.21 137 ILE B CA 1
ATOM 2481 C C . ILE B 1 137 ? 11.467 11.622 2.434 1.00 7.41 137 ILE B C 1
ATOM 2482 O O . ILE B 1 137 ? 12.240 11.137 1.608 1.00 8.28 137 ILE B O 1
ATOM 2487 N N . VAL B 1 138 ? 11.722 11.608 3.741 1.00 7.81 138 VAL B N 1
ATOM 2488 C CA . VAL B 1 138 ? 12.986 11.135 4.291 1.00 8.10 138 VAL B CA 1
ATOM 2489 C C . VAL B 1 138 ? 12.750 9.874 5.120 1.00 7.49 138 VAL B C 1
ATOM 2490 O O . VAL B 1 138 ? 12.277 9.941 6.258 1.00 8.16 138 VAL B O 1
ATOM 2494 N N . PRO B 1 139 ? 13.063 8.706 4.553 1.00 7.91 139 PRO B N 1
ATOM 2495 C CA . PRO B 1 139 ? 13.106 7.480 5.338 1.00 7.65 139 PRO B CA 1
ATOM 2496 C C . PRO B 1 139 ? 14.404 7.418 6.137 1.00 8.44 139 PRO B C 1
ATOM 2497 O O . PRO B 1 139 ? 15.346 8.153 5.835 1.00 9.31 139 PRO B O 1
ATOM 2501 N N . ILE B 1 140 ? 14.485 6.519 7.107 1.00 9.22 140 ILE B N 1
ATOM 2502 C CA . ILE B 1 140 ? 15.721 6.373 7.860 1.00 10.67 140 ILE B CA 1
ATOM 2503 C C . ILE B 1 140 ? 16.605 5.220 7.406 1.00 10.50 140 ILE B C 1
ATOM 2504 O O . ILE B 1 140 ? 17.766 5.146 7.793 1.00 12.42 140 ILE B O 1
ATOM 2509 N N . GLY B 1 141 ? 16.080 4.325 6.584 1.00 10.55 141 GLY B N 1
ATOM 2510 C CA . GLY B 1 141 ? 16.876 3.211 6.085 1.00 11.56 141 GLY B CA 1
ATOM 2511 C C . GLY B 1 141 ? 17.406 2.352 7.218 1.00 12.14 141 GLY B C 1
ATOM 2512 O O . GLY B 1 141 ? 16.771 2.228 8.280 1.00 13.79 141 GLY B O 1
ATOM 2513 N N A TYR B 1 142 ? 18.569 1.751 7.029 0.54 13.71 142 TYR B N 1
ATOM 2514 N N B TYR B 1 142 ? 18.596 1.800 6.984 0.46 13.14 142 TYR B N 1
ATOM 2515 C CA A TYR B 1 142 ? 19.150 0.935 8.086 0.54 15.51 142 TYR B CA 1
ATOM 2516 C CA B TYR B 1 142 ? 19.187 0.771 7.827 0.46 13.68 142 TYR B CA 1
ATOM 2517 C C A TYR B 1 142 ? 20.343 1.677 8.659 0.54 18.52 142 TYR B C 1
ATOM 2518 C C B TYR B 1 142 ? 19.906 1.379 9.026 0.46 11.63 142 TYR B C 1
ATOM 2519 O O A TYR B 1 142 ? 20.193 2.840 9.035 0.54 19.96 142 TYR B O 1
ATOM 2520 O O B TYR B 1 142 ? 20.523 0.670 9.814 0.46 10.69 142 TYR B O 1
ATOM 2537 N N . GLY B 1 156 ? 11.897 -2.792 14.074 1.00 26.99 156 GLY B N 1
ATOM 2538 C CA . GLY B 1 156 ? 12.566 -1.698 13.375 1.00 25.67 156 GLY B CA 1
ATOM 2539 C C . GLY B 1 156 ? 12.257 -1.652 11.890 1.00 23.48 156 GLY B C 1
ATOM 2540 O O . GLY B 1 156 ? 12.299 -2.670 11.189 1.00 26.08 156 GLY B O 1
ATOM 2541 N N . THR B 1 157 ? 11.947 -0.458 11.404 1.00 20.21 157 THR B N 1
ATOM 2542 C CA . THR B 1 157 ? 11.669 -0.276 10.004 1.00 19.51 157 THR B CA 1
ATOM 2543 C C . THR B 1 157 ? 12.585 0.798 9.419 1.00 15.81 157 THR B C 1
ATOM 2544 O O . THR B 1 157 ? 12.930 1.796 10.049 1.00 16.21 157 THR B O 1
ATOM 2548 N N . PRO B 1 158 ? 12.957 0.605 8.171 1.00 11.50 158 PRO B N 1
ATOM 2549 C CA . PRO B 1 158 ? 13.656 1.634 7.433 1.00 9.89 158 PRO B CA 1
ATOM 2550 C C . PRO B 1 158 ? 12.776 2.841 7.132 1.00 8.22 158 PRO B C 1
ATOM 2551 O O . PRO B 1 158 ? 13.271 3.836 6.642 1.00 8.85 158 PRO B O 1
ATOM 2555 N N . TYR B 1 159 ? 11.477 2.761 7.378 1.00 7.94 159 TYR B N 1
ATOM 2556 C CA . TYR B 1 159 ? 10.594 3.834 6.946 1.00 7.52 159 TYR B CA 1
ATOM 2557 C C . TYR B 1 159 ? 10.594 5.014 7.923 1.00 7.92 159 TYR B C 1
ATOM 2558 O O . TYR B 1 159 ? 10.351 6.141 7.522 1.00 9.35 159 TYR B O 1
ATOM 2567 N N . GLY B 1 160 ? 10.846 4.747 9.208 1.00 8.55 160 GLY B N 1
ATOM 2568 C CA . GLY B 1 160 ? 10.855 5.769 10.232 1.00 8.56 160 GLY B CA 1
ATOM 2569 C C . GLY B 1 160 ? 11.021 5.115 11.579 1.00 8.47 160 GLY B C 1
ATOM 2570 O O . GLY B 1 160 ? 10.841 3.914 11.704 1.00 9.68 160 GLY B O 1
ATOM 2571 N N . ALA B 1 161 ? 11.355 5.909 12.589 1.00 8.62 161 ALA B N 1
ATOM 2572 C CA . ALA B 1 161 ? 11.497 5.363 13.935 1.00 8.90 161 ALA B CA 1
ATOM 2573 C C . ALA B 1 161 ? 10.163 4.849 14.461 1.00 8.76 161 ALA B C 1
ATOM 2574 O O . ALA B 1 161 ? 9.119 5.436 14.200 1.00 9.98 161 ALA B O 1
ATOM 2576 N N . THR B 1 162 ? 10.216 3.772 15.233 1.00 9.32 162 THR B N 1
ATOM 2577 C CA A THR B 1 162 ? 9.033 3.200 15.851 0.50 9.53 162 THR B CA 1
ATOM 2578 C CA B THR B 1 162 ? 9.025 3.221 15.848 0.50 10.91 162 THR B CA 1
ATOM 2579 C C . THR B 1 162 ? 9.300 2.816 17.303 1.00 10.55 162 THR B C 1
ATOM 2580 O O . THR B 1 162 ? 10.447 2.672 17.734 1.00 12.77 162 THR B O 1
ATOM 2587 N N . THR B 1 163 ? 8.238 2.690 18.068 1.00 10.68 163 THR B N 1
ATOM 2588 C CA . THR B 1 163 ? 8.325 2.106 19.395 1.00 11.17 163 THR B CA 1
ATOM 2589 C C . THR B 1 163 ? 7.234 1.050 19.483 1.00 11.38 163 THR B C 1
ATOM 2590 O O . THR B 1 163 ? 6.117 1.270 19.002 1.00 12.53 163 THR B O 1
ATOM 2594 N N . ILE B 1 164 ? 7.585 -0.100 20.050 1.00 12.62 164 ILE B N 1
ATOM 2595 C CA . ILE B 1 164 ? 6.686 -1.231 20.134 1.00 15.10 164 ILE B CA 1
ATOM 2596 C C . ILE B 1 164 ? 6.441 -1.543 21.596 1.00 20.08 164 ILE B C 1
ATOM 2597 O O . ILE B 1 164 ? 7.382 -1.801 22.349 1.00 24.27 164 ILE B O 1
ATOM 2602 N N . ALA B 1 165 ? 5.176 -1.522 21.990 1.00 24.01 165 ALA B N 1
ATOM 2603 C CA . ALA B 1 165 ? 4.787 -1.821 23.363 1.00 27.19 165 ALA B CA 1
ATOM 2604 C C . ALA B 1 165 ? 3.697 -2.880 23.391 1.00 25.90 165 ALA B C 1
ATOM 2605 O O . ALA B 1 165 ? 2.583 -2.620 22.979 1.00 28.99 165 ALA B O 1
ATOM 2607 N N . GLY B 1 166 ? 4.006 -4.063 23.920 1.00 30.87 166 GLY B N 1
ATOM 2608 C CA . GLY B 1 166 ? 3.022 -5.145 24.006 1.00 30.44 166 GLY B CA 1
ATOM 2609 C C . GLY B 1 166 ? 2.098 -5.003 25.200 1.00 31.24 166 GLY B C 1
ATOM 2610 O O . GLY B 1 166 ? 2.306 -4.145 26.060 1.00 34.46 166 GLY B O 1
ATOM 2611 N N . GLN B 1 172 ? 6.737 2.175 28.267 1.00 42.78 172 GLN B N 1
ATOM 2612 C CA . GLN B 1 172 ? 7.551 3.282 27.771 1.00 35.28 172 GLN B CA 1
ATOM 2613 C C . GLN B 1 172 ? 8.537 2.821 26.697 1.00 26.66 172 GLN B C 1
ATOM 2614 O O . GLN B 1 172 ? 8.999 1.681 26.724 1.00 27.59 172 GLN B O 1
ATOM 2616 N N . PRO B 1 173 ? 8.864 3.704 25.739 1.00 21.30 173 PRO B N 1
ATOM 2617 C CA . PRO B 1 173 ? 9.838 3.305 24.724 1.00 18.50 173 PRO B CA 1
ATOM 2618 C C . PRO B 1 173 ? 11.183 2.868 25.314 1.00 17.11 173 PRO B C 1
ATOM 2619 O O . PRO B 1 173 ? 11.585 3.349 26.377 1.00 21.38 173 PRO B O 1
ATOM 2623 N N . SER B 1 174 ? 11.849 1.951 24.626 1.00 16.08 174 SER B N 1
ATOM 2624 C CA . SER B 1 174 ? 13.153 1.451 25.041 1.00 16.78 174 SER B CA 1
ATOM 2625 C C . SER B 1 174 ? 14.254 2.462 24.765 1.00 15.87 174 SER B C 1
ATOM 2626 O O . SER B 1 174 ? 14.082 3.378 23.970 1.00 16.49 174 SER B O 1
ATOM 2629 N N . GLN B 1 175 ? 15.403 2.263 25.401 1.00 18.22 175 GLN B N 1
ATOM 2630 C CA . GLN B 1 175 ? 16.592 3.084 25.156 1.00 19.53 175 GLN B CA 1
ATOM 2631 C C . GLN B 1 175 ? 16.954 3.112 23.664 1.00 17.97 175 GLN B C 1
ATOM 2632 O O . GLN B 1 175 ? 17.212 4.174 23.107 1.00 17.33 175 GLN B O 1
ATOM 2638 N N . GLU B 1 176 ? 16.950 1.946 23.025 1.00 18.44 176 GLU B N 1
ATOM 2639 C CA . GLU B 1 176 ? 17.351 1.841 21.625 1.00 18.56 176 GLU B CA 1
ATOM 2640 C C . GLU B 1 176 ? 16.348 2.538 20.720 1.00 16.88 176 GLU B C 1
ATOM 2641 O O . GLU B 1 176 ? 16.721 3.211 19.768 1.00 16.26 176 GLU B O 1
ATOM 2644 N N . GLU B 1 177 ? 15.071 2.387 21.032 1.00 14.95 177 GLU B N 1
ATOM 2645 C CA . GLU B 1 177 ? 14.041 3.070 20.269 1.00 12.57 177 GLU B CA 1
ATOM 2646 C C . GLU B 1 177 ? 14.186 4.583 20.362 1.00 12.46 177 GLU B C 1
ATOM 2647 O O . GLU B 1 177 ? 14.088 5.281 19.355 1.00 12.32 177 GLU B O 1
ATOM 2653 N N . LEU B 1 178 ? 14.424 5.106 21.557 1.00 13.52 178 LEU B N 1
ATOM 2654 C CA . LEU B 1 178 ? 14.666 6.545 21.699 1.00 13.52 178 LEU B CA 1
ATOM 2655 C C . LEU B 1 178 ? 15.914 7.002 20.926 1.00 14.16 178 LEU B C 1
ATOM 2656 O O . LEU B 1 178 ? 15.918 8.089 20.338 1.00 13.67 178 LEU B O 1
ATOM 2661 N N . SER B 1 179 ? 16.955 6.170 20.890 1.00 14.01 179 SER B N 1
ATOM 2662 C CA A SER B 1 179 ? 18.169 6.514 20.143 0.67 14.63 179 SER B CA 1
ATOM 2663 C CA B SER B 1 179 ? 18.172 6.499 20.145 0.33 14.98 179 SER B CA 1
ATOM 2664 C C . SER B 1 179 ? 17.911 6.610 18.638 1.00 13.59 179 SER B C 1
ATOM 2665 O O . SER B 1 179 ? 18.450 7.491 17.966 1.00 14.29 179 SER B O 1
ATOM 2670 N N . ILE B 1 180 ? 17.093 5.713 18.104 1.00 13.61 180 ILE B N 1
ATOM 2671 C CA . ILE B 1 180 ? 16.767 5.755 16.676 1.00 12.59 180 ILE B CA 1
ATOM 2672 C C . ILE B 1 180 ? 15.917 6.996 16.393 1.00 10.77 180 ILE B C 1
ATOM 2673 O O . ILE B 1 180 ? 16.089 7.658 15.364 1.00 11.43 180 ILE B O 1
ATOM 2678 N N . ALA B 1 181 ? 15.002 7.322 17.307 1.00 10.93 181 ALA B N 1
ATOM 2679 C CA . ALA B 1 181 ? 14.221 8.544 17.183 1.00 10.85 181 ALA B CA 1
ATOM 2680 C C . ALA B 1 181 ? 15.119 9.781 17.193 1.00 10.12 181 ALA B C 1
ATOM 2681 O O . ALA B 1 181 ? 14.913 10.686 16.383 1.00 11.08 181 ALA B O 1
ATOM 2683 N N . ARG B 1 182 ? 16.115 9.816 18.077 1.00 11.22 182 ARG B N 1
ATOM 2684 C CA . ARG B 1 182 ? 17.066 10.925 18.099 1.00 11.85 182 ARG B CA 1
ATOM 2685 C C . ARG B 1 182 ? 17.807 11.003 16.776 1.00 12.39 182 ARG B C 1
ATOM 2686 O O . ARG B 1 182 ? 17.959 12.086 16.216 1.00 12.99 182 ARG B O 1
ATOM 2694 N N . TYR B 1 183 ? 18.238 9.855 16.256 1.00 11.48 183 TYR B N 1
ATOM 2695 C CA . TYR B 1 183 ? 18.919 9.816 14.973 1.00 12.39 183 TYR B CA 1
ATOM 2696 C C . TYR B 1 183 ? 18.035 10.419 13.879 1.00 11.53 183 TYR B C 1
ATOM 2697 O O . TYR B 1 183 ? 18.501 11.213 13.067 1.00 12.15 183 TYR B O 1
ATOM 2706 N N . GLN B 1 184 ? 16.765 10.035 13.843 1.00 10.35 184 GLN B N 1
ATOM 2707 C CA . GLN B 1 184 ? 15.870 10.537 12.806 1.00 10.00 184 GLN B CA 1
ATOM 2708 C C . GLN B 1 184 ? 15.793 12.062 12.849 1.00 10.39 184 GLN B C 1
ATOM 2709 O O . GLN B 1 184 ? 15.877 12.728 11.827 1.00 11.48 184 GLN B O 1
ATOM 2715 N N . GLY B 1 185 ? 15.657 12.626 14.046 1.00 10.74 185 GLY B N 1
ATOM 2716 C CA . GLY B 1 185 ? 15.640 14.079 14.192 1.00 11.65 185 GLY B CA 1
ATOM 2717 C C . GLY B 1 185 ? 16.927 14.730 13.734 1.00 11.59 185 GLY B C 1
ATOM 2718 O O . GLY B 1 185 ? 16.901 15.750 13.038 1.00 13.21 185 GLY B O 1
ATOM 2719 N N . GLU B 1 186 ? 18.054 14.161 14.153 1.00 12.02 186 GLU B N 1
ATOM 2720 C CA . GLU B 1 186 ? 19.361 14.703 13.810 1.00 12.86 186 GLU B CA 1
ATOM 2721 C C . GLU B 1 186 ? 19.587 14.657 12.295 1.00 13.36 186 GLU B C 1
ATOM 2722 O O . GLU B 1 186 ? 20.052 15.629 11.686 1.00 14.25 186 GLU B O 1
ATOM 2728 N N . TYR B 1 187 ? 19.248 13.525 11.688 1.00 13.07 187 TYR B N 1
ATOM 2729 C CA . TYR B 1 187 ? 19.437 13.335 10.251 1.00 12.69 187 TYR B CA 1
ATOM 2730 C C . TYR B 1 187 ? 18.575 14.303 9.432 1.00 11.74 187 TYR B C 1
ATOM 2731 O O . TYR B 1 187 ? 19.070 14.984 8.531 1.00 14.10 187 TYR B O 1
ATOM 2740 N N . VAL B 1 188 ? 17.290 14.384 9.759 1.00 11.53 188 VAL B N 1
ATOM 2741 C CA . VAL B 1 188 ? 16.387 15.292 9.056 1.00 11.84 188 VAL B CA 1
ATOM 2742 C C . VAL B 1 188 ? 16.778 16.757 9.247 1.00 13.00 188 VAL B C 1
ATOM 2743 O O . VAL B 1 188 ? 16.792 17.525 8.283 1.00 14.10 188 VAL B O 1
ATOM 2747 N N . ALA B 1 189 ? 17.119 17.144 10.475 1.00 13.53 189 ALA B N 1
ATOM 2748 C CA . ALA B 1 189 ? 17.549 18.515 10.739 1.00 15.19 189 ALA B CA 1
ATOM 2749 C C . ALA B 1 189 ? 18.812 18.858 9.950 1.00 15.03 189 ALA B C 1
ATOM 2750 O O . ALA B 1 189 ? 18.946 19.966 9.446 1.00 16.72 189 ALA B O 1
ATOM 2752 N N . GLY B 1 190 ? 19.746 17.918 9.862 1.00 15.57 190 GLY B N 1
ATOM 2753 C CA . GLY B 1 190 ? 20.968 18.116 9.078 1.00 16.14 190 GLY B CA 1
ATOM 2754 C C . GLY B 1 190 ? 20.679 18.371 7.602 1.00 17.27 190 GLY B C 1
ATOM 2755 O O . GLY B 1 190 ? 21.294 19.226 6.961 1.00 18.88 190 GLY B O 1
ATOM 2756 N N . LEU B 1 191 ? 19.728 17.628 7.053 1.00 16.94 191 LEU B N 1
ATOM 2757 C CA . LEU B 1 191 ? 19.301 17.826 5.667 1.00 17.13 191 LEU B CA 1
ATOM 2758 C C . LEU B 1 191 ? 18.653 19.193 5.502 1.00 17.77 191 LEU B C 1
ATOM 2759 O O . LEU B 1 191 ? 18.903 19.891 4.510 1.00 18.39 191 LEU B O 1
ATOM 2764 N N . ALA B 1 192 ? 17.834 19.577 6.480 1.00 16.97 192 ALA B N 1
ATOM 2765 C CA . ALA B 1 192 ? 17.160 20.873 6.437 1.00 17.33 192 ALA B CA 1
ATOM 2766 C C . ALA B 1 192 ? 18.154 22.038 6.412 1.00 18.84 192 ALA B C 1
ATOM 2767 O O . ALA B 1 192 ? 17.970 22.999 5.661 1.00 21.20 192 ALA B O 1
ATOM 2769 N N . VAL B 1 193 ? 19.220 21.942 7.200 1.00 19.83 193 VAL B N 1
ATOM 2770 C CA . VAL B 1 193 ? 20.253 22.980 7.210 1.00 21.14 193 VAL B CA 1
ATOM 2771 C C . VAL B 1 193 ? 21.047 22.947 5.908 1.00 22.67 193 VAL B C 1
ATOM 2772 O O . VAL B 1 193 ? 21.379 23.994 5.357 1.00 25.25 193 VAL B O 1
ATOM 2776 N N . LYS B 1 194 ? 21.341 21.747 5.412 1.00 22.34 194 LYS B N 1
ATOM 2777 C CA . LYS B 1 194 ? 22.013 21.600 4.110 1.00 23.40 194 LYS B CA 1
ATOM 2778 C C . LYS B 1 194 ? 21.257 22.308 2.979 1.00 24.44 194 LYS B C 1
ATOM 2779 O O . LYS B 1 194 ? 21.876 22.909 2.098 1.00 26.64 194 LYS B O 1
ATOM 2784 N N . LEU B 1 195 ? 19.927 22.248 3.027 1.00 22.31 195 LEU B N 1
ATOM 2785 C CA . LEU B 1 195 ? 19.082 22.811 1.968 1.00 24.59 195 LEU B CA 1
ATOM 2786 C C . LEU B 1 195 ? 18.693 24.275 2.169 1.00 25.68 195 LEU B C 1
ATOM 2787 O O . LEU B 1 195 ? 18.455 24.987 1.191 1.00 30.77 195 LEU B O 1
ATOM 2792 N N . ASN B 1 196 ? 18.630 24.721 3.421 1.00 27.19 196 ASN B N 1
ATOM 2793 C CA . ASN B 1 196 ? 18.094 26.045 3.750 1.00 27.71 196 ASN B CA 1
ATOM 2794 C C . ASN B 1 196 ? 18.988 26.957 4.594 1.00 28.27 196 ASN B C 1
ATOM 2795 O O . ASN B 1 196 ? 18.607 28.095 4.874 1.00 33.25 196 ASN B O 1
ATOM 2800 N N A GLY B 1 197 ? 20.167 26.471 4.979 0.34 26.57 197 GLY B N 1
ATOM 2801 N N B GLY B 1 197 ? 20.149 26.460 5.014 0.66 27.45 197 GLY B N 1
ATOM 2802 C CA A GLY B 1 197 ? 21.116 27.262 5.762 0.34 25.34 197 GLY B CA 1
ATOM 2803 C CA B GLY B 1 197 ? 21.013 27.204 5.924 0.66 27.54 197 GLY B CA 1
ATOM 2804 C C A GLY B 1 197 ? 20.982 27.001 7.250 0.34 23.95 197 GLY B C 1
ATOM 2805 C C B GLY B 1 197 ? 20.369 27.375 7.286 0.66 27.80 197 GLY B C 1
ATOM 2806 O O A GLY B 1 197 ? 21.284 27.865 8.073 0.34 21.42 197 GLY B O 1
ATOM 2807 O O B GLY B 1 197 ? 19.445 26.640 7.634 0.66 25.03 197 GLY B O 1
#

CATH classification: 3.40.50.360

Solvent-accessible surface area: 15241 Å² total

Sequence (371 aa):
AKVLVLYYSYGHIETMARAVAEGASSKKVDGAEVVVKRVPETMPPQLFEKAGGKTQTAPVATPQELADYDAIIFGTPTRFGNMSGQMRTFLDQTGGLWASGALYGKLASVFSSSSTGTGGGQEQTITSTWTTLAHHGMVIVPPIGYAAQELFDVSQVTPYGATTTIAGGDGSRQPSQEELSIARYQGEYVAGLAVKLNGGAKVLVLYYSYGHIETMMARAVAEGASKVDGAEEVVVVKRVPETMMPPQLFEKAGGKTQTAPVATPQELADYDAIIFGTPTRFGNMSGQMRTFLDQTGGLWASSGALYGKLASVFSSSSTGTGGGQEQTITSTWTTLAHHGMVIVPIGYYGTPYGATTTIAGQPSQEELSSIARYQGEYVAGLAVKLNGG

Organism: Escherichia coli (strain K12) (NCBI:txid83333)

Radius of gyration: 21.04 Å; Cα contacts (8 Å, |Δi|>4): 913; chains: 2; bounding box: 56×46×53 Å

B-factor: mean 16.43, std 8.17, range [5.91, 69.48]

Secondary structure (DSSP, 8-state):
-EEEEEE----HHHHHHHHHHHHHHTSTT-EEEEEEPPP-S-HHHHHHTTPPP--SPBPPSGGGGG-SEEEEEEE-BTTB--HHHHHHHTT-HHHHHHTTTTT-EEEEEEEBSSSTTHHHHHHHHHHHHHHTTPEE----S--GGGSSSS----SS---B--TTS-----HHHHHHHHHHHHHHHHHHHHHH-/-EEEEEE----HHHHHHHHHHHHHHTSTT-EEEEEEPPP-S-HHHHHHTT-----SPBPPSGGGGG-SEEEEEEE-BTTB--HHHHHHHTT-HHHHHHTTTTT-EEEEEEEE-S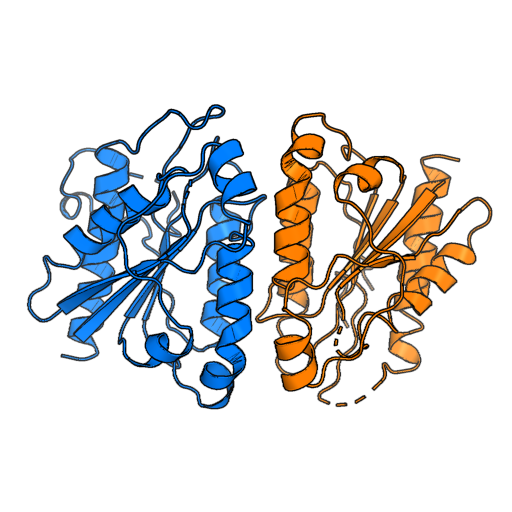S--HHHHHHHHHHHHHHTTPEE------BTTB-EEE-----HHHHHHHHHHHHHHHHHHHHHH-

Foldseek 3Di:
DEEEEEEEDLCQLVLLSVLLQLLLVVDPPYHYAYAYADDPDDPVVCVVVVHDDDDHHHDALVCVLVGQEYEYEAEFDVQAGDPRVVVRLVVNVVCLVVLSQAAGAYAYEYEYAAPPNRVSHLVVVVVSCVSSNHDYDFQADDDQVLFPDHPAPRRAQYAHCHNVNPDHGDSRSSSRSSSNSNVSSVVSVVVPD/DEEEEEEDDLCQLVLLSVLLQLLLVVDPPYHYFYAYADDPDDVVVCVVVVRDDDDGHHDALVCVLVGQEYEYEAEFDVLAGDPRVVVRLVNNVVLLVVLSQAAGAYAYEYEYEPPDNRVSHLVNVVVSCVSSNHDYDFCQPVPSRAQYAYHCNGDPVSSVRSSVNSNVSSNVSVVVPD

Nearest PDB structures (foldseek):
  3zho-assembly1_A-2  TM=1.005E+00  e=4.886E-42  Escherichia coli
  4dy4-assembly1_A  TM=1.001E+00  e=1.352E-40  Escherichia coli APEC O1
  3b6m-assembly1_A-2  TM=9.808E-01  e=3.962E-37  Escherichia coli K-12
  4yqe-assembly1_A-2  TM=9.851E-01  e=1.251E-36  Escherichia coli K-12
  3b6i-assembly1_A  TM=9.595E-01  e=4.502E-37  Escherichia coli K-12

InterPro domains:
  IPR005025 NADPH-dependent FMN reductase-like domain [PF03358] (3-145)
  IPR008254 Flavodoxin/nitric oxide synthase [PS50902] (4-189)
  IPR010089 Flavoprotein WrbA-like [TIGR01755] (2-196)
  IPR029039 Flavoprotein-like superfamily [G3DSA:3.40.50.360] (2-198)
  IPR029039 Flavoprotein-like superfamily [SSF52218] (1-197)
  IPR037513 NAD(P)H dehydrogenase (quinone), prokaryotic [MF_01017] (1-198)

GO terms:
  GO:0008753 NADPH dehydrogenase (quinone) activity (F, EXP)
  GO:0050136 NADH dehydrogenase (quinone) (non-electrogenic) activity (F, EXP)
  GO:0042802 identical protein binding (F, IPI)
  GO:0005829 cytosol (C, IDA)
  GO:0003955 NAD(P)H dehydrogenase (quinone) activity (F, IDA)
  GO:0032991 protein-containing complex (C, IDA)
  GO:0010181 FMN binding (F, IDA)
  GO:0006979 response to oxidative stress (P, IEP)
  GO:0003955 NAD(P)H dehydrogenase (quinone) activity (F, IMP)
  GO:0016020 membrane (C, HDA)